Protein AF-A0AAD3CGF8-F1 (afdb_monomer_lite)

Foldseek 3Di:
DCAPLVVVQVVQLVLQVLLVVDLVVLQVLQVPDPLVLQPDPPRPQDDPCLVVDDFQRSSQLSLLSVLLVQAAEPPDAAFPVPRHPQKDFDDKAQDDDPVLVVQVFRIWTFIAHPVVRGRGDIHGRGSNLVVLVVNRYYHQNSQQSVSQSSCLSLQWDKKKKDFPLPHIHMWTQDLQVLDTWTGRSNQSDIRCLQCQCQAQVHLTAWMWIDHLQAIDGLSLVNDLCLVPPSNLVSNCVSVVVDPVVSVVVRVVVNVVSNVVVPDDPVRVVVVVLSVVVSVVVSVVSNNHNDDPDPRQHFDPGDDPVVSVVNSRRGDPVVVPDDDDDDDDDDDPPPPPPPDPDQDLVNLLPLVQKDKDKDAQKFFFFFDFFDAVVLPNLVCQQQDDPVRLVVSVSVVSVVCSVPPLCSQFFWWKAFHRGGTTTHGPNRDDIDGHHRMMTIGIDGNVPPPPPDDDDDDDDDDDDDDDDDDDDDDQQDQDDPVRLVVQLVVQLVVVVVVVDDNVVSSVVSNVVSVVVRVVSVVSNVVVVVVVVVVLPPACVVQVFDLVLLVLVLVLLVVCVVVVSHNVSFKAFCSPPSCVCLRNTRCSVVLLVSLPWDWGQGSDGIITGQGSSRPSVSSNVVSVVNSVSVD

Secondary structure (DSSP, 8-state):
---HHHHHHHHHHHHHHHHHS-HHHHHHHHHTS-HHHHHSTT-TT--GGGGG--HHHHHHHHHHHHHHHHSEE-SSPPPTTT--S-EEEEEEE---SHHHHHTT-S-EEEEEETTTTEEEEEEE----HHHHHHH-EESHHHHHHHHHHHHHHHT--EEEEEETTTEEEEEEEETTTTEEEEEETTTTEES-THIIIIIS------EEEE-SS-EEE-GGGG-S-TTSHHHHHHHHHHSTTHHHHHHHHHHHHHHHHHHHS---HHHHHHHHHHHHHHHHHHHHHHT--S-SS-------SS-HHHHHHTTTT--GGGGG--S--------------------HHHHH-GGGEEEEEEEEEEES---EEPPTTTS-HHHHHH--HHHHHHHHHHHHHHTTT-HHHHT--EEEE-TTS-PEEE-GGGPSEEEEEEEEEEEEEETTT---S--------------------PPPPPPPPHHHHHHHHHHHHHHHHHTT--HHHHHHHHHHHHHHHHHHHHHHHHHHHHHHHHT----HHHHT--HHHHHHHHHHHHHHHHSTT-GGGGEEETT-HHHHHHHHSTTHHHHHHHHT-EEEEETTEEEEE--TT--HHHHHHHHHHHHHHH-

Organism: NCBI:txid426638

Sequence (627 aa):
MNDQLTTKIRSGLSTVRKWEENPSLLLQCRQQIPIDELTAPNSSYAKPSDKNYQGDELLLKRLTVYFQSTMTWVNNPPCELCSSENTTCRNVRPALLKEEHEGEASRVEIYYCKNCNAETTNFPRYNSPKTLMKTKKGRCGEYANLFGFTCRALGFQVRYILDFTDHVWTEVYSPRLGRWIMCDSCEGVIDAESMYEKGWGKKLNCVLAFTTTYIADVTRRYTRQFTSPEFQQRRREVCPSGEVHSAMLIAQFNYELRLSSGLNEKQLEELDLRIANETEFLDATENMMEWNDDYNLGRQSGNMEWKLARGEAGDLNAMGSRSSATDGKDVVSVVTTSTIALTKQEMANRSTLTLRKEVDTVPTNVYTRLPENNMSFVDQMNASPSTKKEIFMKFIQETSDDERWSQVIGYCTKPNKPIYLLTKDSYPFQKKMDWDTYHLVPSSLSVEDEKISADGEAMDVDNENEETKSEPPKMLTKEEQANRVKELFATFVKDGMAPNEAGRQAILALSKELALLKAKIANAQKRLEEKAVFDPKHIGLEKATIELVLKYIQNVEENPCTPKFRFLKFANIMFDDVVTAKGGLEFCKYLGFDIYFADVDYVATIPVAANIALMKTTALEVLEKLN

Structure (mmCIF, N/CA/C/O backbone):
data_AF-A0AAD3CGF8-F1
#
_entry.id   AF-A0AAD3CGF8-F1
#
loop_
_atom_site.group_PDB
_atom_site.id
_atom_site.type_symbol
_atom_site.label_atom_id
_atom_site.label_alt_id
_atom_site.label_comp_id
_atom_site.label_asym_id
_atom_site.label_entity_id
_atom_site.label_seq_id
_atom_site.pdbx_PDB_ins_code
_atom_site.Cartn_x
_atom_site.Cartn_y
_atom_site.Cartn_z
_atom_site.occupancy
_atom_site.B_iso_or_equiv
_atom_site.auth_seq_id
_atom_site.auth_comp_id
_atom_site.auth_asym_id
_atom_site.auth_atom_id
_atom_site.pdbx_PDB_model_num
ATOM 1 N N . MET A 1 1 ? 29.662 17.330 -10.254 1.00 37.22 1 MET A N 1
ATOM 2 C CA . MET A 1 1 ? 29.743 15.876 -10.509 1.00 37.22 1 MET A CA 1
ATOM 3 C C . MET A 1 1 ? 28.339 15.323 -10.400 1.00 37.22 1 MET A C 1
ATOM 5 O O . MET A 1 1 ? 27.717 15.517 -9.366 1.00 37.22 1 MET A O 1
ATOM 9 N N . ASN A 1 2 ? 27.797 14.774 -11.486 1.00 50.41 2 ASN A N 1
ATOM 10 C CA . ASN A 1 2 ? 26.450 14.209 -11.494 1.00 50.41 2 ASN A CA 1
ATOM 11 C C . ASN A 1 2 ? 26.556 12.790 -10.928 1.00 50.41 2 ASN A C 1
ATOM 13 O O . ASN A 1 2 ? 26.931 11.861 -11.637 1.00 50.41 2 ASN A O 1
ATOM 17 N N . ASP A 1 3 ? 26.360 12.673 -9.623 1.00 76.12 3 ASP A N 1
ATOM 18 C CA . ASP A 1 3 ? 26.437 11.413 -8.901 1.00 76.12 3 ASP A CA 1
ATOM 19 C C . ASP A 1 3 ? 25.332 10.442 -9.388 1.00 76.12 3 ASP A C 1
ATOM 21 O O . ASP A 1 3 ? 24.176 10.828 -9.619 1.00 76.12 3 ASP A O 1
ATOM 25 N N . GLN A 1 4 ? 25.704 9.180 -9.629 1.00 81.88 4 GLN A N 1
ATOM 26 C CA . GLN A 1 4 ? 24.818 8.140 -10.169 1.00 81.88 4 GLN A CA 1
ATOM 27 C C . GLN A 1 4 ? 23.620 7.908 -9.241 1.00 81.88 4 GLN A C 1
ATOM 29 O O . GLN A 1 4 ? 22.490 7.760 -9.716 1.00 81.88 4 GLN A O 1
ATOM 34 N N . LEU A 1 5 ? 23.857 7.948 -7.928 1.00 86.81 5 LEU A N 1
ATOM 35 C CA . LEU A 1 5 ? 22.829 7.832 -6.901 1.00 86.81 5 LEU A CA 1
ATOM 36 C C . LEU A 1 5 ? 21.838 9.005 -6.977 1.00 86.81 5 LEU A C 1
ATOM 38 O O . LEU A 1 5 ? 20.630 8.779 -7.046 1.00 86.81 5 LEU A O 1
ATOM 42 N N . THR A 1 6 ? 22.321 10.243 -7.094 1.00 90.25 6 THR A N 1
ATOM 43 C CA . THR A 1 6 ? 21.467 11.430 -7.289 1.00 90.25 6 THR A CA 1
ATOM 44 C C . THR A 1 6 ? 20.537 11.284 -8.505 1.00 90.25 6 THR A C 1
ATOM 46 O O . THR A 1 6 ? 19.352 11.621 -8.441 1.00 90.25 6 THR A O 1
ATOM 49 N N . THR A 1 7 ? 21.043 10.755 -9.624 1.00 91.56 7 THR A N 1
ATOM 50 C CA . THR A 1 7 ? 20.231 10.531 -10.836 1.00 91.56 7 THR A CA 1
ATOM 51 C C . THR A 1 7 ? 19.148 9.476 -10.601 1.00 91.56 7 THR A C 1
ATOM 53 O O . THR A 1 7 ? 17.994 9.672 -10.990 1.00 91.56 7 THR A O 1
ATOM 56 N N . LYS A 1 8 ? 19.494 8.376 -9.921 1.00 93.12 8 LYS A N 1
ATOM 57 C CA . LYS A 1 8 ? 18.554 7.308 -9.552 1.00 93.12 8 LYS A CA 1
ATOM 58 C C . LYS A 1 8 ? 17.461 7.825 -8.612 1.00 93.12 8 LYS A C 1
ATOM 60 O O . LYS A 1 8 ? 16.288 7.552 -8.862 1.00 93.12 8 LYS A O 1
ATOM 65 N N . ILE A 1 9 ? 17.821 8.645 -7.620 1.00 94.94 9 ILE A N 1
ATOM 66 C CA . ILE A 1 9 ? 16.867 9.269 -6.694 1.00 94.94 9 ILE A CA 1
ATOM 67 C C . ILE A 1 9 ? 15.863 10.148 -7.445 1.00 94.94 9 ILE A C 1
ATOM 69 O O . ILE A 1 9 ? 14.653 9.982 -7.291 1.00 94.94 9 ILE A O 1
ATOM 73 N N . ARG A 1 10 ? 16.343 11.045 -8.315 1.00 95.62 10 ARG A N 1
ATOM 74 C CA . ARG A 1 10 ? 15.460 11.920 -9.105 1.00 95.62 10 ARG A CA 1
ATOM 75 C C . ARG A 1 10 ? 14.518 11.128 -10.014 1.00 95.62 10 ARG A C 1
ATOM 77 O O . ARG A 1 10 ? 13.357 11.502 -10.153 1.00 95.62 10 ARG A O 1
ATOM 84 N N . SER A 1 11 ? 14.995 10.026 -10.594 1.00 94.75 11 SER A N 1
ATOM 85 C CA . SER A 1 11 ? 14.184 9.125 -11.422 1.00 94.75 11 SER A CA 1
ATOM 86 C C . SER A 1 11 ? 13.066 8.447 -10.616 1.00 94.75 11 SER A C 1
ATOM 88 O O . SER A 1 11 ? 11.915 8.425 -11.057 1.00 94.75 11 SER A O 1
ATOM 90 N N . GLY A 1 12 ? 13.381 7.932 -9.422 1.00 97.12 12 GLY A N 1
ATOM 91 C CA . GLY A 1 12 ? 12.393 7.338 -8.515 1.00 97.12 12 GLY A CA 1
ATOM 92 C C . GLY A 1 12 ? 11.329 8.348 -8.079 1.00 97.12 12 GLY A C 1
ATOM 93 O O . GLY A 1 12 ? 10.135 8.093 -8.233 1.00 97.12 12 GLY A O 1
ATOM 94 N N . LEU A 1 13 ? 11.751 9.544 -7.649 1.00 97.38 13 LEU A N 1
ATOM 95 C CA . LEU A 1 13 ? 10.839 10.632 -7.277 1.00 97.38 13 LEU A CA 1
ATOM 96 C C . LEU A 1 13 ? 9.954 11.094 -8.440 1.00 97.38 13 LEU A C 1
ATOM 98 O O . LEU A 1 13 ? 8.769 11.356 -8.245 1.00 97.38 13 LEU A O 1
ATOM 102 N N . SER A 1 14 ? 10.503 11.187 -9.655 1.00 96.25 14 SER A N 1
ATOM 103 C CA . SER A 1 14 ? 9.713 11.536 -10.839 1.00 96.25 14 SER A CA 1
ATOM 104 C C . SER A 1 14 ? 8.620 10.504 -11.116 1.00 96.25 14 SER A C 1
ATOM 106 O O . SER A 1 14 ? 7.522 10.893 -11.502 1.00 96.25 14 SER A O 1
ATOM 108 N N . THR A 1 15 ? 8.898 9.218 -10.896 1.00 97.25 15 THR A N 1
ATOM 109 C CA . THR A 1 15 ? 7.927 8.136 -11.114 1.00 97.25 15 THR A CA 1
ATOM 110 C C . THR A 1 15 ? 6.734 8.269 -10.168 1.00 97.25 15 THR A C 1
ATOM 112 O O . THR A 1 15 ? 5.594 8.288 -10.620 1.00 97.25 15 THR A O 1
ATOM 115 N N . VAL A 1 16 ? 6.978 8.442 -8.866 1.00 97.06 16 VAL A N 1
ATOM 116 C CA . VAL A 1 16 ? 5.889 8.512 -7.875 1.00 97.06 16 VAL A CA 1
ATOM 117 C C . VAL A 1 16 ? 5.100 9.816 -7.915 1.00 97.06 16 VAL A C 1
ATOM 119 O O . VAL A 1 16 ? 3.901 9.797 -7.659 1.00 97.06 16 VAL A O 1
ATOM 122 N N . ARG A 1 17 ? 5.721 10.938 -8.306 1.00 95.50 17 ARG A N 1
ATOM 123 C CA . ARG A 1 17 ? 5.000 12.204 -8.534 1.00 95.50 17 ARG A CA 1
ATOM 124 C C . ARG A 1 17 ? 3.969 12.064 -9.652 1.00 95.50 17 ARG A C 1
ATOM 126 O O . ARG A 1 17 ? 2.810 12.422 -9.457 1.00 95.50 17 ARG A O 1
ATOM 133 N N . LYS A 1 18 ? 4.344 11.419 -10.761 1.00 95.19 18 LYS A N 1
ATOM 134 C CA . LYS A 1 18 ? 3.438 11.146 -11.890 1.00 95.19 18 LYS A CA 1
ATOM 135 C C . LYS A 1 18 ? 2.227 10.305 -11.515 1.00 95.19 18 LYS A C 1
ATOM 137 O O . LYS A 1 18 ? 1.198 10.395 -12.182 1.00 95.19 18 LYS A O 1
ATOM 142 N N . TRP A 1 19 ? 2.314 9.502 -10.454 1.00 96.50 19 TRP A N 1
ATOM 143 C CA . TRP A 1 19 ? 1.156 8.750 -9.986 1.00 96.50 19 TRP A CA 1
ATOM 144 C C . TRP A 1 19 ? 0.078 9.636 -9.356 1.00 96.50 19 TRP A C 1
ATOM 146 O O . TRP A 1 19 ? -1.083 9.242 -9.344 1.00 96.50 19 TRP A O 1
ATOM 156 N N . GLU A 1 20 ? 0.428 10.825 -8.861 1.00 91.50 20 GLU A N 1
ATOM 157 C CA . GLU A 1 20 ? -0.496 11.729 -8.161 1.00 91.50 20 GLU A CA 1
ATOM 158 C C . GLU A 1 20 ? -0.895 12.962 -8.990 1.00 91.50 20 GLU A C 1
ATOM 160 O O . GLU A 1 20 ? -1.867 13.636 -8.657 1.00 91.50 20 GLU A O 1
ATOM 165 N N . GLU A 1 21 ? -0.194 13.238 -10.093 1.00 92.25 21 GLU A N 1
ATOM 166 C CA . GLU A 1 21 ? -0.355 14.453 -10.910 1.00 92.25 21 GLU A CA 1
ATOM 167 C C . GLU A 1 21 ? -1.748 14.630 -11.540 1.00 92.25 21 GLU A C 1
ATOM 169 O O . GLU A 1 21 ? -2.182 15.761 -11.756 1.00 92.25 21 GLU A O 1
ATOM 174 N N . ASN A 1 22 ? -2.463 13.542 -11.858 1.00 94.56 22 ASN A N 1
ATOM 175 C CA . ASN A 1 22 ? -3.740 13.613 -12.575 1.00 94.56 22 ASN A CA 1
ATOM 176 C C . ASN A 1 22 ? -4.868 12.830 -11.870 1.00 94.56 22 ASN A C 1
ATOM 178 O O . ASN A 1 22 ? -5.062 11.640 -12.145 1.00 94.56 22 ASN A O 1
ATOM 182 N N . PRO A 1 23 ? -5.682 13.502 -11.030 1.00 94.25 23 PRO A N 1
ATOM 183 C CA . PRO A 1 23 ? -6.818 12.882 -10.345 1.00 94.25 23 PRO A CA 1
ATOM 184 C C . PRO A 1 23 ? -7.852 12.250 -11.286 1.00 94.25 23 PRO A C 1
ATOM 186 O O . PRO A 1 23 ? -8.390 11.186 -10.989 1.00 94.25 23 PRO A O 1
ATOM 189 N N . SER A 1 24 ? -8.103 12.856 -12.453 1.00 95.88 24 SER A N 1
ATOM 190 C CA . SER A 1 24 ? -9.052 12.304 -13.433 1.00 95.88 24 SER A CA 1
ATOM 191 C C . SER A 1 24 ? -8.553 10.986 -14.027 1.00 95.88 24 SER A C 1
ATOM 193 O O . SER A 1 24 ? -9.341 10.068 -14.241 1.00 95.88 24 SER A O 1
ATOM 195 N N . LEU A 1 25 ? -7.243 10.861 -14.260 1.00 97.00 25 LEU A N 1
ATOM 196 C CA . LEU A 1 25 ? -6.645 9.618 -14.744 1.00 97.00 25 LEU A CA 1
ATOM 197 C C . LEU A 1 25 ? -6.683 8.517 -13.674 1.00 97.00 25 LEU A C 1
ATOM 199 O O . LEU A 1 25 ? -6.941 7.363 -14.007 1.00 97.00 25 LEU A O 1
ATOM 203 N N . LEU A 1 26 ? -6.484 8.865 -12.396 1.00 96.88 26 LEU A N 1
ATOM 204 C CA . LEU A 1 26 ? -6.644 7.918 -11.285 1.00 96.88 26 LEU A CA 1
ATOM 205 C C . LEU A 1 26 ? -8.075 7.364 -11.235 1.00 96.88 26 LEU A C 1
ATOM 207 O O . LEU A 1 26 ? -8.257 6.154 -11.129 1.00 96.88 26 LEU A O 1
ATOM 211 N N . LEU A 1 27 ? -9.091 8.219 -11.386 1.00 95.88 27 LEU A N 1
ATOM 212 C CA . LEU A 1 27 ? -10.491 7.780 -11.442 1.00 95.88 27 LEU A CA 1
ATOM 213 C C . LEU A 1 27 ? -10.763 6.861 -12.641 1.00 95.88 27 LEU A C 1
ATOM 215 O O . LEU A 1 27 ? -11.388 5.814 -12.478 1.00 95.88 27 LEU A O 1
ATOM 219 N N . GLN A 1 28 ? -10.247 7.207 -13.825 1.00 97.12 28 GLN A N 1
ATOM 220 C CA . GLN A 1 28 ? -10.357 6.357 -15.017 1.00 97.12 28 GLN A CA 1
ATOM 221 C C . GLN A 1 28 ? -9.698 4.990 -14.813 1.00 97.12 28 GLN A C 1
ATOM 223 O O . GLN A 1 28 ? -10.231 3.980 -15.264 1.00 97.12 28 GLN A O 1
ATOM 228 N N . CYS A 1 29 ? -8.547 4.944 -14.138 1.00 97.62 29 CYS A N 1
ATOM 229 C CA . CYS A 1 29 ? -7.879 3.693 -13.797 1.00 97.62 29 CYS A CA 1
ATOM 230 C C . CYS A 1 29 ? -8.713 2.868 -12.819 1.00 97.62 29 CYS A C 1
ATOM 232 O O . CYS A 1 29 ? -8.987 1.705 -13.103 1.00 97.62 29 CYS A O 1
ATOM 234 N N . ARG A 1 30 ? -9.203 3.483 -11.734 1.00 95.75 30 ARG A N 1
ATOM 235 C CA . ARG A 1 30 ? -10.058 2.826 -10.735 1.00 95.75 30 ARG A CA 1
ATOM 236 C C . ARG A 1 30 ? -11.284 2.161 -11.371 1.00 95.75 30 ARG A C 1
ATOM 238 O O . ARG A 1 30 ? -11.594 1.028 -11.028 1.00 95.75 30 ARG A O 1
ATOM 245 N N . GLN A 1 31 ? -11.944 2.835 -12.314 1.00 94.44 31 GLN A N 1
ATOM 246 C CA . GLN A 1 31 ? -13.132 2.322 -13.015 1.00 94.44 31 GLN A CA 1
ATOM 247 C C . GLN A 1 31 ? -12.861 1.094 -13.900 1.00 94.44 31 GLN A C 1
ATOM 249 O O . GLN A 1 31 ? -13.792 0.364 -14.222 1.00 94.44 31 GLN A O 1
ATOM 254 N N . GLN A 1 32 ? -11.610 0.860 -14.310 1.00 95.31 32 GLN A N 1
ATOM 255 C CA . GLN A 1 32 ? -11.231 -0.298 -15.130 1.00 95.31 32 GLN A CA 1
ATOM 256 C C . GLN A 1 32 ? -10.896 -1.543 -14.301 1.00 95.31 32 GLN A C 1
ATOM 258 O O . GLN A 1 32 ? -10.681 -2.610 -14.877 1.00 95.31 32 GLN A O 1
ATOM 263 N N . ILE A 1 33 ? -10.795 -1.421 -12.974 1.00 96.31 33 ILE A N 1
ATOM 264 C CA . ILE A 1 33 ? -10.445 -2.542 -12.100 1.00 96.31 33 ILE A CA 1
ATOM 265 C C . ILE A 1 33 ? -11.723 -3.283 -11.685 1.00 96.31 33 ILE A C 1
ATOM 267 O O . ILE A 1 33 ? -12.614 -2.659 -11.106 1.00 96.31 33 ILE A O 1
ATOM 271 N N . PRO A 1 34 ? -11.826 -4.604 -11.924 1.00 95.44 34 PRO A N 1
ATOM 272 C CA . PRO A 1 34 ? -13.009 -5.385 -11.581 1.00 95.44 34 PRO A CA 1
ATOM 273 C C . PRO A 1 34 ? -13.017 -5.735 -10.083 1.00 95.44 34 PRO A C 1
ATOM 275 O O . PRO A 1 34 ? -12.821 -6.884 -9.698 1.00 95.44 34 PRO A O 1
ATOM 278 N N . ILE A 1 35 ? -13.223 -4.737 -9.216 1.00 92.25 35 ILE A N 1
ATOM 279 C CA . ILE A 1 35 ? -13.177 -4.898 -7.749 1.00 92.25 35 ILE A CA 1
ATOM 280 C C . ILE A 1 35 ? -14.131 -6.006 -7.269 1.00 92.25 35 ILE A C 1
ATOM 282 O O . ILE A 1 35 ? -13.747 -6.815 -6.422 1.00 92.25 35 ILE A O 1
ATOM 286 N N . ASP A 1 36 ? -15.328 -6.101 -7.847 1.00 90.75 36 ASP A N 1
ATOM 287 C CA . ASP A 1 36 ? -16.308 -7.132 -7.485 1.00 90.75 36 ASP A CA 1
ATOM 288 C C . ASP A 1 36 ? -15.791 -8.549 -7.800 1.00 90.75 36 ASP A C 1
ATOM 290 O O . ASP A 1 36 ? -15.936 -9.461 -6.990 1.00 90.75 36 ASP A O 1
ATOM 294 N N . GLU A 1 37 ? -15.105 -8.742 -8.935 1.00 94.31 37 GLU A N 1
ATOM 295 C CA . GLU A 1 37 ? -14.482 -10.031 -9.277 1.00 94.31 37 GLU A CA 1
ATOM 296 C C . GLU A 1 37 ? -13.302 -10.348 -8.350 1.00 94.31 37 GLU A C 1
ATOM 298 O O . GLU A 1 37 ? -13.116 -11.496 -7.940 1.00 94.31 37 GLU A O 1
ATOM 303 N N . LEU A 1 38 ? -12.492 -9.343 -8.005 1.00 95.31 38 LEU A N 1
ATOM 304 C CA . LEU A 1 38 ? -11.329 -9.526 -7.135 1.00 95.31 38 LEU A CA 1
ATOM 305 C C . LEU A 1 38 ? -11.735 -9.862 -5.698 1.00 95.31 38 LEU A C 1
ATOM 307 O O . LEU A 1 38 ? -11.054 -10.638 -5.033 1.00 95.31 38 LEU A O 1
ATOM 311 N N . THR A 1 39 ? -12.847 -9.324 -5.209 1.00 91.50 39 THR A N 1
ATOM 312 C CA . THR A 1 39 ? -13.322 -9.559 -3.836 1.00 91.50 39 THR A CA 1
ATOM 313 C C . THR A 1 39 ? -14.207 -10.795 -3.700 1.00 91.50 39 THR A C 1
ATOM 315 O O . THR A 1 39 ? -14.325 -11.340 -2.602 1.00 91.50 39 THR A O 1
ATOM 318 N N . ALA A 1 40 ? -14.773 -11.301 -4.799 1.00 89.94 40 ALA A N 1
ATOM 319 C CA . ALA A 1 40 ? -15.632 -12.477 -4.783 1.00 89.94 40 ALA A CA 1
ATOM 320 C C . ALA A 1 40 ? -14.930 -13.714 -4.173 1.00 89.94 40 ALA A C 1
ATOM 322 O O . ALA A 1 40 ? -13.771 -13.997 -4.497 1.00 89.94 40 ALA A O 1
ATOM 323 N N . PRO A 1 41 ? -15.609 -14.525 -3.338 1.00 89.25 41 PRO A N 1
ATOM 324 C CA . PRO A 1 41 ? -15.023 -15.747 -2.778 1.00 89.25 41 PRO A CA 1
ATOM 325 C C . PRO A 1 41 ? -14.525 -16.739 -3.840 1.00 89.25 41 PRO A C 1
ATOM 327 O O . PRO A 1 41 ? -13.537 -17.433 -3.627 1.00 89.25 41 PRO A O 1
ATOM 330 N N . ASN A 1 42 ? -15.187 -16.776 -4.998 1.00 89.81 42 ASN A N 1
ATOM 331 C CA . ASN A 1 42 ? -14.874 -17.622 -6.150 1.00 89.81 42 ASN A CA 1
ATOM 332 C C . ASN A 1 42 ? -14.117 -16.873 -7.264 1.00 89.81 42 ASN A C 1
ATOM 334 O O . ASN A 1 42 ? -14.255 -17.234 -8.434 1.00 89.81 42 ASN A O 1
ATOM 338 N N . SER A 1 43 ? -13.361 -15.827 -6.913 1.00 93.56 43 SER A N 1
ATOM 339 C CA . SER A 1 43 ? -12.547 -15.057 -7.858 1.00 93.56 43 SER A CA 1
ATOM 340 C C . SER A 1 43 ? -11.681 -15.966 -8.736 1.00 93.56 43 SER A C 1
ATOM 342 O O . SER A 1 43 ? -11.041 -16.896 -8.239 1.00 93.56 43 SER A O 1
ATOM 344 N N . SER A 1 44 ? -11.599 -15.661 -10.034 1.00 93.75 44 SER A N 1
ATOM 345 C CA . SER A 1 44 ? -10.709 -16.353 -10.979 1.00 93.75 44 SER A CA 1
ATOM 346 C C . SER A 1 44 ? -9.221 -16.192 -10.613 1.00 93.75 44 SER A C 1
ATOM 348 O O . SER A 1 44 ? -8.379 -17.000 -11.012 1.00 93.75 44 SER A O 1
ATOM 350 N N . TYR A 1 45 ? -8.915 -15.184 -9.790 1.00 95.81 45 TYR A N 1
ATOM 351 C CA . TYR A 1 45 ? -7.581 -14.836 -9.311 1.00 95.81 45 TYR A CA 1
ATOM 352 C C . TYR A 1 45 ? -7.264 -15.385 -7.914 1.00 95.81 45 TYR A C 1
ATOM 354 O O . TYR A 1 45 ? -6.161 -15.161 -7.415 1.00 95.81 45 TYR A O 1
ATOM 362 N N . ALA A 1 46 ? -8.193 -16.116 -7.286 1.00 92.88 46 ALA A N 1
ATOM 363 C CA . ALA A 1 46 ? -7.977 -16.713 -5.974 1.00 92.88 46 ALA A CA 1
ATOM 364 C C . ALA A 1 46 ? -6.862 -17.772 -6.010 1.00 92.88 46 ALA A C 1
ATOM 366 O O . ALA A 1 46 ? -6.766 -18.583 -6.939 1.00 92.88 46 ALA A O 1
ATOM 367 N N . LYS A 1 47 ? -6.018 -17.793 -4.975 1.00 91.19 47 LYS A N 1
ATOM 368 C CA . LYS A 1 47 ? -4.953 -18.791 -4.795 1.00 91.19 47 LYS A CA 1
ATOM 369 C C . LYS A 1 47 ? -5.107 -19.501 -3.446 1.00 91.19 47 LYS A C 1
ATOM 371 O O . LYS A 1 47 ? -5.664 -18.927 -2.517 1.00 91.19 47 LYS A O 1
ATOM 376 N N . PRO A 1 48 ? -4.560 -20.721 -3.265 1.00 89.94 48 PRO A N 1
ATOM 377 C CA . PRO A 1 48 ? -4.606 -21.409 -1.968 1.00 89.94 48 PRO A CA 1
ATOM 378 C C . PRO A 1 48 ? -4.006 -20.600 -0.809 1.00 89.94 48 PRO A C 1
ATOM 380 O O . PRO A 1 48 ? -4.420 -20.745 0.337 1.00 89.94 48 PRO A O 1
ATOM 383 N N . SER A 1 49 ? -3.038 -19.731 -1.105 1.00 89.12 49 SER A N 1
ATOM 384 C CA . SER A 1 49 ? -2.407 -18.843 -0.131 1.00 89.12 49 SER A CA 1
ATOM 385 C C . SER A 1 49 ? -3.243 -17.599 0.200 1.00 89.12 49 SER A C 1
ATOM 387 O O . SER A 1 49 ? -2.776 -16.764 0.968 1.00 89.12 49 SER A O 1
ATOM 389 N N . ASP A 1 50 ? -4.451 -17.439 -0.353 1.00 92.62 50 ASP A N 1
ATOM 390 C CA . ASP A 1 50 ? -5.403 -16.385 0.037 1.00 92.62 50 ASP A CA 1
ATOM 391 C C . ASP A 1 50 ? -5.775 -16.484 1.518 1.00 92.62 50 ASP A C 1
ATOM 393 O O . ASP A 1 50 ? -5.964 -15.460 2.159 1.00 92.62 50 ASP A O 1
ATOM 397 N N . LYS A 1 51 ? -5.796 -17.699 2.084 1.00 90.62 51 LYS A N 1
ATOM 398 C CA . LYS A 1 51 ? -6.116 -17.960 3.499 1.00 90.62 51 LYS A CA 1
ATOM 399 C C . LYS A 1 51 ? -5.219 -17.221 4.506 1.00 90.62 51 LYS A C 1
ATOM 401 O O . LYS A 1 51 ? -5.580 -17.129 5.672 1.00 90.62 51 LYS A O 1
ATOM 406 N N . ASN A 1 52 ? -4.060 -16.729 4.064 1.00 90.31 52 ASN A N 1
ATOM 407 C CA . ASN A 1 52 ? -3.106 -15.990 4.894 1.00 90.31 52 ASN A CA 1
ATOM 408 C C . ASN A 1 52 ? -3.383 -14.474 4.909 1.00 90.31 52 ASN A C 1
ATOM 410 O O . ASN A 1 52 ? -2.697 -13.741 5.614 1.00 90.31 52 ASN A O 1
ATOM 414 N N . TYR A 1 53 ? -4.343 -13.995 4.114 1.00 92.94 53 TYR A N 1
ATOM 415 C CA . TYR A 1 53 ? -4.631 -12.575 3.930 1.00 92.94 53 TYR A CA 1
ATOM 416 C C . TYR A 1 53 ? -6.124 -12.304 4.126 1.00 92.94 53 TYR A C 1
ATOM 418 O O . TYR A 1 53 ? -6.971 -13.168 3.911 1.00 92.94 53 TYR A O 1
ATOM 426 N N . GLN A 1 54 ? -6.454 -11.074 4.506 1.00 90.50 54 GLN A N 1
ATOM 427 C CA . GLN A 1 54 ? -7.828 -10.608 4.684 1.00 90.50 54 GLN A CA 1
ATOM 428 C C . GLN A 1 54 ? -7.956 -9.157 4.217 1.00 90.50 54 GLN A C 1
ATOM 430 O O . GLN A 1 54 ? -6.947 -8.530 3.909 1.00 90.50 54 GLN A O 1
ATOM 435 N N . GLY A 1 55 ? -9.185 -8.644 4.126 1.00 91.12 55 GLY A N 1
ATOM 436 C CA . GLY A 1 55 ? -9.462 -7.244 3.790 1.00 91.12 55 GLY A CA 1
ATOM 437 C C . GLY A 1 55 ? -8.673 -6.723 2.581 1.00 91.12 55 GLY A C 1
ATOM 438 O O . GLY A 1 55 ? -8.598 -7.367 1.529 1.00 91.12 55 GLY A O 1
ATOM 439 N N . ASP A 1 56 ? -8.058 -5.556 2.758 1.00 94.88 56 ASP A N 1
ATOM 440 C CA . ASP A 1 56 ? -7.265 -4.878 1.733 1.00 94.88 56 ASP A CA 1
ATOM 441 C C . ASP A 1 56 ? -5.996 -5.661 1.332 1.00 94.88 56 ASP A C 1
ATOM 443 O O . ASP A 1 56 ? -5.573 -5.576 0.177 1.00 94.88 56 ASP A O 1
ATOM 447 N N . GLU A 1 57 ? -5.414 -6.478 2.220 1.00 95.94 57 GLU A N 1
ATOM 448 C CA . GLU A 1 57 ? -4.261 -7.325 1.882 1.00 95.94 57 GLU A CA 1
ATOM 449 C C . GLU A 1 57 ? -4.642 -8.458 0.914 1.00 95.94 57 GLU A C 1
ATOM 451 O O . GLU A 1 57 ? -3.904 -8.764 -0.027 1.00 95.94 57 GLU A O 1
ATOM 456 N N . LEU A 1 58 ? -5.820 -9.063 1.103 1.00 96.25 58 LEU A N 1
ATOM 457 C CA . LEU A 1 58 ? -6.341 -10.081 0.187 1.00 96.25 58 LEU A CA 1
ATOM 458 C C . LEU A 1 58 ? -6.682 -9.475 -1.180 1.00 96.25 58 LEU A C 1
ATOM 460 O O . LEU A 1 58 ? -6.379 -10.070 -2.219 1.00 96.25 58 LEU A O 1
ATOM 464 N N . LEU A 1 59 ? -7.273 -8.276 -1.188 1.00 97.19 59 LEU A N 1
ATOM 465 C CA . LEU A 1 59 ? -7.516 -7.531 -2.421 1.00 97.19 59 LEU A CA 1
ATOM 466 C C . LEU A 1 59 ? -6.204 -7.260 -3.162 1.00 97.19 59 LEU A C 1
ATOM 468 O O . LEU A 1 59 ? -6.125 -7.526 -4.359 1.00 97.19 59 LEU A O 1
ATOM 472 N N . LEU A 1 60 ? -5.180 -6.765 -2.461 1.00 98.25 60 LEU A N 1
ATOM 473 C CA . LEU A 1 60 ? -3.864 -6.481 -3.030 1.00 98.25 60 LEU A CA 1
ATOM 474 C C . LEU A 1 60 ? -3.250 -7.730 -3.670 1.00 98.25 60 LEU A C 1
ATOM 476 O O . LEU A 1 60 ? -2.789 -7.675 -4.807 1.00 98.25 60 LEU A O 1
ATOM 480 N N . LYS A 1 61 ? -3.309 -8.874 -2.985 1.00 97.38 61 LYS A N 1
ATOM 481 C CA . LYS A 1 61 ? -2.825 -10.153 -3.515 1.00 97.38 61 LYS A CA 1
ATOM 482 C C . LYS A 1 61 ? -3.473 -10.507 -4.851 1.00 97.38 61 LYS A C 1
ATOM 484 O O . LYS A 1 61 ? -2.782 -10.785 -5.832 1.00 97.38 61 LYS A O 1
ATOM 489 N N . ARG A 1 62 ? -4.806 -10.504 -4.890 1.00 97.88 62 ARG A N 1
ATOM 490 C CA . ARG A 1 62 ? -5.568 -10.859 -6.094 1.00 97.88 62 ARG A CA 1
ATOM 491 C C . ARG A 1 62 ? -5.382 -9.828 -7.196 1.00 97.88 62 ARG A C 1
ATOM 493 O O . ARG A 1 62 ? -5.274 -10.207 -8.358 1.00 97.88 62 ARG A O 1
ATOM 500 N N . LEU A 1 63 ? -5.269 -8.549 -6.836 1.00 98.50 63 LEU A N 1
ATOM 501 C CA . LEU A 1 63 ? -4.939 -7.466 -7.755 1.00 98.50 63 LEU A CA 1
ATOM 502 C C . LEU A 1 63 ? -3.593 -7.708 -8.444 1.00 98.50 63 LEU A C 1
ATOM 504 O O . LEU A 1 63 ? -3.513 -7.507 -9.650 1.00 98.50 63 LEU A O 1
ATOM 508 N N . THR A 1 64 ? -2.558 -8.160 -7.731 1.00 98.12 64 THR A N 1
ATOM 509 C CA . THR A 1 64 ? -1.242 -8.451 -8.326 1.00 98.12 64 THR A CA 1
ATOM 510 C C . THR A 1 64 ? -1.329 -9.571 -9.368 1.00 98.12 64 THR A C 1
ATOM 512 O O . THR A 1 64 ? -0.767 -9.443 -10.456 1.00 98.12 64 THR A O 1
ATOM 515 N N . VAL A 1 65 ? -2.094 -10.635 -9.090 1.00 97.44 65 VAL A N 1
ATOM 516 C CA . VAL A 1 65 ? -2.324 -11.745 -10.037 1.00 97.44 65 VAL A CA 1
ATOM 517 C C . VAL A 1 65 ? -3.169 -11.294 -11.236 1.00 97.44 65 VAL A C 1
ATOM 519 O O . VAL A 1 65 ? -2.829 -11.588 -12.384 1.00 97.44 65 VAL A O 1
ATOM 522 N N . TYR A 1 66 ? -4.248 -10.545 -10.993 1.00 97.94 66 TYR A N 1
ATOM 523 C CA . TYR A 1 66 ? -5.061 -9.934 -12.047 1.00 97.94 66 TYR A CA 1
ATOM 524 C C . TYR A 1 66 ? -4.207 -9.057 -12.950 1.00 97.94 66 TYR A C 1
ATOM 526 O O . TYR A 1 66 ? -4.198 -9.239 -14.166 1.00 97.94 66 TYR A O 1
ATOM 534 N N . PHE A 1 67 ? -3.436 -8.150 -12.358 1.00 98.12 67 PHE A N 1
ATOM 535 C CA . PHE A 1 67 ? -2.608 -7.210 -13.089 1.00 98.12 67 PHE A CA 1
ATOM 536 C C . PHE A 1 67 ? -1.615 -7.929 -14.000 1.00 98.12 67 PHE A C 1
ATOM 538 O O . PHE A 1 67 ? -1.544 -7.596 -15.185 1.00 98.12 67 PHE A O 1
ATOM 545 N N . GLN A 1 68 ? -0.924 -8.949 -13.477 1.00 96.75 68 GLN A N 1
ATOM 546 C CA . GLN A 1 68 ? -0.022 -9.793 -14.257 1.00 96.75 68 GLN A CA 1
ATOM 547 C C . GLN A 1 68 ? -0.733 -10.379 -15.486 1.00 96.75 68 GLN A C 1
ATOM 549 O O . GLN A 1 68 ? -0.189 -10.325 -16.584 1.00 96.75 68 GLN A O 1
ATOM 554 N N . SER A 1 69 ? -1.970 -10.868 -15.331 1.00 96.00 69 SER A N 1
ATOM 555 C CA . SER A 1 69 ? -2.759 -11.418 -16.445 1.00 96.00 69 SER A CA 1
ATOM 556 C C . SER A 1 69 ? -3.195 -10.372 -17.479 1.00 96.00 69 SER A C 1
ATOM 558 O O . SER A 1 69 ? -3.455 -10.714 -18.631 1.00 96.00 69 SER A O 1
ATOM 560 N N . THR A 1 70 ? -3.272 -9.093 -17.091 1.00 96.38 70 THR A N 1
ATOM 561 C CA . THR A 1 70 ? -3.669 -8.005 -17.999 1.00 96.38 70 THR A CA 1
ATOM 562 C C . THR A 1 70 ? -2.516 -7.425 -18.809 1.00 96.38 70 THR A C 1
ATOM 564 O O . THR A 1 70 ? -2.760 -6.702 -19.776 1.00 96.38 70 THR A O 1
ATOM 567 N N . MET A 1 71 ? -1.276 -7.710 -18.413 1.00 96.81 71 MET A N 1
ATOM 568 C CA . MET A 1 71 ? -0.072 -7.187 -19.044 1.00 96.81 71 MET A CA 1
ATOM 569 C C . MET A 1 71 ? 0.580 -8.237 -19.945 1.00 96.81 71 MET A C 1
ATOM 571 O O . MET A 1 71 ? 0.575 -9.430 -19.667 1.00 96.81 71 MET A O 1
ATOM 575 N N . THR A 1 72 ? 1.199 -7.786 -21.033 1.00 96.56 72 THR A N 1
ATOM 576 C CA . THR A 1 72 ? 1.998 -8.634 -21.925 1.00 96.56 72 THR A CA 1
ATOM 577 C C . THR A 1 72 ? 3.481 -8.391 -21.681 1.00 96.56 72 THR A C 1
ATOM 579 O O . THR A 1 72 ? 3.988 -7.281 -21.867 1.00 96.56 72 THR A O 1
ATOM 582 N N . TRP A 1 73 ? 4.207 -9.424 -21.255 1.00 95.50 73 TRP A N 1
ATOM 583 C CA . TRP A 1 73 ? 5.662 -9.346 -21.135 1.00 95.50 73 TRP A CA 1
ATOM 584 C C . TRP A 1 73 ? 6.318 -9.324 -22.520 1.00 95.50 73 TRP A C 1
ATOM 586 O O . TRP A 1 73 ? 6.019 -10.166 -23.364 1.00 95.50 73 TRP A O 1
ATOM 596 N N . VAL A 1 74 ? 7.240 -8.387 -22.753 1.00 94.69 74 VAL A N 1
ATOM 597 C CA . VAL A 1 74 ? 7.949 -8.246 -24.034 1.00 94.69 74 VAL A CA 1
ATOM 598 C C . VAL A 1 74 ? 9.453 -8.392 -23.815 1.00 94.69 74 VAL A C 1
ATOM 600 O O . VAL A 1 74 ? 10.116 -7.461 -23.362 1.00 94.69 74 VAL A O 1
ATOM 603 N N . ASN A 1 75 ? 10.008 -9.556 -24.171 1.00 90.25 75 ASN A N 1
ATOM 604 C CA . ASN A 1 75 ? 11.463 -9.732 -24.255 1.00 90.25 75 ASN A CA 1
ATOM 605 C C . ASN A 1 75 ? 11.993 -8.976 -25.470 1.00 90.25 75 ASN A C 1
ATOM 607 O O . ASN A 1 75 ? 12.602 -7.926 -25.313 1.00 90.25 75 ASN A O 1
ATOM 611 N N . ASN A 1 76 ? 11.648 -9.461 -26.661 1.00 93.50 76 ASN A N 1
ATOM 612 C CA . ASN A 1 76 ? 11.832 -8.776 -27.930 1.00 93.50 76 ASN A CA 1
ATOM 613 C C . ASN A 1 76 ? 10.443 -8.667 -28.580 1.00 93.50 76 ASN A C 1
ATOM 615 O O . ASN A 1 76 ? 9.695 -9.647 -28.556 1.00 93.50 76 ASN A O 1
ATOM 619 N N . PRO A 1 77 ? 10.043 -7.504 -29.113 1.00 94.44 77 PRO A N 1
ATOM 620 C CA . PRO A 1 77 ? 8.774 -7.368 -29.803 1.00 94.44 77 PRO A CA 1
ATOM 621 C C . PRO A 1 77 ? 8.800 -8.160 -31.123 1.00 94.44 77 PRO A C 1
ATOM 623 O O . PRO A 1 77 ? 9.837 -8.195 -31.796 1.00 94.44 77 PRO A O 1
ATOM 626 N N . PRO A 1 78 ? 7.675 -8.765 -31.533 1.00 95.00 78 PRO A N 1
ATOM 627 C CA . PRO A 1 78 ? 7.590 -9.436 -32.823 1.00 95.00 78 PRO A CA 1
ATOM 628 C C . PRO A 1 78 ? 7.768 -8.441 -33.979 1.00 95.00 78 PRO A C 1
ATOM 630 O O . PRO A 1 78 ? 7.557 -7.232 -33.847 1.00 95.00 78 PRO A O 1
ATOM 633 N N . CYS A 1 79 ? 8.167 -8.962 -35.136 1.00 96.12 79 CYS A N 1
ATOM 634 C CA . CYS A 1 79 ? 8.282 -8.187 -36.367 1.00 96.12 79 CYS A CA 1
ATOM 635 C C . CYS A 1 79 ? 6.918 -7.606 -36.781 1.00 96.12 79 CYS A C 1
ATOM 637 O O . CYS A 1 79 ? 5.965 -8.362 -36.949 1.00 96.12 79 CYS A O 1
ATOM 639 N N . GLU A 1 80 ? 6.818 -6.295 -37.018 1.00 95.38 80 GLU A N 1
ATOM 640 C CA . GLU A 1 80 ? 5.558 -5.671 -37.468 1.00 95.38 80 GLU A CA 1
ATOM 641 C C . GLU A 1 80 ? 5.165 -6.073 -38.900 1.00 95.38 80 GLU A C 1
ATOM 643 O O . GLU A 1 80 ? 3.995 -5.988 -39.260 1.00 95.38 80 GLU A O 1
ATOM 648 N N . LEU A 1 81 ? 6.119 -6.551 -39.709 1.00 95.69 81 LEU A N 1
ATOM 649 C CA . LEU A 1 81 ? 5.871 -6.941 -41.102 1.00 95.69 81 LEU A CA 1
ATOM 650 C C . LEU A 1 81 ? 5.480 -8.415 -41.267 1.00 95.69 81 LEU A C 1
ATOM 652 O O . LEU A 1 81 ? 4.667 -8.736 -42.127 1.00 95.69 81 LEU A O 1
ATOM 656 N N . CYS A 1 82 ? 6.082 -9.323 -40.489 1.00 95.38 82 CYS A N 1
ATOM 657 C CA . CYS A 1 82 ? 5.896 -10.773 -40.658 1.00 95.38 82 CYS A CA 1
ATOM 658 C C . CYS A 1 82 ? 5.535 -11.525 -39.371 1.00 95.38 82 CYS A C 1
ATOM 660 O O . CYS A 1 82 ? 5.463 -12.751 -39.386 1.00 95.38 82 CYS A O 1
ATOM 662 N N . SER A 1 83 ? 5.371 -10.817 -38.250 1.00 95.50 83 SER A N 1
ATOM 663 C CA . SER A 1 83 ? 5.029 -11.369 -36.930 1.00 95.50 83 SER A CA 1
ATOM 664 C C . SER A 1 83 ? 6.028 -12.377 -36.343 1.00 95.50 83 SER A C 1
ATOM 666 O O . SER A 1 83 ? 5.771 -12.934 -35.282 1.00 95.50 83 SER A O 1
ATOM 668 N N . SER A 1 84 ? 7.188 -12.585 -36.978 1.00 93.00 84 SER A N 1
ATOM 669 C CA . SER A 1 84 ? 8.262 -13.430 -36.443 1.00 93.00 84 SER A CA 1
ATOM 670 C C . SER A 1 84 ? 8.759 -12.905 -35.094 1.00 93.00 84 SER A C 1
ATOM 672 O O . SER A 1 84 ? 9.061 -11.718 -34.960 1.00 93.00 84 SER A O 1
ATOM 674 N N . GLU A 1 85 ? 8.912 -13.804 -34.123 1.00 92.06 85 GLU A N 1
ATOM 675 C CA . GLU A 1 85 ? 9.517 -13.526 -32.813 1.00 92.06 85 GLU A CA 1
ATOM 676 C C . GLU A 1 85 ? 11.055 -13.504 -32.862 1.00 92.06 85 GLU A C 1
ATOM 678 O O . GLU A 1 85 ? 11.710 -13.122 -31.895 1.00 92.06 85 GLU A O 1
ATOM 683 N N . ASN A 1 86 ? 11.657 -13.876 -34.000 1.00 91.81 86 ASN A N 1
ATOM 684 C CA . ASN A 1 86 ? 13.107 -13.868 -34.201 1.00 91.81 86 ASN A CA 1
ATOM 685 C C . ASN A 1 86 ? 13.610 -12.457 -34.544 1.00 91.81 86 ASN A C 1
ATOM 687 O O . ASN A 1 86 ? 14.140 -12.191 -35.632 1.00 91.81 86 ASN A O 1
ATOM 691 N N . THR A 1 87 ? 13.391 -11.536 -33.611 1.00 94.62 87 THR A N 1
ATOM 692 C CA . THR A 1 87 ? 13.880 -10.163 -33.668 1.00 94.62 87 THR A CA 1
ATOM 693 C C . THR A 1 87 ? 15.000 -9.956 -32.657 1.00 94.62 87 THR A C 1
ATOM 695 O O . THR A 1 87 ? 15.063 -10.598 -31.607 1.00 94.62 87 THR A O 1
ATOM 698 N N . THR A 1 88 ? 15.912 -9.045 -32.979 1.00 95.31 88 THR A N 1
ATOM 699 C CA . THR A 1 88 ? 17.019 -8.655 -32.100 1.00 95.31 88 THR A CA 1
ATOM 700 C C . THR A 1 88 ? 17.112 -7.142 -32.041 1.00 95.31 88 THR A C 1
ATOM 702 O O . THR A 1 88 ? 17.071 -6.485 -33.086 1.00 95.31 88 THR A O 1
ATOM 705 N N . CYS A 1 89 ? 17.254 -6.590 -30.836 1.00 95.12 89 CYS A N 1
ATOM 706 C CA . CYS A 1 89 ? 17.503 -5.163 -30.661 1.00 95.12 89 CYS A CA 1
ATOM 707 C C . CYS A 1 89 ? 18.842 -4.819 -31.323 1.00 95.12 89 CYS A C 1
ATOM 709 O O . CYS A 1 89 ? 19.869 -5.403 -30.977 1.00 95.12 89 CYS A O 1
ATOM 711 N N . ARG A 1 90 ? 18.823 -3.913 -32.302 1.00 94.25 90 ARG A N 1
ATOM 712 C CA . ARG A 1 90 ? 20.013 -3.520 -33.068 1.00 94.25 90 ARG A CA 1
ATOM 713 C C . ARG A 1 90 ? 20.496 -2.126 -32.698 1.00 94.25 90 ARG A C 1
ATOM 715 O O . ARG A 1 90 ? 21.695 -1.869 -32.745 1.00 94.25 90 ARG A O 1
ATOM 722 N N . ASN A 1 91 ? 19.573 -1.234 -32.352 1.00 92.88 91 ASN A N 1
ATOM 723 C CA . ASN A 1 91 ? 19.879 0.157 -32.056 1.00 92.88 91 ASN A CA 1
ATOM 724 C C . ASN A 1 91 ? 18.914 0.721 -31.003 1.00 92.88 91 ASN A C 1
ATOM 726 O O . ASN A 1 91 ? 17.845 0.163 -30.756 1.00 92.88 91 ASN A O 1
ATOM 730 N N . VAL A 1 92 ? 19.285 1.838 -30.387 1.00 96.38 92 VAL A N 1
ATOM 731 C CA . VAL A 1 92 ? 18.460 2.582 -29.435 1.00 96.38 92 VAL A CA 1
ATOM 732 C C . VAL A 1 92 ? 18.543 4.063 -29.779 1.00 96.38 92 VAL A C 1
ATOM 734 O O . VAL A 1 92 ? 19.630 4.597 -29.984 1.00 96.38 92 VAL A O 1
ATOM 737 N N . ARG A 1 93 ? 17.398 4.744 -29.805 1.00 96.81 93 ARG A N 1
ATOM 738 C CA . ARG A 1 93 ? 17.308 6.187 -30.072 1.00 96.81 93 ARG A CA 1
ATOM 739 C C . ARG A 1 93 ? 16.455 6.912 -29.024 1.00 96.81 93 ARG A C 1
ATOM 741 O O . ARG A 1 93 ? 15.677 6.258 -28.325 1.00 96.81 93 ARG A O 1
ATOM 748 N N . PRO A 1 94 ? 16.560 8.247 -28.898 1.00 96.62 94 PRO A N 1
ATOM 749 C CA . PRO A 1 94 ? 15.585 9.023 -28.134 1.00 96.62 94 PRO A CA 1
ATOM 750 C C . PRO A 1 94 ? 14.181 8.968 -28.767 1.00 96.62 94 PRO A C 1
ATOM 752 O O . PRO A 1 94 ? 14.008 8.535 -29.913 1.00 96.62 94 PRO A O 1
ATOM 755 N N . ALA A 1 95 ? 13.179 9.420 -28.009 1.00 95.50 95 ALA A N 1
ATOM 756 C CA . ALA A 1 95 ? 11.845 9.703 -28.532 1.00 95.50 95 ALA A CA 1
ATOM 757 C C . ALA A 1 95 ? 11.927 10.797 -29.607 1.00 95.50 95 ALA A C 1
ATOM 759 O O . ALA A 1 95 ? 12.573 11.821 -29.387 1.00 95.50 95 ALA A O 1
ATOM 760 N N . LEU A 1 96 ? 11.306 10.552 -30.760 1.00 95.19 96 LEU A N 1
ATOM 761 C CA . LEU A 1 96 ? 11.259 11.470 -31.903 1.00 95.19 96 LEU A CA 1
ATOM 762 C C . LEU A 1 96 ? 9.829 11.668 -32.417 1.00 95.19 96 LEU A C 1
ATOM 764 O O . LEU A 1 96 ? 9.508 12.722 -32.960 1.00 95.19 96 LEU A O 1
ATOM 768 N N . LEU A 1 97 ? 8.976 10.649 -32.281 1.00 96.00 97 LEU A N 1
ATOM 769 C CA . LEU A 1 97 ? 7.582 10.713 -32.710 1.00 96.00 97 LEU A CA 1
ATOM 770 C C . LEU A 1 97 ? 6.714 11.379 -31.642 1.00 96.00 97 LEU A C 1
ATOM 772 O O . LEU A 1 97 ? 7.006 11.320 -30.444 1.00 96.00 97 LEU A O 1
ATOM 776 N N . LYS A 1 98 ? 5.601 11.977 -32.071 1.00 96.31 98 LYS A N 1
ATOM 777 C CA . LYS A 1 98 ? 4.660 12.646 -31.168 1.00 96.31 98 LYS A CA 1
ATOM 778 C C . LYS A 1 98 ? 4.142 11.686 -30.094 1.00 96.31 98 LYS A C 1
ATOM 780 O O . LYS A 1 98 ? 4.142 12.033 -28.919 1.00 96.31 98 LYS A O 1
ATOM 785 N N . GLU A 1 99 ? 3.790 10.463 -30.475 1.00 95.88 99 GLU A N 1
ATOM 786 C CA . GLU A 1 99 ? 3.284 9.424 -29.573 1.00 95.88 99 GLU A CA 1
ATOM 787 C C . GLU A 1 99 ? 4.358 8.968 -28.572 1.00 95.88 99 GLU A C 1
ATOM 789 O O . GLU A 1 99 ? 4.053 8.602 -27.437 1.00 95.88 99 GLU A O 1
ATOM 794 N N . GLU A 1 100 ? 5.631 9.000 -28.975 1.00 97.31 100 GLU A N 1
ATOM 795 C CA . GLU A 1 100 ? 6.774 8.680 -28.114 1.00 97.31 100 GLU A CA 1
ATOM 796 C C . GLU A 1 100 ? 6.988 9.758 -27.052 1.00 97.31 100 GLU A C 1
ATOM 798 O O . GLU A 1 100 ? 7.201 9.430 -25.885 1.00 97.31 100 GLU A O 1
ATOM 803 N N . HIS A 1 101 ? 6.869 11.031 -27.435 1.00 97.00 101 HIS A N 1
ATOM 804 C CA . HIS A 1 101 ? 6.919 12.153 -26.502 1.00 97.00 101 HIS A CA 1
ATOM 805 C C . HIS A 1 101 ? 5.709 12.174 -25.561 1.00 97.00 101 HIS A C 1
ATOM 807 O O . HIS A 1 101 ? 5.890 12.290 -24.352 1.00 97.00 101 HIS A O 1
ATOM 813 N N . GLU A 1 102 ? 4.490 11.997 -26.081 1.00 95.50 102 GLU A N 1
ATOM 814 C CA . GLU A 1 102 ? 3.259 11.949 -25.277 1.00 95.50 102 GLU A CA 1
ATOM 815 C C . GLU A 1 102 ? 3.243 10.773 -24.291 1.00 95.50 102 GLU A C 1
ATOM 817 O O . GLU A 1 102 ? 2.707 10.884 -23.188 1.00 95.50 102 GLU A O 1
ATOM 822 N N . GLY A 1 103 ? 3.837 9.638 -24.669 1.00 96.12 103 GLY A N 1
ATOM 823 C CA . GLY A 1 103 ? 4.024 8.496 -23.778 1.00 96.12 103 GLY A CA 1
ATOM 824 C C . GLY A 1 103 ? 5.231 8.605 -22.846 1.00 96.12 103 GLY A C 1
ATOM 825 O O . GLY A 1 103 ? 5.478 7.675 -22.070 1.00 96.12 103 GLY A O 1
ATOM 826 N N . GLU A 1 104 ? 5.976 9.709 -22.916 1.00 96.38 104 GLU A N 1
ATOM 827 C CA . GLU A 1 104 ? 7.193 9.955 -22.143 1.00 96.38 104 GLU A CA 1
ATOM 828 C C . GLU A 1 104 ? 8.200 8.803 -22.275 1.00 96.38 104 GLU A C 1
ATOM 830 O O . GLU A 1 104 ? 8.735 8.277 -21.290 1.00 96.38 104 GLU A O 1
ATOM 835 N N . ALA A 1 105 ? 8.413 8.347 -23.510 1.00 97.19 105 ALA A N 1
ATOM 836 C CA . ALA A 1 105 ? 9.355 7.281 -23.792 1.00 97.19 105 ALA A CA 1
ATOM 837 C C . ALA A 1 105 ? 10.774 7.720 -23.411 1.00 97.19 105 ALA A C 1
ATOM 839 O O . ALA A 1 105 ? 11.325 8.665 -23.971 1.00 97.19 105 ALA A O 1
ATOM 840 N N . SER A 1 106 ? 11.382 7.002 -22.465 1.00 94.25 106 SER A N 1
ATOM 841 C CA . SER A 1 106 ? 12.766 7.263 -22.034 1.00 94.25 106 SER A CA 1
ATOM 842 C C . SER A 1 106 ? 13.777 6.996 -23.150 1.00 94.25 106 SER A C 1
ATOM 844 O O . SER A 1 106 ? 14.810 7.653 -23.245 1.00 94.25 106 SER A O 1
ATOM 846 N N . ARG A 1 107 ? 13.475 6.000 -23.983 1.00 96.56 107 ARG A N 1
ATOM 847 C CA . ARG A 1 107 ? 14.231 5.567 -25.157 1.00 96.56 107 ARG A CA 1
ATOM 848 C C . ARG A 1 107 ? 13.329 4.737 -26.062 1.00 96.56 107 ARG A C 1
ATOM 850 O O . ARG A 1 107 ? 12.293 4.243 -25.615 1.00 96.56 107 ARG A O 1
ATOM 857 N N . VAL A 1 108 ? 13.759 4.522 -27.295 1.00 97.94 108 VAL A N 1
ATOM 858 C CA . VAL A 1 108 ? 13.101 3.649 -28.266 1.00 97.94 108 VAL A CA 1
ATOM 859 C C . VAL A 1 108 ? 14.108 2.626 -28.760 1.00 97.94 108 VAL A C 1
ATOM 861 O O . VAL A 1 108 ? 15.136 2.981 -29.333 1.00 97.94 108 VAL A O 1
ATOM 864 N N . GLU A 1 109 ? 13.824 1.357 -28.493 1.00 97.88 109 GLU A N 1
ATOM 865 C CA . GLU A 1 109 ? 14.616 0.220 -28.960 1.00 97.88 109 GLU A CA 1
ATOM 866 C C . GLU A 1 109 ? 14.185 -0.128 -30.396 1.00 97.88 109 GLU A C 1
ATOM 868 O O . GLU A 1 109 ? 12.992 -0.259 -30.666 1.00 97.88 109 GLU A O 1
ATOM 873 N N . ILE A 1 110 ? 15.136 -0.260 -31.320 1.00 97.38 110 ILE A N 1
ATOM 874 C CA . ILE A 1 110 ? 14.889 -0.574 -32.733 1.00 97.38 110 ILE A CA 1
ATOM 875 C C . ILE A 1 110 ? 15.253 -2.036 -32.976 1.00 97.38 110 ILE A C 1
ATOM 877 O O . ILE A 1 110 ? 16.399 -2.452 -32.773 1.00 97.38 110 ILE A O 1
ATOM 881 N N . TYR A 1 111 ? 14.272 -2.816 -33.420 1.00 97.50 111 TYR A N 1
ATOM 882 C CA . TYR A 1 111 ? 14.398 -4.253 -33.618 1.00 97.50 111 TYR A CA 1
ATOM 883 C C . TYR A 1 111 ? 14.539 -4.611 -35.088 1.00 97.50 111 TYR A C 1
ATOM 885 O O . TYR A 1 111 ? 13.747 -4.216 -35.947 1.00 97.50 111 TYR A O 1
ATOM 893 N N . TYR A 1 112 ? 15.557 -5.423 -35.347 1.00 97.50 112 TYR A N 1
ATOM 894 C CA . TYR A 1 112 ? 15.837 -6.005 -36.643 1.00 97.50 112 TYR A CA 1
ATOM 895 C C . TYR A 1 112 ? 15.256 -7.418 -36.714 1.00 97.50 112 TYR A C 1
ATOM 897 O O . TYR A 1 112 ? 15.498 -8.244 -35.830 1.00 97.50 112 TYR A O 1
ATOM 905 N N . CYS A 1 113 ? 14.493 -7.697 -37.768 1.00 97.31 113 CYS A N 1
ATOM 906 C CA . CYS A 1 113 ? 13.937 -9.014 -38.042 1.00 97.31 113 CYS A CA 1
ATOM 907 C C . CYS A 1 113 ? 14.850 -9.778 -39.001 1.00 97.31 113 CYS A C 1
ATOM 909 O O . CYS A 1 113 ? 15.068 -9.349 -40.136 1.00 97.31 113 CYS A O 1
ATOM 911 N N . LYS A 1 114 ? 15.324 -10.956 -38.580 1.00 94.00 114 LYS A N 1
ATOM 912 C CA . LYS A 1 114 ? 16.191 -11.800 -39.417 1.00 94.00 114 LYS A CA 1
ATOM 913 C C . LYS A 1 114 ? 15.473 -12.341 -40.655 1.00 94.00 114 LYS A C 1
ATOM 915 O O . LYS A 1 114 ? 16.092 -12.470 -41.702 1.00 94.00 114 LYS A O 1
ATOM 920 N N . ASN A 1 115 ? 14.170 -12.607 -40.556 1.00 95.38 115 ASN A N 1
ATOM 921 C CA . ASN A 1 115 ? 13.372 -13.114 -41.676 1.00 95.38 115 ASN A CA 1
ATOM 922 C C . ASN A 1 115 ? 13.129 -12.037 -42.746 1.00 95.38 115 ASN A C 1
ATOM 924 O O . ASN A 1 115 ? 13.144 -12.348 -43.931 1.00 95.38 115 ASN A O 1
ATOM 928 N N . CYS A 1 116 ? 12.916 -10.782 -42.337 1.00 95.62 116 CYS A N 1
ATOM 929 C CA . CYS A 1 116 ? 12.710 -9.661 -43.263 1.00 95.62 116 CYS A CA 1
ATOM 930 C C . CYS A 1 116 ? 14.019 -8.990 -43.698 1.00 95.62 116 CYS A C 1
ATOM 932 O O . CYS A 1 116 ? 13.997 -8.150 -44.592 1.00 95.62 116 CYS A O 1
ATOM 934 N N . ASN A 1 117 ? 15.141 -9.323 -43.049 1.00 95.19 117 ASN A N 1
ATOM 935 C CA . ASN A 1 117 ? 16.440 -8.684 -43.242 1.00 95.19 117 ASN A CA 1
ATOM 936 C C . ASN A 1 117 ? 16.379 -7.142 -43.118 1.00 95.19 117 ASN A C 1
ATOM 938 O O . ASN A 1 117 ? 17.052 -6.420 -43.852 1.00 95.19 117 ASN A O 1
ATOM 942 N N . ALA A 1 118 ? 15.559 -6.625 -42.197 1.00 95.06 118 ALA A N 1
ATOM 943 C CA . ALA A 1 118 ? 15.302 -5.192 -42.047 1.00 95.06 118 ALA A CA 1
ATOM 944 C C . ALA A 1 118 ? 15.030 -4.796 -40.589 1.00 95.06 118 ALA A C 1
ATOM 946 O O . ALA A 1 118 ? 14.673 -5.634 -39.760 1.00 95.06 118 ALA A O 1
ATOM 947 N N . GLU A 1 119 ? 15.191 -3.509 -40.280 1.00 95.38 119 GLU A N 1
ATOM 948 C CA . GLU A 1 119 ? 14.663 -2.900 -39.055 1.00 95.38 119 GLU A CA 1
ATOM 949 C C . GLU A 1 119 ? 13.159 -2.707 -39.230 1.00 95.38 119 GLU A C 1
ATOM 951 O O . GLU A 1 119 ? 12.723 -1.965 -40.107 1.00 95.38 119 GLU A O 1
ATOM 956 N N . THR A 1 120 ? 12.369 -3.441 -38.453 1.00 94.75 120 THR A N 1
ATOM 957 C CA . THR A 1 120 ? 10.925 -3.568 -38.700 1.00 94.75 120 THR A CA 1
ATOM 958 C C . THR A 1 120 ? 10.065 -3.065 -37.564 1.00 94.75 120 THR A C 1
ATOM 960 O O . THR A 1 120 ? 8.883 -2.857 -37.783 1.00 94.75 120 THR A O 1
ATOM 963 N N . THR A 1 121 ? 10.612 -2.936 -36.355 1.00 95.81 121 THR A N 1
ATOM 964 C CA . THR A 1 121 ? 9.794 -2.715 -35.160 1.00 95.81 121 THR A CA 1
ATOM 965 C C . THR A 1 121 ? 10.466 -1.714 -34.231 1.00 95.81 121 THR A C 1
ATOM 967 O O . THR A 1 121 ? 11.619 -1.902 -33.838 1.00 95.81 121 THR A O 1
ATOM 970 N N . ASN A 1 122 ? 9.726 -0.680 -33.832 1.00 96.38 122 ASN A N 1
ATOM 971 C CA . ASN A 1 122 ? 10.143 0.267 -32.801 1.00 96.38 122 ASN A CA 1
ATOM 972 C C . ASN A 1 122 ? 9.466 -0.088 -31.476 1.00 96.38 122 ASN A C 1
ATOM 974 O O . ASN A 1 122 ? 8.256 -0.297 -31.417 1.00 96.38 122 ASN A O 1
ATOM 978 N N . PHE A 1 123 ? 10.231 -0.107 -30.390 1.00 97.44 123 PHE A N 1
ATOM 979 C CA . PHE A 1 123 ? 9.723 -0.391 -29.053 1.00 97.44 123 PHE A CA 1
ATOM 980 C C . PHE A 1 123 ? 10.051 0.748 -28.085 1.00 97.44 123 PHE A C 1
ATOM 982 O O . PHE A 1 123 ? 11.112 0.755 -27.448 1.00 97.44 123 PHE A O 1
ATOM 989 N N . PRO A 1 124 ? 9.155 1.747 -27.985 1.00 97.81 124 PRO A N 1
ATOM 990 C CA . PRO A 1 124 ? 9.291 2.833 -27.027 1.00 97.81 124 PRO A CA 1
ATOM 991 C C . PRO A 1 124 ? 9.135 2.339 -25.584 1.00 97.81 124 PRO A C 1
ATOM 993 O O . PRO A 1 124 ? 8.180 1.642 -25.244 1.00 97.81 124 PRO A O 1
ATOM 996 N N . ARG A 1 125 ? 10.066 2.739 -24.716 1.00 97.62 125 ARG A N 1
ATOM 997 C CA . ARG A 1 125 ? 10.067 2.452 -23.273 1.00 97.62 125 ARG A CA 1
ATOM 998 C C . ARG A 1 125 ? 9.327 3.561 -22.526 1.00 97.62 125 ARG A C 1
ATOM 1000 O O . ARG A 1 125 ? 9.955 4.504 -22.029 1.00 97.62 125 ARG A O 1
ATOM 1007 N N . TYR A 1 126 ? 7.997 3.483 -22.567 1.00 98.06 126 TYR A N 1
ATOM 1008 C CA . TYR A 1 126 ? 7.063 4.487 -22.049 1.00 98.06 126 TYR A CA 1
ATOM 1009 C C . TYR A 1 126 ? 7.082 4.611 -20.522 1.00 98.06 126 TYR A C 1
ATOM 1011 O O . TYR A 1 126 ? 7.168 3.612 -19.815 1.00 98.06 126 TYR A O 1
ATOM 1019 N N . ASN A 1 127 ? 6.926 5.841 -20.022 1.00 97.25 127 ASN A N 1
ATOM 1020 C CA . ASN A 1 127 ? 6.812 6.128 -18.585 1.00 97.25 127 ASN A CA 1
ATOM 1021 C C . ASN A 1 127 ? 5.484 6.786 -18.192 1.00 97.25 127 ASN A C 1
ATOM 1023 O O . ASN A 1 127 ? 5.193 6.873 -17.002 1.00 97.25 127 ASN A O 1
ATOM 1027 N N . SER A 1 128 ? 4.669 7.217 -19.159 1.00 97.31 128 SER A N 1
ATOM 1028 C CA . SER A 1 128 ? 3.354 7.799 -18.889 1.00 97.31 128 SER A CA 1
ATOM 1029 C C . SER A 1 128 ? 2.345 6.714 -18.486 1.00 97.31 128 SER A C 1
ATOM 1031 O O . SER A 1 128 ? 2.037 5.852 -19.322 1.00 97.31 128 SER A O 1
ATOM 1033 N N . PRO A 1 129 ? 1.745 6.762 -17.277 1.00 97.19 129 PRO A N 1
ATOM 1034 C CA . PRO A 1 129 ? 0.711 5.804 -16.878 1.00 97.19 129 PRO A CA 1
ATOM 1035 C C . PRO A 1 129 ? -0.468 5.770 -17.858 1.00 97.19 129 PRO A C 1
ATOM 1037 O O . PRO A 1 129 ? -0.980 4.701 -18.177 1.00 97.19 129 PRO A O 1
ATOM 1040 N N . LYS A 1 130 ? -0.836 6.924 -18.434 1.00 97.31 130 LYS A N 1
ATOM 1041 C CA . LYS A 1 130 ? -1.900 7.038 -19.446 1.00 97.31 130 LYS A CA 1
ATOM 1042 C C . LYS A 1 130 ? -1.618 6.185 -20.683 1.00 97.31 130 LYS A C 1
ATOM 1044 O O . LYS A 1 130 ? -2.535 5.571 -21.228 1.00 97.31 130 LYS A O 1
ATOM 1049 N N . THR A 1 131 ? -0.370 6.163 -21.146 1.00 97.94 131 THR A N 1
ATOM 1050 C CA . THR A 1 131 ? 0.033 5.348 -22.299 1.00 97.94 131 THR A CA 1
ATOM 1051 C C . THR A 1 131 ? 0.158 3.883 -21.906 1.00 97.94 131 THR A C 1
ATOM 1053 O O . THR A 1 131 ? -0.344 3.027 -22.630 1.00 97.94 131 THR A O 1
ATOM 1056 N N . LEU A 1 132 ? 0.722 3.585 -20.734 1.00 98.00 132 LEU A N 1
ATOM 1057 C CA . LEU A 1 132 ? 0.854 2.214 -20.235 1.00 98.00 132 LEU A CA 1
ATOM 1058 C C . LEU A 1 132 ? -0.503 1.524 -20.027 1.00 98.00 132 LEU A C 1
ATOM 1060 O O . LEU A 1 132 ? -0.649 0.358 -20.386 1.00 98.00 132 LEU A O 1
ATOM 1064 N N . MET A 1 133 ? -1.526 2.249 -19.559 1.00 97.25 133 MET A N 1
ATOM 1065 C CA . MET A 1 133 ? -2.904 1.742 -19.467 1.00 97.25 133 MET A CA 1
ATOM 1066 C C . MET A 1 133 ? -3.466 1.277 -20.817 1.00 97.25 133 MET A C 1
ATOM 1068 O O . MET A 1 133 ? -4.307 0.380 -20.852 1.00 97.25 133 MET A O 1
ATOM 1072 N N . LYS A 1 134 ? -3.023 1.890 -21.924 1.00 96.75 134 LYS A N 1
ATOM 1073 C CA . LYS A 1 134 ? -3.446 1.528 -23.283 1.00 96.75 134 LYS A CA 1
ATOM 1074 C C . LYS A 1 134 ? -2.602 0.402 -23.862 1.00 96.75 134 LYS A C 1
ATOM 1076 O O . LYS A 1 134 ? -3.144 -0.504 -24.482 1.00 96.75 134 LYS A O 1
ATOM 1081 N N . THR A 1 135 ? -1.280 0.482 -23.713 1.00 96.69 135 THR A N 1
ATOM 1082 C CA . THR A 1 135 ? -0.362 -0.470 -24.349 1.00 96.69 135 THR A CA 1
ATOM 1083 C C . THR A 1 135 ? -0.330 -1.810 -23.630 1.00 96.69 135 THR A C 1
ATOM 1085 O O . THR A 1 135 ? -0.114 -2.821 -24.295 1.00 96.69 135 THR A O 1
ATOM 1088 N N . LYS A 1 136 ? -0.509 -1.808 -22.299 1.00 96.81 136 LYS A N 1
ATOM 1089 C CA . LYS A 1 136 ? -0.480 -2.974 -21.403 1.00 96.81 136 LYS A CA 1
ATOM 1090 C C . LYS A 1 136 ? 0.623 -3.981 -21.738 1.00 96.81 136 LYS A C 1
ATOM 1092 O O . LYS A 1 136 ? 0.419 -5.192 -21.713 1.00 96.81 136 LYS A O 1
ATOM 1097 N N . LYS A 1 137 ? 1.807 -3.490 -22.103 1.00 96.56 137 LYS A N 1
ATOM 1098 C CA . LYS A 1 137 ? 2.944 -4.331 -22.483 1.00 96.56 137 LYS A CA 1
ATOM 1099 C C . LYS A 1 137 ? 4.260 -3.681 -22.102 1.00 96.56 137 LYS A C 1
ATOM 1101 O O . LYS A 1 137 ? 4.373 -2.457 -22.129 1.00 96.56 137 LYS A O 1
ATOM 1106 N N . GLY A 1 138 ? 5.257 -4.497 -21.782 1.00 96.69 138 GLY A N 1
ATOM 1107 C CA . GLY A 1 138 ? 6.559 -3.999 -21.356 1.00 96.69 138 GLY A CA 1
ATOM 1108 C C . GLY A 1 138 ? 7.393 -5.028 -20.609 1.00 96.69 138 GLY A C 1
ATOM 1109 O O . GLY A 1 138 ? 7.201 -6.234 -20.767 1.00 96.69 138 GLY A O 1
ATOM 1110 N N . ARG A 1 139 ? 8.323 -4.522 -19.800 1.00 96.25 139 ARG A N 1
ATOM 1111 C CA . ARG A 1 139 ? 9.162 -5.286 -18.867 1.00 96.25 139 ARG A CA 1
ATOM 1112 C C . ARG A 1 139 ? 8.933 -4.758 -17.447 1.00 96.25 139 ARG A C 1
ATOM 1114 O O . ARG A 1 139 ? 8.008 -3.981 -17.222 1.00 96.25 139 ARG A O 1
ATOM 1121 N N . CYS A 1 140 ? 9.786 -5.136 -16.495 1.00 96.06 140 CYS A N 1
ATOM 1122 C CA . CYS A 1 140 ? 9.626 -4.766 -15.084 1.00 96.06 140 CYS A CA 1
ATOM 1123 C C . CYS A 1 140 ? 9.390 -3.266 -14.840 1.00 96.06 140 CYS A C 1
ATOM 1125 O O . CYS A 1 140 ? 8.530 -2.920 -14.040 1.00 96.06 140 CYS A O 1
ATOM 1127 N N . GLY A 1 141 ? 10.054 -2.382 -15.595 1.00 97.25 141 GLY A N 1
ATOM 1128 C CA . GLY A 1 141 ? 9.820 -0.932 -15.546 1.00 97.25 141 GLY A CA 1
ATOM 1129 C C . GLY A 1 141 ? 8.367 -0.528 -15.803 1.00 97.25 141 GLY A C 1
ATOM 1130 O O . GLY A 1 141 ? 7.752 0.148 -14.982 1.00 97.25 141 GLY A O 1
ATOM 1131 N N . GLU A 1 142 ? 7.804 -0.960 -16.931 1.00 98.50 142 GLU A N 1
ATOM 1132 C CA . GLU A 1 142 ? 6.421 -0.656 -17.309 1.00 98.50 142 GLU A CA 1
ATOM 1133 C C . GLU A 1 142 ? 5.406 -1.315 -16.364 1.00 98.50 142 GLU A C 1
ATOM 1135 O O . GLU A 1 142 ? 4.394 -0.700 -16.025 1.00 98.50 142 GLU A O 1
ATOM 1140 N N . TYR A 1 143 ? 5.692 -2.542 -15.916 1.00 98.50 143 TYR A N 1
ATOM 1141 C CA . TYR A 1 143 ? 4.863 -3.279 -14.961 1.00 98.50 143 TYR A CA 1
ATOM 1142 C C . TYR A 1 143 ? 4.807 -2.590 -13.597 1.00 98.50 143 TYR A C 1
ATOM 1144 O O . TYR A 1 143 ? 3.713 -2.312 -13.110 1.00 98.50 143 TYR A O 1
ATOM 1152 N N . ALA A 1 144 ? 5.955 -2.275 -12.992 1.00 98.44 144 ALA A N 1
ATOM 1153 C CA . ALA A 1 144 ? 6.015 -1.628 -11.684 1.00 98.44 144 ALA A CA 1
ATOM 1154 C C . ALA A 1 144 ? 5.416 -0.215 -11.721 1.00 98.44 144 ALA A C 1
ATOM 1156 O O . ALA A 1 144 ? 4.693 0.172 -10.806 1.00 98.44 144 ALA A O 1
ATOM 1157 N N . ASN A 1 145 ? 5.661 0.539 -12.799 1.00 98.44 145 ASN A N 1
ATOM 1158 C CA . ASN A 1 145 ? 5.108 1.881 -12.960 1.00 98.44 145 ASN A CA 1
ATOM 1159 C C . ASN A 1 145 ? 3.573 1.855 -13.043 1.00 98.44 145 ASN A C 1
ATOM 1161 O O . ASN A 1 145 ? 2.893 2.518 -12.260 1.00 98.44 145 ASN A O 1
ATOM 1165 N N . LEU A 1 146 ? 3.008 1.048 -13.949 1.00 98.62 146 LEU A N 1
ATOM 1166 C CA . LEU A 1 146 ? 1.557 0.985 -14.106 1.00 98.62 146 LEU A CA 1
ATOM 1167 C C . LEU A 1 146 ? 0.867 0.307 -12.909 1.00 98.62 146 LEU A C 1
ATOM 1169 O O . LEU A 1 146 ? -0.228 0.722 -12.528 1.00 98.62 146 LEU A O 1
ATOM 1173 N N . PHE A 1 147 ? 1.491 -0.695 -12.287 1.00 98.75 147 PHE A N 1
ATOM 1174 C CA . PHE A 1 147 ? 0.942 -1.325 -11.087 1.00 98.75 147 PHE A CA 1
ATOM 1175 C C . PHE A 1 147 ? 0.940 -0.366 -9.898 1.00 98.75 147 PHE A C 1
ATOM 1177 O O . PHE A 1 147 ? -0.085 -0.225 -9.239 1.00 98.75 147 PHE A O 1
ATOM 1184 N N . GLY A 1 148 ? 2.032 0.372 -9.675 1.00 98.50 148 GLY A N 1
ATOM 1185 C CA . GLY A 1 148 ? 2.085 1.402 -8.640 1.00 98.50 148 GLY A CA 1
ATOM 1186 C C . GLY A 1 148 ? 1.018 2.478 -8.840 1.00 98.50 148 GLY A C 1
ATOM 1187 O O . GLY A 1 148 ? 0.285 2.804 -7.906 1.00 98.50 148 GLY A O 1
ATOM 1188 N N . PHE A 1 149 ? 0.826 2.934 -10.082 1.00 98.56 149 PHE A N 1
ATOM 1189 C CA . PHE A 1 149 ? -0.284 3.820 -10.438 1.00 98.56 149 PHE A CA 1
ATOM 1190 C C . PHE A 1 149 ? -1.662 3.202 -10.141 1.00 98.56 149 PHE A C 1
ATOM 1192 O O . PHE A 1 149 ? -2.541 3.872 -9.602 1.00 98.56 149 PHE A O 1
ATOM 1199 N N . THR A 1 150 ? -1.844 1.913 -10.439 1.00 98.56 150 THR A N 1
ATOM 1200 C CA . THR A 1 150 ? -3.093 1.178 -10.182 1.00 98.56 150 THR A CA 1
ATOM 1201 C C . THR A 1 150 ? -3.386 1.071 -8.683 1.00 98.56 150 THR A C 1
ATOM 1203 O O . THR A 1 150 ? -4.497 1.373 -8.247 1.00 98.56 150 THR A O 1
ATOM 1206 N N . CYS A 1 151 ? -2.386 0.730 -7.865 1.00 98.31 151 CYS A N 1
ATOM 1207 C CA . CYS A 1 151 ? -2.501 0.736 -6.407 1.00 98.31 151 CYS A CA 1
ATOM 1208 C C . CYS A 1 151 ? -2.882 2.132 -5.893 1.00 98.31 151 CYS A C 1
ATOM 1210 O O . CYS A 1 151 ? -3.801 2.276 -5.081 1.00 98.31 151 CYS A O 1
ATOM 1212 N N . ARG A 1 152 ? -2.241 3.179 -6.428 1.00 97.31 152 ARG A N 1
ATOM 1213 C CA . ARG A 1 152 ? -2.538 4.569 -6.069 1.00 97.31 152 ARG A CA 1
ATOM 1214 C C . ARG A 1 152 ? -3.961 4.993 -6.451 1.00 97.31 152 ARG A C 1
ATOM 1216 O O . ARG A 1 152 ? -4.591 5.716 -5.678 1.00 97.31 152 ARG A O 1
ATOM 1223 N N . ALA A 1 153 ? -4.473 4.534 -7.595 1.00 97.25 153 ALA A N 1
ATOM 1224 C CA . ALA A 1 153 ? -5.845 4.764 -8.066 1.00 97.25 153 ALA A CA 1
ATOM 1225 C C . ALA A 1 153 ? -6.895 4.066 -7.194 1.00 97.25 153 ALA A C 1
ATOM 1227 O O . ALA A 1 153 ? -7.994 4.579 -6.974 1.00 97.25 153 ALA A O 1
ATOM 1228 N N . LEU A 1 154 ? -6.555 2.900 -6.651 1.00 96.19 154 LEU A N 1
ATOM 1229 C CA . LEU A 1 154 ? -7.415 2.204 -5.704 1.00 96.19 154 LEU A CA 1
ATOM 1230 C C . LEU A 1 154 ? -7.415 2.867 -4.314 1.00 96.19 154 LEU A C 1
ATOM 1232 O O . LEU A 1 154 ? -8.381 2.729 -3.568 1.00 96.19 154 LEU A O 1
ATOM 1236 N N . GLY A 1 155 ? -6.405 3.675 -3.996 1.00 94.75 155 GLY A N 1
ATOM 1237 C CA . GLY A 1 155 ? -6.286 4.350 -2.703 1.00 94.75 155 GLY A CA 1
ATOM 1238 C C . GLY A 1 155 ? -5.381 3.620 -1.716 1.00 94.75 155 GLY A C 1
ATOM 1239 O O . GLY A 1 155 ? -5.430 3.911 -0.522 1.00 94.75 155 GLY A O 1
ATOM 1240 N N . PHE A 1 156 ? -4.534 2.711 -2.205 1.00 96.12 156 PHE A N 1
ATOM 1241 C CA . PHE A 1 156 ? -3.424 2.180 -1.425 1.00 96.12 156 PHE A CA 1
ATOM 1242 C C . PHE A 1 156 ? -2.336 3.239 -1.233 1.00 96.12 156 PHE A C 1
ATOM 1244 O O . PHE A 1 156 ? -2.065 4.063 -2.113 1.00 96.12 156 PHE A O 1
ATOM 1251 N N . GLN A 1 157 ? -1.663 3.171 -0.087 1.00 94.69 157 GLN A N 1
ATOM 1252 C CA . GLN A 1 157 ? -0.382 3.841 0.110 1.00 94.69 157 GLN A CA 1
ATOM 1253 C C . GLN A 1 157 ? 0.699 2.978 -0.531 1.00 94.69 157 GLN A C 1
ATOM 1255 O O . GLN A 1 157 ? 0.922 1.851 -0.098 1.00 94.69 157 GLN A O 1
ATOM 1260 N N . VAL A 1 158 ? 1.337 3.492 -1.576 1.00 97.44 158 VAL A N 1
ATOM 1261 C CA . VAL A 1 158 ? 2.257 2.732 -2.424 1.00 97.44 158 VAL A CA 1
ATOM 1262 C C . VAL A 1 158 ? 3.567 3.484 -2.593 1.00 97.44 158 VAL A C 1
ATOM 1264 O O . VAL A 1 158 ? 3.582 4.715 -2.660 1.00 97.44 158 VAL A O 1
ATOM 1267 N N . ARG A 1 159 ? 4.667 2.741 -2.681 1.00 98.06 159 ARG A N 1
ATOM 1268 C CA . ARG A 1 159 ? 5.993 3.278 -2.973 1.00 98.06 159 ARG A CA 1
ATOM 1269 C C . ARG A 1 159 ? 6.670 2.501 -4.095 1.00 98.06 159 ARG A C 1
ATOM 1271 O O . ARG A 1 159 ? 6.450 1.301 -4.258 1.00 98.06 159 ARG A O 1
ATOM 1278 N N . TYR A 1 160 ? 7.462 3.209 -4.889 1.00 98.75 160 TYR A N 1
ATOM 1279 C CA . TYR A 1 160 ? 8.245 2.633 -5.979 1.00 98.75 160 TYR A CA 1
ATOM 1280 C C . TYR A 1 160 ? 9.570 2.107 -5.440 1.00 98.75 160 TYR A C 1
ATOM 1282 O O . TYR A 1 160 ? 10.237 2.826 -4.698 1.00 98.75 160 TYR A O 1
ATOM 1290 N N . ILE A 1 161 ? 9.961 0.894 -5.828 1.00 98.75 161 ILE A N 1
ATOM 1291 C CA . ILE A 1 161 ? 11.209 0.268 -5.393 1.00 98.75 161 ILE A CA 1
ATOM 1292 C C . ILE A 1 161 ? 12.173 0.161 -6.562 1.00 98.75 161 ILE A C 1
ATOM 1294 O O . ILE A 1 161 ? 11.828 -0.351 -7.628 1.00 98.75 161 ILE A O 1
ATOM 1298 N N . LEU A 1 162 ? 13.390 0.647 -6.345 1.00 98.19 162 LEU A N 1
ATOM 1299 C CA . LEU A 1 162 ? 14.475 0.634 -7.310 1.00 98.19 162 LEU A CA 1
ATOM 1300 C C . LEU A 1 162 ? 15.645 -0.170 -6.763 1.00 98.19 162 LEU A C 1
ATOM 1302 O O . LEU A 1 162 ? 16.382 0.304 -5.900 1.00 98.19 162 LEU A O 1
ATOM 1306 N N . ASP A 1 163 ? 15.846 -1.348 -7.333 1.00 97.19 163 ASP A N 1
ATOM 1307 C CA . ASP A 1 163 ? 17.047 -2.147 -7.151 1.00 97.19 163 ASP A CA 1
ATOM 1308 C C . ASP A 1 163 ? 18.071 -1.774 -8.225 1.00 97.19 163 ASP A C 1
ATOM 1310 O O . ASP A 1 163 ? 17.802 -1.755 -9.433 1.00 97.19 163 ASP A O 1
ATOM 1314 N N . PHE A 1 164 ? 19.276 -1.439 -7.775 1.00 95.19 164 PHE A N 1
ATOM 1315 C CA . PHE A 1 164 ? 20.338 -0.945 -8.643 1.00 95.19 164 PHE A CA 1
ATOM 1316 C C . PHE A 1 164 ? 20.891 -2.045 -9.561 1.00 95.19 164 PHE A C 1
ATOM 1318 O O . PHE A 1 164 ? 21.539 -1.727 -10.558 1.00 95.19 164 PHE A O 1
ATOM 1325 N N . THR A 1 165 ? 20.549 -3.312 -9.309 1.00 94.19 165 THR A N 1
ATOM 1326 C CA . THR A 1 165 ? 20.825 -4.472 -10.171 1.00 94.19 165 THR A CA 1
ATOM 1327 C C . THR A 1 165 ? 19.746 -4.700 -11.248 1.00 94.19 165 THR A C 1
ATOM 1329 O O . THR A 1 165 ? 19.395 -5.833 -11.594 1.00 94.19 165 THR A O 1
ATOM 1332 N N . ASP A 1 166 ? 19.231 -3.599 -11.808 1.00 93.06 166 ASP A N 1
ATOM 1333 C CA . ASP A 1 166 ? 18.329 -3.570 -12.971 1.00 93.06 166 ASP A CA 1
ATOM 1334 C C . ASP A 1 166 ? 16.994 -4.304 -12.741 1.00 93.06 166 ASP A C 1
ATOM 1336 O O . ASP A 1 166 ? 16.539 -5.097 -13.564 1.00 93.06 166 ASP A O 1
ATOM 1340 N N . HIS A 1 167 ? 16.360 -4.059 -11.590 1.00 96.69 167 HIS A N 1
ATOM 1341 C CA . HIS A 1 167 ? 14.985 -4.497 -11.335 1.00 96.69 167 HIS A CA 1
ATOM 1342 C C . HIS A 1 167 ? 14.221 -3.464 -10.516 1.00 96.69 167 HIS A C 1
ATOM 1344 O O . HIS A 1 167 ? 14.807 -2.632 -9.825 1.00 96.69 167 HIS A O 1
ATOM 1350 N N . VAL A 1 168 ? 12.902 -3.474 -10.656 1.00 98.38 168 VAL A N 1
ATOM 1351 C CA . VAL A 1 168 ? 12.012 -2.511 -10.009 1.00 98.38 168 VAL A CA 1
ATOM 1352 C C . VAL A 1 168 ? 10.696 -3.192 -9.678 1.00 98.38 168 VAL A C 1
ATOM 1354 O O . VAL A 1 168 ? 10.248 -4.069 -10.417 1.00 98.38 168 VAL A O 1
ATOM 1357 N N . TRP A 1 169 ? 10.088 -2.789 -8.570 1.00 98.69 169 TRP A N 1
ATOM 1358 C CA . TRP A 1 169 ? 8.801 -3.302 -8.103 1.00 98.69 169 TRP A CA 1
ATOM 1359 C C . TRP A 1 169 ? 8.112 -2.246 -7.233 1.00 98.69 169 TRP A C 1
ATOM 1361 O O . TRP A 1 169 ? 8.462 -1.064 -7.277 1.00 98.69 169 TRP A O 1
ATOM 1371 N N . THR A 1 170 ? 7.104 -2.649 -6.466 1.00 98.81 170 THR A N 1
ATOM 1372 C CA . THR A 1 170 ? 6.357 -1.749 -5.584 1.00 98.81 170 THR A CA 1
ATOM 1373 C C . THR A 1 170 ? 6.229 -2.325 -4.186 1.00 98.81 170 THR A C 1
ATOM 1375 O O . THR A 1 170 ? 6.272 -3.536 -3.998 1.00 98.81 170 THR A O 1
ATOM 1378 N N . GLU A 1 171 ? 6.020 -1.463 -3.205 1.00 98.75 171 GLU A N 1
ATOM 1379 C CA . GLU A 1 171 ? 5.562 -1.869 -1.879 1.00 98.75 171 GLU A CA 1
ATOM 1380 C C . GLU A 1 171 ? 4.283 -1.119 -1.531 1.00 98.75 171 GLU A C 1
ATOM 1382 O O . GLU A 1 171 ? 4.137 0.059 -1.866 1.00 98.75 171 GLU A O 1
ATOM 1387 N N . VAL A 1 172 ? 3.369 -1.795 -0.842 1.00 98.19 172 VAL A N 1
ATOM 1388 C CA . VAL A 1 172 ? 2.115 -1.218 -0.355 1.00 98.19 172 VAL A CA 1
ATOM 1389 C C . VAL A 1 172 ? 2.092 -1.283 1.164 1.00 98.19 172 VAL A C 1
ATOM 1391 O O . VAL A 1 172 ? 2.378 -2.324 1.747 1.00 98.19 172 VAL A O 1
ATOM 1394 N N . TYR A 1 173 ? 1.782 -0.167 1.818 1.00 95.38 173 TYR A N 1
ATOM 1395 C CA . TYR A 1 173 ? 1.681 -0.133 3.273 1.00 95.38 173 TYR A CA 1
ATOM 1396 C C . TYR A 1 173 ? 0.374 -0.792 3.708 1.00 95.38 173 TYR A C 1
ATOM 1398 O O . TYR A 1 173 ? -0.695 -0.370 3.264 1.00 95.38 173 TYR A O 1
ATOM 1406 N N . SER A 1 174 ? 0.460 -1.789 4.589 1.00 93.12 174 SER A N 1
ATOM 1407 C CA . SER A 1 174 ? -0.689 -2.358 5.290 1.00 93.12 174 SER A CA 1
ATOM 1408 C C . SER A 1 174 ? -0.777 -1.736 6.680 1.00 93.12 174 SER A C 1
ATOM 1410 O O . SER A 1 174 ? 0.066 -2.018 7.534 1.00 93.12 174 SER A O 1
ATOM 1412 N N . PRO A 1 175 ? -1.807 -0.922 6.958 1.00 88.56 175 PRO A N 1
ATOM 1413 C CA . PRO A 1 175 ? -2.013 -0.385 8.299 1.00 88.56 175 PRO A CA 1
ATOM 1414 C C . PRO A 1 175 ? -2.375 -1.472 9.307 1.00 88.56 175 PRO A C 1
ATOM 1416 O O . PRO A 1 175 ? -2.098 -1.319 10.488 1.00 88.56 175 PRO A O 1
ATOM 1419 N N . ARG A 1 176 ? -2.973 -2.580 8.850 1.00 87.19 176 ARG A N 1
ATOM 1420 C CA . ARG A 1 176 ? -3.308 -3.727 9.701 1.00 87.19 176 ARG A CA 1
ATOM 1421 C C . ARG A 1 176 ? -2.065 -4.449 10.199 1.00 87.19 176 ARG A C 1
ATOM 1423 O O . ARG A 1 176 ? -1.991 -4.781 11.374 1.00 87.19 176 ARG A O 1
ATOM 1430 N N . LEU A 1 177 ? -1.096 -4.680 9.316 1.00 87.75 177 LEU A N 1
ATOM 1431 C CA . LEU A 1 177 ? 0.168 -5.327 9.673 1.00 87.75 177 LEU A CA 1
ATOM 1432 C C . LEU A 1 177 ? 1.209 -4.341 10.216 1.00 87.75 177 LEU A C 1
ATOM 1434 O O . LEU A 1 177 ? 2.225 -4.773 10.753 1.00 87.75 177 LEU A O 1
ATOM 1438 N N . GLY A 1 178 ? 0.982 -3.037 10.050 1.00 88.62 178 GLY A N 1
ATOM 1439 C CA . GLY A 1 178 ? 1.909 -1.990 10.471 1.00 88.62 178 GLY A CA 1
ATOM 1440 C C . GLY A 1 178 ? 3.237 -1.995 9.716 1.00 88.62 178 GLY A C 1
ATOM 1441 O O . GLY A 1 178 ? 4.283 -1.653 10.265 1.00 88.62 178 GLY A O 1
ATOM 1442 N N . ARG A 1 179 ? 3.231 -2.459 8.459 1.00 92.69 179 ARG A N 1
ATOM 1443 C CA . ARG A 1 179 ? 4.443 -2.587 7.641 1.00 92.69 179 ARG A CA 1
ATOM 1444 C C . ARG A 1 179 ? 4.165 -2.466 6.149 1.00 92.69 179 ARG A C 1
ATOM 1446 O O . ARG A 1 179 ? 3.038 -2.625 5.678 1.00 92.69 179 ARG A O 1
ATOM 1453 N N . TRP A 1 180 ? 5.235 -2.230 5.399 1.00 96.81 180 TRP A N 1
ATOM 1454 C CA . TRP A 1 180 ? 5.242 -2.348 3.946 1.00 96.81 180 TRP A CA 1
ATOM 1455 C C . TRP A 1 180 ? 5.208 -3.820 3.519 1.00 96.81 180 TRP A C 1
ATOM 1457 O O . TRP A 1 180 ? 5.916 -4.654 4.086 1.00 96.81 180 TRP A O 1
ATOM 1467 N N . ILE A 1 181 ? 4.379 -4.119 2.521 1.00 97.56 181 ILE A N 1
ATOM 1468 C CA . ILE A 1 181 ? 4.259 -5.420 1.864 1.00 97.56 181 ILE A CA 1
ATOM 1469 C C . ILE A 1 181 ? 4.868 -5.299 0.468 1.00 97.56 181 ILE A C 1
ATOM 1471 O O . ILE A 1 181 ? 4.408 -4.497 -0.352 1.00 97.56 181 ILE A O 1
ATOM 1475 N N . MET A 1 182 ? 5.891 -6.105 0.189 1.00 97.88 182 MET A N 1
ATOM 1476 C CA . MET A 1 182 ? 6.479 -6.241 -1.144 1.00 97.88 182 MET A CA 1
ATOM 1477 C C . MET A 1 182 ? 5.432 -6.709 -2.159 1.00 97.88 182 MET A C 1
ATOM 1479 O O . MET A 1 182 ? 4.633 -7.590 -1.861 1.00 97.88 182 MET A O 1
ATOM 1483 N N . CYS A 1 183 ? 5.430 -6.117 -3.354 1.00 98.25 183 CYS A N 1
ATOM 1484 C CA . CYS A 1 183 ? 4.559 -6.482 -4.468 1.00 98.25 183 CYS A CA 1
ATOM 1485 C C . CYS A 1 183 ? 5.339 -6.441 -5.794 1.00 98.25 183 CYS A C 1
ATOM 1487 O O . CYS A 1 183 ? 5.678 -5.354 -6.281 1.00 98.25 183 CYS A O 1
ATOM 1489 N N . ASP A 1 184 ? 5.570 -7.603 -6.413 1.00 98.12 184 ASP A N 1
ATOM 1490 C CA . ASP A 1 184 ? 6.087 -7.702 -7.785 1.00 98.12 184 ASP A CA 1
ATOM 1491 C C . ASP A 1 184 ? 4.971 -8.132 -8.741 1.00 98.12 184 ASP A C 1
ATOM 1493 O O . ASP A 1 184 ? 4.552 -9.292 -8.811 1.00 98.12 184 ASP A O 1
ATOM 1497 N N . SER A 1 185 ? 4.494 -7.155 -9.509 1.00 97.06 185 SER A N 1
ATOM 1498 C CA . SER A 1 185 ? 3.415 -7.326 -10.474 1.00 97.06 185 SER A CA 1
ATOM 1499 C C . SER A 1 185 ? 3.822 -8.091 -11.733 1.00 97.06 185 SER A C 1
ATOM 1501 O O . SER A 1 185 ? 2.949 -8.573 -12.453 1.00 97.06 185 SER A O 1
ATOM 1503 N N . CYS A 1 186 ? 5.123 -8.246 -12.003 1.00 95.00 186 CYS A N 1
ATOM 1504 C CA . CYS A 1 186 ? 5.616 -9.088 -13.097 1.00 95.00 186 CYS A CA 1
ATOM 1505 C C . CYS A 1 186 ? 5.475 -10.569 -12.752 1.00 95.00 186 CYS A C 1
ATOM 1507 O O . CYS A 1 186 ? 5.268 -11.401 -13.635 1.00 95.00 186 CYS A O 1
ATOM 1509 N N . GLU A 1 187 ? 5.601 -10.888 -11.467 1.00 94.69 187 GLU A N 1
ATOM 1510 C CA . GLU A 1 187 ? 5.598 -12.252 -10.947 1.00 94.69 187 GLU A CA 1
ATOM 1511 C C . GLU A 1 187 ? 4.234 -12.664 -10.384 1.00 94.69 187 GLU A C 1
ATOM 1513 O O . GLU A 1 187 ? 3.977 -13.858 -10.240 1.00 94.69 187 GLU A O 1
ATOM 1518 N N . GLY A 1 188 ? 3.335 -11.708 -10.116 1.00 95.25 188 GLY A N 1
ATOM 1519 C CA . GLY A 1 188 ? 2.037 -12.008 -9.508 1.00 95.25 188 GLY A CA 1
ATOM 1520 C C . GLY A 1 188 ? 2.157 -12.309 -8.010 1.00 95.25 188 GLY A C 1
ATOM 1521 O O . GLY A 1 188 ? 1.342 -13.056 -7.470 1.00 95.25 188 GLY A O 1
ATOM 1522 N N . VAL A 1 189 ? 3.196 -11.782 -7.352 1.00 94.75 189 VAL A N 1
ATOM 1523 C CA . VAL A 1 189 ? 3.609 -12.164 -5.994 1.00 94.75 189 VAL A CA 1
ATOM 1524 C C . VAL A 1 189 ? 3.579 -10.957 -5.064 1.00 94.75 189 VAL A C 1
ATOM 1526 O O . VAL A 1 189 ? 3.965 -9.850 -5.445 1.00 94.75 189 VAL A O 1
ATOM 1529 N N . ILE A 1 190 ? 3.132 -11.194 -3.831 1.00 96.88 190 ILE A N 1
ATOM 1530 C CA . ILE A 1 190 ? 3.262 -10.251 -2.722 1.00 96.88 190 ILE A CA 1
ATOM 1531 C C . ILE A 1 190 ? 3.924 -10.942 -1.528 1.00 96.88 190 ILE A C 1
ATOM 1533 O O . ILE A 1 190 ? 3.831 -12.164 -1.416 1.00 96.88 190 ILE A O 1
ATOM 1537 N N . ASP A 1 191 ? 4.512 -10.151 -0.631 1.00 94.88 191 ASP A N 1
ATOM 1538 C CA . ASP A 1 191 ? 5.014 -10.587 0.681 1.00 94.88 191 ASP A CA 1
ATOM 1539 C C . ASP A 1 191 ? 6.035 -11.740 0.612 1.00 94.88 191 ASP A C 1
ATOM 1541 O O . ASP A 1 191 ? 5.937 -12.721 1.345 1.00 94.88 191 ASP A O 1
ATOM 1545 N N . ALA A 1 192 ? 6.969 -11.649 -0.340 1.00 94.38 192 ALA A N 1
ATOM 1546 C CA . ALA A 1 192 ? 8.010 -12.651 -0.573 1.00 94.38 192 ALA A CA 1
ATOM 1547 C C . ALA A 1 192 ? 9.353 -11.971 -0.887 1.00 94.38 192 ALA A C 1
ATOM 1549 O O . ALA A 1 192 ? 9.864 -12.042 -2.007 1.00 94.38 192 ALA A O 1
ATOM 1550 N N . GLU A 1 193 ? 9.920 -11.244 0.079 1.00 94.44 193 GLU A N 1
ATOM 1551 C CA . GLU A 1 193 ? 11.146 -10.463 -0.132 1.00 94.44 193 GLU A CA 1
ATOM 1552 C C . GLU A 1 193 ? 12.374 -11.326 -0.456 1.00 94.44 193 GLU A C 1
ATOM 1554 O O . GLU A 1 193 ? 13.263 -10.877 -1.188 1.00 94.44 193 GLU A O 1
ATOM 1559 N N . SER A 1 194 ? 12.397 -12.579 0.011 1.00 94.00 194 SER A N 1
ATOM 1560 C CA . SER A 1 194 ? 13.459 -13.553 -0.278 1.00 94.00 194 SER A CA 1
ATOM 1561 C C . SER A 1 194 ? 13.535 -13.956 -1.752 1.00 94.00 194 SER A C 1
ATOM 1563 O O . SER A 1 194 ? 14.568 -14.463 -2.199 1.00 94.00 194 SER A O 1
ATOM 1565 N N . MET A 1 195 ? 12.476 -13.703 -2.532 1.00 94.94 195 MET A N 1
ATOM 1566 C CA . MET A 1 195 ? 12.377 -14.085 -3.941 1.00 94.94 195 MET A CA 1
ATOM 1567 C C . MET A 1 195 ? 13.598 -13.644 -4.749 1.00 94.94 195 MET A C 1
ATOM 1569 O O . MET A 1 195 ? 14.073 -14.397 -5.595 1.00 94.94 195 MET A O 1
ATOM 1573 N N . TYR A 1 196 ? 14.128 -12.449 -4.490 1.00 95.50 196 TYR A N 1
ATOM 1574 C CA . TYR A 1 196 ? 15.232 -11.903 -5.274 1.00 95.50 196 TYR A CA 1
ATOM 1575 C C . TYR A 1 196 ? 16.585 -12.520 -4.905 1.00 95.50 196 TYR A C 1
ATOM 1577 O O . TYR A 1 196 ? 17.308 -12.981 -5.786 1.00 95.50 196 TYR A O 1
ATOM 1585 N N . GLU A 1 197 ? 16.952 -12.528 -3.623 1.00 94.56 197 GLU A N 1
ATOM 1586 C CA . GLU A 1 197 ? 18.257 -13.039 -3.188 1.00 94.56 197 GLU A CA 1
ATOM 1587 C C . GLU A 1 197 ? 18.291 -14.570 -3.151 1.00 94.56 197 GLU A C 1
ATOM 1589 O O . GLU A 1 197 ? 19.196 -15.168 -3.730 1.00 94.56 197 GLU A O 1
ATOM 1594 N N . LYS A 1 198 ? 17.313 -15.203 -2.489 1.00 92.00 198 LYS A N 1
ATOM 1595 C CA . LYS A 1 198 ? 17.246 -16.660 -2.307 1.00 92.00 198 LYS A CA 1
ATOM 1596 C C . LYS A 1 198 ? 16.686 -17.344 -3.552 1.00 92.00 198 LYS A C 1
ATOM 1598 O O . LYS A 1 198 ? 17.316 -18.254 -4.077 1.00 92.00 198 LYS A O 1
ATOM 1603 N N . GLY A 1 199 ? 15.543 -16.875 -4.058 1.00 92.62 199 GLY A N 1
ATOM 1604 C CA . GLY A 1 199 ? 14.875 -17.492 -5.209 1.00 92.62 199 GLY A CA 1
ATOM 1605 C C . GLY A 1 199 ? 15.651 -17.319 -6.518 1.00 92.62 199 GLY A C 1
ATOM 1606 O O . GLY A 1 199 ? 16.015 -18.289 -7.179 1.00 92.62 199 GLY A O 1
ATOM 1607 N N . TRP A 1 200 ? 15.924 -16.072 -6.903 1.00 93.06 200 TRP A N 1
ATOM 1608 C CA . TRP A 1 200 ? 16.598 -15.758 -8.166 1.00 93.06 200 TRP A CA 1
ATOM 1609 C C . TRP A 1 200 ? 18.122 -15.761 -8.044 1.00 93.06 200 TRP A C 1
ATOM 1611 O O . TRP A 1 200 ? 18.802 -15.661 -9.057 1.00 93.06 200 TRP A O 1
ATOM 1621 N N . GLY A 1 201 ? 18.694 -15.816 -6.840 1.00 91.88 201 GLY A N 1
ATOM 1622 C CA . GLY A 1 201 ? 20.146 -15.735 -6.674 1.00 91.88 201 GLY A CA 1
ATOM 1623 C C . GLY A 1 201 ? 20.732 -14.354 -6.996 1.00 91.88 201 GLY A C 1
ATOM 1624 O O . GLY A 1 201 ? 21.943 -14.252 -7.234 1.00 91.88 201 GLY A O 1
ATOM 1625 N N . LYS A 1 202 ? 19.911 -13.286 -7.027 1.00 94.00 202 LYS A N 1
ATOM 1626 C CA . LYS A 1 202 ? 20.377 -11.936 -7.374 1.00 94.00 202 LYS A CA 1
ATOM 1627 C C . LYS A 1 202 ? 21.470 -11.487 -6.412 1.00 94.00 202 LYS A C 1
ATOM 1629 O O . LYS A 1 202 ? 21.325 -11.5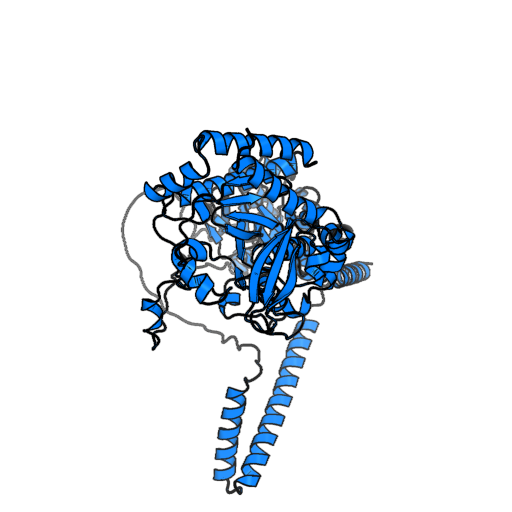35 -5.193 1.00 94.00 202 LYS A O 1
ATOM 1634 N N . LYS A 1 203 ? 22.554 -10.946 -6.968 1.00 95.00 203 LYS A N 1
ATOM 1635 C CA . LYS A 1 203 ? 23.638 -10.319 -6.202 1.00 95.00 203 LYS A CA 1
ATOM 1636 C C . LYS A 1 203 ? 23.323 -8.847 -5.953 1.00 95.00 203 LYS A C 1
ATOM 1638 O O . LYS A 1 203 ? 23.948 -7.970 -6.542 1.00 95.00 203 LYS A O 1
ATOM 1643 N N . LEU A 1 204 ? 22.337 -8.601 -5.090 1.00 95.62 204 LEU A N 1
ATOM 1644 C CA . LEU A 1 204 ? 21.871 -7.261 -4.716 1.00 95.62 204 LEU A CA 1
ATOM 1645 C C . LEU A 1 204 ? 23.015 -6.379 -4.174 1.00 95.62 204 LEU A C 1
ATOM 1647 O O . LEU A 1 204 ? 24.049 -6.890 -3.721 1.00 95.62 204 LEU A O 1
ATOM 1651 N N . ASN A 1 205 ? 22.825 -5.056 -4.243 1.00 94.12 205 ASN A N 1
ATOM 1652 C CA . ASN A 1 205 ? 23.789 -4.049 -3.774 1.00 94.12 205 ASN A CA 1
ATOM 1653 C C . ASN A 1 205 ? 23.137 -2.834 -3.079 1.00 94.12 205 ASN A C 1
ATOM 1655 O O . ASN A 1 205 ? 23.587 -2.417 -2.013 1.00 94.12 205 ASN A O 1
ATOM 1659 N N . CYS A 1 206 ? 22.083 -2.259 -3.658 1.00 93.81 206 CYS A N 1
ATOM 1660 C CA . CYS A 1 206 ? 21.357 -1.116 -3.120 1.00 93.81 206 CYS A CA 1
ATOM 1661 C C . CYS A 1 206 ? 19.911 -1.136 -3.624 1.00 93.81 206 CYS A C 1
ATOM 1663 O O . CYS A 1 206 ? 19.670 -1.251 -4.830 1.00 93.81 206 CYS A O 1
ATOM 1665 N N . VAL A 1 207 ? 18.963 -1.024 -2.694 1.00 97.06 207 VAL A N 1
ATOM 1666 C CA . VAL A 1 207 ? 17.528 -0.986 -2.973 1.00 97.06 207 VAL A CA 1
ATOM 1667 C C . VAL A 1 207 ? 16.926 0.232 -2.283 1.00 97.06 207 VAL A C 1
ATOM 1669 O O . VAL A 1 207 ? 16.927 0.329 -1.057 1.00 97.06 207 VAL A O 1
ATOM 1672 N N . LEU A 1 208 ? 16.404 1.165 -3.077 1.00 97.62 208 LEU A N 1
ATOM 1673 C CA . LEU A 1 208 ? 15.793 2.397 -2.581 1.00 97.62 208 LEU A CA 1
ATOM 1674 C C . LEU A 1 208 ? 14.287 2.394 -2.816 1.00 97.62 208 LEU A C 1
ATOM 1676 O O . LEU A 1 208 ? 13.820 1.996 -3.884 1.00 97.62 208 LEU A O 1
ATOM 1680 N N . ALA A 1 209 ? 13.545 2.900 -1.839 1.00 98.44 209 ALA A N 1
ATOM 1681 C CA . ALA A 1 209 ? 12.104 3.058 -1.902 1.00 98.44 209 ALA A CA 1
ATOM 1682 C C . ALA A 1 209 ? 11.710 4.537 -1.957 1.00 98.44 209 ALA A C 1
ATOM 1684 O O . ALA A 1 209 ? 12.275 5.361 -1.241 1.00 98.44 209 ALA A O 1
ATOM 1685 N N . PHE A 1 210 ? 10.719 4.868 -2.784 1.00 98.50 210 PHE A N 1
ATOM 1686 C CA . PHE A 1 210 ? 10.309 6.244 -3.063 1.00 98.50 210 PHE A CA 1
ATOM 1687 C C . PHE A 1 210 ? 8.817 6.433 -2.828 1.00 98.50 210 PHE A C 1
ATOM 1689 O O . PHE A 1 210 ? 8.002 5.728 -3.416 1.00 98.50 210 PHE A O 1
ATOM 1696 N N . THR A 1 211 ? 8.462 7.437 -2.035 1.00 96.12 211 THR A N 1
ATOM 1697 C CA . THR A 1 211 ? 7.118 8.032 -1.974 1.00 96.12 211 THR A CA 1
ATOM 1698 C C . THR A 1 211 ? 7.205 9.502 -2.383 1.00 96.12 211 THR A C 1
ATOM 1700 O O . THR A 1 211 ? 8.297 10.026 -2.616 1.00 96.12 211 THR A O 1
ATOM 1703 N N . THR A 1 212 ? 6.073 10.203 -2.457 1.00 92.81 212 THR A N 1
ATOM 1704 C CA . THR A 1 212 ? 6.074 11.656 -2.687 1.00 92.81 212 THR A CA 1
ATOM 1705 C C . THR A 1 212 ? 6.567 12.461 -1.480 1.00 92.81 212 THR A C 1
ATOM 1707 O O . THR A 1 212 ? 6.864 13.643 -1.636 1.00 92.81 212 THR A O 1
ATOM 1710 N N . THR A 1 213 ? 6.727 11.835 -0.307 1.00 93.44 213 THR A N 1
ATOM 1711 C CA . THR A 1 213 ? 7.072 12.514 0.956 1.00 93.44 213 THR A CA 1
ATOM 1712 C C . THR A 1 213 ? 8.354 12.006 1.621 1.00 93.44 213 THR A C 1
ATOM 1714 O O . THR A 1 213 ? 8.881 12.678 2.503 1.00 93.44 213 THR A O 1
ATOM 1717 N N . TYR A 1 214 ? 8.856 10.831 1.234 1.00 95.88 214 TYR A N 1
ATOM 1718 C CA . TYR A 1 214 ? 9.993 10.170 1.878 1.00 95.88 214 TYR A CA 1
ATOM 1719 C C . TYR A 1 214 ? 10.703 9.165 0.955 1.00 95.88 214 TYR A C 1
ATOM 1721 O O . TYR A 1 214 ? 10.065 8.479 0.148 1.00 95.88 214 TYR A O 1
ATOM 1729 N N . ILE A 1 215 ? 12.019 9.055 1.123 1.00 97.56 215 ILE A N 1
ATOM 1730 C CA . ILE A 1 215 ? 12.918 8.081 0.505 1.00 97.56 215 ILE A CA 1
ATOM 1731 C C . ILE A 1 215 ? 13.540 7.233 1.612 1.00 97.56 215 ILE A C 1
ATOM 1733 O O . ILE A 1 215 ? 14.095 7.780 2.568 1.00 97.56 215 ILE A O 1
ATOM 1737 N N . ALA A 1 216 ? 13.506 5.915 1.438 1.00 96.50 216 ALA A N 1
ATOM 1738 C CA . ALA A 1 216 ? 14.098 4.955 2.363 1.00 96.50 216 ALA A CA 1
ATOM 1739 C C . ALA A 1 216 ? 15.153 4.096 1.657 1.00 96.50 216 ALA A C 1
ATOM 1741 O O . ALA A 1 216 ? 14.936 3.655 0.526 1.00 96.50 216 ALA A O 1
ATOM 1742 N N . ASP A 1 217 ? 16.265 3.812 2.335 1.00 95.62 217 ASP A N 1
ATOM 1743 C CA . ASP A 1 217 ? 17.122 2.686 1.963 1.00 95.62 217 ASP A CA 1
ATOM 1744 C C . ASP A 1 217 ? 16.545 1.413 2.585 1.00 95.62 217 ASP A C 1
ATOM 1746 O O . ASP A 1 217 ? 16.602 1.209 3.796 1.00 95.62 217 ASP A O 1
ATOM 1750 N N . VAL A 1 218 ? 15.961 0.566 1.741 1.00 97.19 218 VAL A N 1
ATOM 1751 C CA . VAL A 1 218 ? 15.279 -0.667 2.155 1.00 97.19 218 VAL A CA 1
ATOM 1752 C C . VAL A 1 218 ? 16.122 -1.900 1.858 1.00 97.19 218 VAL A C 1
ATOM 1754 O O . VAL A 1 218 ? 15.616 -3.016 1.901 1.00 97.19 218 VAL A O 1
ATOM 1757 N N . THR A 1 219 ? 17.414 -1.725 1.571 1.00 95.75 219 THR A N 1
ATOM 1758 C CA . THR A 1 219 ? 18.322 -2.808 1.175 1.00 95.75 219 THR A CA 1
ATOM 1759 C C . THR A 1 219 ? 18.278 -3.978 2.159 1.00 95.75 219 THR A C 1
ATOM 1761 O O . THR A 1 219 ? 18.120 -5.119 1.732 1.00 95.75 219 THR A O 1
ATOM 1764 N N . ARG A 1 220 ? 18.321 -3.696 3.469 1.00 95.25 220 ARG A N 1
ATOM 1765 C CA . ARG A 1 220 ? 18.313 -4.698 4.556 1.00 95.25 220 ARG A CA 1
ATOM 1766 C C . ARG A 1 220 ? 17.071 -5.598 4.559 1.00 95.25 220 ARG A C 1
ATOM 1768 O O . ARG A 1 220 ? 17.151 -6.754 4.953 1.00 95.25 220 ARG A O 1
ATOM 1775 N N . ARG A 1 221 ? 15.946 -5.124 4.013 1.00 95.88 221 ARG A N 1
ATOM 1776 C CA . ARG A 1 221 ? 14.733 -5.936 3.845 1.00 95.88 221 ARG A CA 1
ATOM 1777 C C . ARG A 1 221 ? 14.952 -7.101 2.873 1.00 95.88 221 ARG A C 1
ATOM 1779 O O . ARG A 1 221 ? 14.396 -8.174 3.082 1.00 95.88 221 ARG A O 1
ATOM 1786 N N . TYR A 1 222 ? 15.769 -6.889 1.840 1.00 96.56 222 TYR A N 1
ATOM 1787 C CA . TYR A 1 222 ? 15.893 -7.761 0.668 1.00 96.56 222 TYR A CA 1
ATOM 1788 C C . TYR A 1 222 ? 17.158 -8.630 0.646 1.00 96.56 222 TYR A C 1
ATOM 1790 O O . TYR A 1 222 ? 17.362 -9.373 -0.310 1.00 96.56 222 TYR A O 1
ATOM 1798 N N . THR A 1 223 ? 18.008 -8.560 1.674 1.00 95.19 223 THR A N 1
ATOM 1799 C CA . THR A 1 223 ? 19.220 -9.385 1.779 1.00 95.19 223 THR A CA 1
ATOM 1800 C C . THR A 1 223 ? 19.407 -9.922 3.196 1.00 95.19 223 THR A C 1
ATOM 1802 O O . THR A 1 223 ? 19.055 -9.262 4.172 1.00 95.19 223 THR A O 1
ATOM 1805 N N . ARG A 1 224 ? 19.977 -11.122 3.314 1.00 94.62 224 ARG A N 1
ATOM 1806 C CA . ARG A 1 224 ? 20.523 -11.691 4.562 1.00 94.62 224 ARG A CA 1
ATOM 1807 C C . ARG A 1 224 ? 22.052 -11.728 4.560 1.00 94.62 224 ARG A C 1
ATOM 1809 O O . ARG A 1 224 ? 22.682 -12.308 5.434 1.00 94.62 224 ARG A O 1
ATOM 1816 N N . GLN A 1 225 ? 22.663 -11.090 3.563 1.00 93.44 225 GLN A N 1
ATOM 1817 C CA . GLN A 1 225 ? 24.109 -10.961 3.394 1.00 93.44 225 GLN A CA 1
ATOM 1818 C C . GLN A 1 225 ? 24.570 -9.517 3.603 1.00 93.44 225 GLN A C 1
ATOM 1820 O O . GLN A 1 225 ? 25.688 -9.186 3.224 1.00 93.44 225 GLN A O 1
ATOM 1825 N N . PHE A 1 226 ? 23.739 -8.646 4.189 1.00 93.06 226 PHE A N 1
ATOM 1826 C CA . PHE A 1 226 ? 24.025 -7.212 4.284 1.00 93.06 226 PHE A CA 1
ATOM 1827 C C . PHE A 1 226 ? 25.394 -6.918 4.910 1.00 93.06 226 PHE A C 1
ATOM 1829 O O . PHE A 1 226 ? 26.136 -6.083 4.399 1.00 93.06 226 PHE A O 1
ATOM 1836 N N . THR A 1 227 ? 25.755 -7.633 5.977 1.00 92.25 227 THR A N 1
ATOM 1837 C CA . THR A 1 227 ? 27.027 -7.471 6.696 1.00 92.25 227 THR A CA 1
ATOM 1838 C C . THR A 1 227 ? 28.197 -8.232 6.058 1.00 92.25 227 THR A C 1
ATOM 1840 O O . THR A 1 227 ? 29.335 -8.094 6.510 1.00 92.25 227 THR A O 1
ATOM 1843 N N . SER A 1 228 ? 27.966 -9.015 4.994 1.00 93.38 228 SER A N 1
ATOM 1844 C CA . SER A 1 228 ? 29.026 -9.796 4.350 1.00 93.38 228 SER A CA 1
ATOM 1845 C C . SER A 1 228 ? 30.020 -8.887 3.609 1.00 93.38 228 SER A C 1
ATOM 1847 O O . SER A 1 228 ? 29.617 -7.894 2.985 1.00 93.38 228 SER A O 1
ATOM 1849 N N . PRO A 1 229 ? 31.325 -9.223 3.606 1.00 94.00 229 PRO A N 1
ATOM 1850 C CA . PRO A 1 229 ? 32.329 -8.460 2.868 1.00 94.00 229 PRO A CA 1
ATOM 1851 C C . PRO A 1 229 ? 32.003 -8.311 1.376 1.00 94.00 229 PRO A C 1
ATOM 1853 O O . PRO A 1 229 ? 32.191 -7.232 0.808 1.00 94.00 229 PRO A O 1
ATOM 1856 N N . GLU A 1 230 ? 31.477 -9.365 0.747 1.00 94.38 230 GLU A N 1
ATOM 1857 C CA . GLU A 1 230 ? 31.130 -9.391 -0.676 1.00 94.38 230 GLU A CA 1
ATOM 1858 C C . GLU A 1 230 ? 29.952 -8.467 -0.992 1.00 94.38 230 GLU A C 1
ATOM 1860 O O . GLU A 1 230 ? 29.963 -7.780 -2.015 1.00 94.38 230 GLU A O 1
ATOM 1865 N N . PHE A 1 231 ? 28.922 -8.443 -0.140 1.00 93.94 231 PHE A N 1
ATOM 1866 C CA . PHE A 1 231 ? 27.791 -7.532 -0.303 1.00 93.94 231 PHE A CA 1
ATOM 1867 C C . PHE A 1 231 ? 28.239 -6.078 -0.154 1.00 93.94 231 PHE A C 1
ATOM 1869 O O . PHE A 1 231 ? 27.987 -5.241 -1.025 1.00 93.94 231 PHE A O 1
ATOM 1876 N N . GLN A 1 232 ? 28.980 -5.803 0.917 1.00 92.12 232 GLN A N 1
ATOM 1877 C CA . GLN A 1 232 ? 29.505 -4.481 1.230 1.00 92.12 232 GLN A CA 1
ATOM 1878 C C . GLN A 1 232 ? 30.444 -3.953 0.137 1.00 92.12 232 GLN A C 1
ATOM 1880 O O . GLN A 1 232 ? 30.448 -2.758 -0.162 1.00 92.12 232 GLN A O 1
ATOM 1885 N N . GLN A 1 233 ? 31.200 -4.832 -0.529 1.00 92.06 233 GLN A N 1
ATOM 1886 C CA . GLN A 1 233 ? 31.984 -4.467 -1.709 1.00 92.06 233 GLN A CA 1
ATOM 1887 C C . GLN A 1 233 ? 31.096 -3.980 -2.862 1.00 92.06 233 GLN A C 1
ATOM 1889 O O . GLN A 1 233 ? 31.296 -2.860 -3.333 1.00 92.06 233 GLN A O 1
ATOM 1894 N N . ARG A 1 234 ? 30.085 -4.760 -3.272 1.00 92.50 234 ARG A N 1
ATOM 1895 C CA . ARG A 1 234 ? 29.170 -4.371 -4.366 1.00 92.50 234 ARG A CA 1
ATOM 1896 C C . ARG A 1 234 ? 28.414 -3.079 -4.063 1.00 92.50 234 ARG A C 1
ATOM 1898 O O . ARG A 1 234 ? 28.146 -2.283 -4.961 1.00 92.50 234 ARG A O 1
ATOM 1905 N N . ARG A 1 235 ? 28.057 -2.856 -2.798 1.00 90.50 235 ARG A N 1
ATOM 1906 C CA . ARG A 1 235 ? 27.392 -1.629 -2.348 1.00 90.50 235 ARG A CA 1
ATOM 1907 C C . ARG A 1 235 ? 28.305 -0.410 -2.482 1.00 90.50 235 ARG A C 1
ATOM 1909 O O . ARG A 1 235 ? 27.875 0.603 -3.027 1.00 90.50 235 ARG A O 1
ATOM 1916 N N . ARG A 1 236 ? 29.581 -0.513 -2.086 1.00 87.50 236 ARG A N 1
ATOM 1917 C CA . ARG A 1 236 ? 30.573 0.565 -2.277 1.00 87.50 236 ARG A CA 1
ATOM 1918 C C . ARG A 1 236 ? 30.813 0.906 -3.749 1.00 87.50 236 ARG A C 1
ATOM 1920 O O . ARG A 1 236 ? 31.088 2.059 -4.048 1.00 87.50 236 ARG A O 1
ATOM 1927 N N . GLU A 1 237 ? 30.675 -0.045 -4.669 1.00 87.00 237 GLU A N 1
ATOM 1928 C CA . GLU A 1 237 ? 30.839 0.214 -6.111 1.00 87.00 237 GLU A CA 1
ATOM 1929 C C . GLU A 1 237 ? 29.756 1.144 -6.679 1.00 87.00 237 GLU A C 1
ATOM 1931 O O . GLU A 1 237 ? 30.044 1.960 -7.553 1.00 87.00 237 GLU A O 1
ATOM 1936 N N . VAL A 1 238 ? 28.522 1.054 -6.171 1.00 85.56 238 VAL A N 1
ATOM 1937 C CA . VAL A 1 238 ? 27.399 1.913 -6.596 1.00 85.56 238 VAL A CA 1
ATOM 1938 C C . VAL A 1 238 ? 27.176 3.126 -5.689 1.00 85.56 238 VAL A C 1
ATOM 1940 O O . VAL A 1 238 ? 26.483 4.065 -6.080 1.00 85.56 238 VAL A O 1
ATOM 1943 N N . CYS A 1 239 ? 27.806 3.124 -4.513 1.00 77.38 239 CYS A N 1
ATOM 1944 C CA . CYS A 1 239 ? 27.833 4.206 -3.532 1.00 77.38 239 CYS A CA 1
ATOM 1945 C C . CYS A 1 239 ? 29.297 4.564 -3.164 1.00 77.38 239 CYS A C 1
ATOM 1947 O O . CYS A 1 239 ? 29.719 4.329 -2.026 1.00 77.38 239 CYS A O 1
ATOM 1949 N N . PRO A 1 240 ? 30.096 5.135 -4.095 1.00 61.59 240 PRO A N 1
ATOM 1950 C CA . PRO A 1 240 ? 31.562 5.227 -3.969 1.00 61.59 240 PRO A CA 1
ATOM 1951 C C . PRO A 1 240 ? 32.046 6.141 -2.844 1.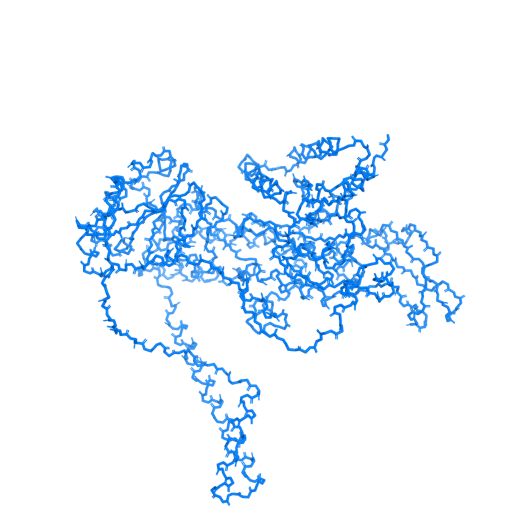00 61.59 240 PRO A C 1
ATOM 1953 O O . PRO A 1 240 ? 33.113 5.928 -2.276 1.00 61.59 240 PRO A O 1
ATOM 1956 N N . SER A 1 241 ? 31.242 7.143 -2.491 1.00 61.78 241 SER A N 1
ATOM 1957 C CA . SER A 1 241 ? 31.518 8.080 -1.397 1.00 61.78 241 SER A CA 1
ATOM 1958 C C . SER A 1 241 ? 31.267 7.478 -0.000 1.00 61.78 241 SER A C 1
ATOM 1960 O O . SER A 1 241 ? 31.355 8.187 1.001 1.00 61.78 241 SER A O 1
ATOM 1962 N N . GLY A 1 242 ? 30.935 6.183 0.075 1.00 65.25 242 GLY A N 1
ATOM 1963 C CA . GLY A 1 242 ? 30.630 5.459 1.306 1.00 65.25 242 GLY A CA 1
ATOM 1964 C C . GLY A 1 242 ? 29.160 5.551 1.731 1.00 65.25 242 GLY A C 1
ATOM 1965 O O . GLY A 1 242 ? 28.376 6.363 1.228 1.00 65.25 242 GLY A O 1
ATOM 1966 N N . GLU A 1 243 ? 28.782 4.702 2.689 1.00 70.75 243 GLU A N 1
ATOM 1967 C CA . GLU A 1 243 ? 27.410 4.620 3.214 1.00 70.75 243 GLU A CA 1
ATOM 1968 C C . GLU A 1 243 ? 26.960 5.932 3.866 1.00 70.75 243 GLU A C 1
ATOM 1970 O O . GLU A 1 243 ? 25.831 6.369 3.651 1.00 70.75 243 GLU A O 1
ATOM 1975 N N . VAL A 1 244 ? 27.874 6.620 4.560 1.00 77.69 244 VAL A N 1
ATOM 1976 C CA . VAL A 1 244 ? 27.617 7.923 5.195 1.00 77.69 244 VAL A CA 1
ATOM 1977 C C . VAL A 1 244 ? 27.174 8.964 4.168 1.00 77.69 244 VAL A C 1
ATOM 1979 O O . VAL A 1 244 ? 26.191 9.664 4.388 1.00 77.69 244 VAL A O 1
ATOM 1982 N N . HIS A 1 245 ? 27.845 9.049 3.016 1.00 80.75 245 HIS A N 1
ATOM 1983 C CA . HIS A 1 245 ? 27.466 10.009 1.980 1.00 80.75 245 HIS A CA 1
ATOM 1984 C C . HIS A 1 245 ? 26.096 9.693 1.373 1.00 80.75 245 HIS A C 1
ATOM 1986 O O . HIS A 1 245 ? 25.300 10.602 1.146 1.00 80.75 245 HIS A O 1
ATOM 1992 N N . SER A 1 246 ? 25.804 8.410 1.144 1.00 83.19 246 SER A N 1
ATOM 1993 C CA . SER A 1 246 ? 24.506 7.980 0.609 1.00 83.19 246 SER A CA 1
ATOM 1994 C C . SER A 1 246 ? 23.373 8.303 1.585 1.00 83.19 246 SER A C 1
ATOM 1996 O O . SER A 1 246 ? 22.357 8.867 1.181 1.00 83.19 246 SER A O 1
ATOM 1998 N N . ALA A 1 247 ? 23.580 8.037 2.879 1.00 86.75 247 ALA A N 1
ATOM 1999 C CA . ALA A 1 247 ? 22.642 8.392 3.940 1.00 86.75 247 ALA A CA 1
ATOM 2000 C C . ALA A 1 247 ? 22.444 9.913 4.051 1.00 86.75 247 ALA A C 1
ATOM 2002 O O . ALA A 1 247 ? 21.308 10.377 4.126 1.00 86.75 247 ALA A O 1
ATOM 2003 N N . MET A 1 248 ? 23.524 10.704 3.988 1.00 88.69 248 MET A N 1
ATOM 2004 C CA . MET A 1 248 ? 23.449 12.170 3.993 1.00 88.69 248 MET A CA 1
ATOM 2005 C C . MET A 1 248 ? 22.676 12.716 2.789 1.00 88.69 248 MET A C 1
ATOM 2007 O O . MET A 1 248 ? 21.861 13.623 2.945 1.00 88.69 248 MET A O 1
ATOM 2011 N N . LEU A 1 249 ? 22.897 12.162 1.595 1.00 90.56 249 LEU A N 1
ATOM 2012 C CA . LEU A 1 249 ? 22.188 12.583 0.390 1.00 90.56 249 LEU A CA 1
ATOM 2013 C C . LEU A 1 249 ? 20.693 12.255 0.482 1.00 90.56 249 LEU A C 1
ATOM 2015 O O . LEU A 1 249 ? 19.857 13.110 0.194 1.00 90.56 249 LEU A O 1
ATOM 2019 N N . ILE A 1 250 ? 20.345 11.044 0.929 1.00 93.31 250 ILE A N 1
ATOM 2020 C CA . ILE A 1 250 ? 18.951 10.652 1.181 1.00 93.31 250 ILE A CA 1
ATOM 2021 C C . ILE A 1 250 ? 18.315 11.583 2.222 1.00 93.31 250 ILE A C 1
ATOM 2023 O O . ILE A 1 250 ? 17.204 12.068 2.007 1.00 93.31 250 ILE A O 1
ATOM 2027 N N . ALA A 1 251 ? 19.021 11.897 3.312 1.00 93.69 251 ALA A N 1
ATOM 2028 C CA . ALA A 1 251 ? 18.550 12.824 4.339 1.00 93.69 251 ALA A CA 1
ATOM 2029 C C . ALA A 1 251 ? 18.301 14.236 3.781 1.00 93.69 251 ALA A C 1
ATOM 2031 O O . ALA A 1 251 ? 17.276 14.840 4.099 1.00 93.69 251 ALA A O 1
ATOM 2032 N N . GLN A 1 252 ? 19.175 14.738 2.902 1.00 94.31 252 GLN A N 1
ATOM 2033 C CA . GLN A 1 252 ? 18.983 16.026 2.232 1.00 94.31 252 GLN A CA 1
ATOM 2034 C C . GLN A 1 252 ? 17.717 16.031 1.364 1.00 94.31 252 GLN A C 1
ATOM 2036 O O . GLN A 1 252 ? 16.892 16.935 1.490 1.00 94.31 252 GLN A O 1
ATOM 2041 N N . PHE A 1 253 ? 17.517 15.010 0.526 1.00 96.06 253 PHE A N 1
ATOM 2042 C CA . PHE A 1 253 ? 16.289 14.903 -0.265 1.00 96.06 253 PHE A CA 1
ATOM 2043 C C . PHE A 1 253 ? 15.048 14.784 0.624 1.00 96.06 253 PHE A C 1
ATOM 2045 O O . PHE A 1 253 ? 14.038 15.423 0.351 1.00 96.06 253 PHE A O 1
ATOM 2052 N N . ASN A 1 254 ? 15.115 14.012 1.709 1.00 96.44 254 ASN A N 1
ATOM 2053 C CA . ASN A 1 254 ? 14.009 13.882 2.655 1.00 96.44 254 ASN A CA 1
ATOM 2054 C C . ASN A 1 254 ? 13.667 15.209 3.339 1.00 96.44 254 ASN A C 1
ATOM 2056 O O . ASN A 1 254 ? 12.489 15.498 3.541 1.00 96.44 254 ASN A O 1
ATOM 2060 N N . TYR A 1 255 ? 14.663 16.039 3.648 1.00 94.81 255 TYR A N 1
ATOM 2061 C CA . TYR A 1 255 ? 14.436 17.392 4.148 1.00 94.81 255 TYR A CA 1
ATOM 2062 C C . TYR A 1 255 ? 13.679 18.253 3.121 1.00 94.81 255 TYR A C 1
ATOM 2064 O O . TYR A 1 255 ? 12.662 18.861 3.452 1.00 94.81 255 TYR A O 1
ATOM 2072 N N . GLU A 1 256 ? 14.101 18.238 1.854 1.00 94.69 256 GLU A N 1
ATOM 2073 C CA . GLU A 1 256 ? 13.422 18.965 0.769 1.00 94.69 256 GLU A CA 1
ATOM 2074 C C . GLU A 1 256 ? 11.988 18.458 0.521 1.00 94.69 256 GLU A C 1
ATOM 2076 O O . GLU A 1 256 ? 11.062 19.250 0.309 1.00 94.69 256 GLU A O 1
ATOM 2081 N N . LEU A 1 257 ? 11.774 17.140 0.577 1.00 94.81 257 LEU A N 1
ATOM 2082 C CA . LEU A 1 257 ? 10.449 16.534 0.442 1.00 94.81 257 LEU A CA 1
ATOM 2083 C C . LEU A 1 257 ? 9.534 16.952 1.589 1.00 94.81 257 LEU A C 1
ATOM 2085 O O . LEU A 1 257 ? 8.400 17.341 1.332 1.00 94.81 257 LEU A O 1
ATOM 2089 N N . ARG A 1 258 ? 10.019 16.966 2.836 1.00 91.62 258 ARG A N 1
ATOM 2090 C CA . ARG A 1 258 ? 9.231 17.442 3.985 1.00 91.62 258 ARG A CA 1
ATOM 2091 C C . ARG A 1 258 ? 8.759 18.877 3.786 1.00 91.62 258 ARG A C 1
ATOM 2093 O O . ARG A 1 258 ? 7.565 19.130 3.926 1.00 91.62 258 ARG A O 1
ATOM 2100 N N . LEU A 1 259 ? 9.656 19.776 3.374 1.00 90.06 259 LEU A N 1
ATOM 2101 C CA . LEU A 1 259 ? 9.326 21.183 3.120 1.00 90.06 259 LEU A CA 1
ATOM 2102 C C . LEU A 1 259 ? 8.301 21.376 1.993 1.00 90.06 259 LEU A C 1
ATOM 2104 O O . LEU A 1 259 ? 7.501 22.306 2.043 1.00 90.06 259 LEU A O 1
ATOM 2108 N N . SER A 1 260 ? 8.316 20.508 0.980 1.00 89.94 260 SER A N 1
ATOM 2109 C CA . SER A 1 260 ? 7.434 20.607 -0.193 1.00 89.94 260 SER A CA 1
ATOM 2110 C C . SER A 1 260 ? 6.175 19.733 -0.121 1.00 89.94 260 SER A C 1
ATOM 2112 O O . SER A 1 260 ? 5.296 19.865 -0.968 1.00 89.94 260 SER A O 1
ATOM 2114 N N . SER A 1 261 ? 6.059 18.867 0.889 1.00 85.62 261 SER A N 1
ATOM 2115 C CA . SER A 1 261 ? 4.993 17.861 1.003 1.00 85.62 261 SER A CA 1
ATOM 2116 C C . SER A 1 261 ? 3.602 18.422 1.319 1.00 85.62 261 SER A C 1
ATOM 2118 O O . SER A 1 261 ? 2.602 17.750 1.071 1.00 85.62 261 SER A O 1
ATOM 2120 N N . GLY A 1 262 ? 3.522 19.622 1.905 1.00 86.31 262 GLY A N 1
ATOM 2121 C CA . GLY A 1 262 ? 2.262 20.196 2.391 1.00 86.31 262 GLY A CA 1
ATOM 2122 C C . GLY A 1 262 ? 1.616 19.418 3.548 1.00 86.31 262 GLY A C 1
ATOM 2123 O O . GLY A 1 262 ? 0.430 19.610 3.817 1.00 86.31 262 GLY A O 1
ATOM 2124 N N . LEU A 1 263 ? 2.362 18.526 4.214 1.00 88.38 263 LEU A N 1
ATOM 2125 C CA . LEU A 1 263 ? 1.888 17.783 5.382 1.00 88.38 263 LEU A CA 1
ATOM 2126 C C . LEU A 1 263 ? 1.768 18.702 6.603 1.00 88.38 263 LEU A C 1
ATOM 2128 O O . LEU A 1 263 ? 2.639 19.533 6.856 1.00 88.38 263 LEU A O 1
ATOM 2132 N N . ASN A 1 264 ? 0.698 18.530 7.379 1.00 89.50 264 ASN A N 1
ATOM 2133 C CA . ASN A 1 264 ? 0.560 19.183 8.680 1.00 89.50 264 ASN A CA 1
ATOM 2134 C C . ASN A 1 264 ? 1.363 18.453 9.774 1.00 89.50 264 ASN A C 1
ATOM 2136 O O . ASN A 1 264 ? 1.839 17.339 9.568 1.00 89.50 264 ASN A O 1
ATOM 2140 N N . GLU A 1 265 ? 1.471 19.070 10.952 1.00 87.81 265 GLU A N 1
ATOM 2141 C CA . GLU A 1 265 ? 2.232 18.551 12.099 1.00 87.81 265 GLU A CA 1
ATOM 2142 C C . GLU A 1 265 ? 1.859 17.104 12.462 1.00 87.81 265 GLU A C 1
ATOM 2144 O O . GLU A 1 265 ? 2.726 16.237 12.483 1.00 87.81 265 GLU A O 1
ATOM 2149 N N . LYS A 1 266 ? 0.564 16.796 12.598 1.00 83.00 266 LYS A N 1
ATOM 2150 C CA . LYS A 1 266 ? 0.094 15.434 12.917 1.00 83.00 266 LYS A CA 1
ATOM 2151 C C . LYS A 1 266 ? 0.448 14.411 11.836 1.00 83.00 266 LYS A C 1
ATOM 2153 O O . LYS A 1 266 ? 0.688 13.243 12.131 1.00 83.00 266 LYS A O 1
ATOM 2158 N N . GLN A 1 267 ? 0.445 14.823 10.570 1.00 86.38 267 GLN A N 1
ATOM 2159 C CA . GLN A 1 267 ? 0.842 13.953 9.463 1.00 86.38 267 GLN A CA 1
ATOM 2160 C C . GLN A 1 267 ? 2.355 13.713 9.441 1.00 86.38 267 GLN A C 1
ATOM 2162 O O . GLN A 1 267 ? 2.782 12.619 9.076 1.00 86.38 267 GLN A O 1
ATOM 2167 N N . LEU A 1 268 ? 3.153 14.713 9.825 1.00 89.69 268 LEU A N 1
ATOM 2168 C CA . LEU A 1 268 ? 4.601 14.571 9.971 1.00 89.69 268 LEU A CA 1
ATOM 2169 C C . LEU A 1 268 ? 4.949 13.647 11.141 1.00 89.69 268 LEU A C 1
ATOM 2171 O O . LEU A 1 268 ? 5.744 12.736 10.946 1.00 89.69 268 LEU A O 1
ATOM 2175 N N . GLU A 1 269 ? 4.291 13.796 12.293 1.00 87.31 269 GLU A N 1
ATOM 2176 C CA . GLU A 1 269 ? 4.449 12.891 13.443 1.00 87.31 269 GLU A CA 1
ATOM 2177 C C . GLU A 1 269 ? 4.123 11.436 13.077 1.00 87.31 269 GLU A C 1
ATOM 2179 O O . GLU A 1 269 ? 4.845 10.508 13.439 1.00 87.31 269 GLU A O 1
ATOM 2184 N N . GLU A 1 270 ? 3.044 11.216 12.322 1.00 84.00 270 GLU A N 1
ATOM 2185 C CA . GLU A 1 270 ? 2.687 9.883 11.838 1.00 84.00 270 GLU A CA 1
ATOM 2186 C C . GLU A 1 270 ? 3.723 9.322 10.858 1.00 84.00 270 GLU A C 1
ATOM 2188 O O . GLU A 1 270 ? 4.051 8.136 10.923 1.00 84.00 270 GLU A O 1
ATOM 2193 N N . LEU A 1 271 ? 4.235 10.155 9.951 1.00 89.81 271 LEU A N 1
ATOM 2194 C CA . LEU A 1 271 ? 5.300 9.757 9.039 1.00 89.81 271 LEU A CA 1
ATOM 2195 C C . LEU A 1 271 ? 6.570 9.382 9.817 1.00 89.81 271 LEU A C 1
ATOM 2197 O O . LEU A 1 271 ? 7.158 8.342 9.532 1.00 89.81 271 LEU A O 1
ATOM 2201 N N . ASP A 1 272 ? 6.952 10.174 10.820 1.00 91.44 272 ASP A N 1
ATOM 2202 C CA . ASP A 1 272 ? 8.119 9.934 11.677 1.00 91.44 272 ASP A CA 1
ATOM 2203 C C . ASP A 1 272 ? 7.998 8.635 12.464 1.00 91.44 272 ASP A C 1
ATOM 2205 O O . ASP A 1 272 ? 8.939 7.844 12.497 1.00 91.44 272 ASP A O 1
ATOM 2209 N N . LEU A 1 273 ? 6.820 8.362 13.022 1.00 86.94 273 LEU A N 1
ATOM 2210 C CA . LEU A 1 273 ? 6.554 7.115 13.726 1.00 86.94 273 LEU A CA 1
ATOM 2211 C C . LEU A 1 273 ? 6.687 5.896 12.802 1.00 86.94 273 LEU A C 1
ATOM 2213 O O . LEU A 1 273 ? 7.303 4.901 13.172 1.00 86.94 273 LEU A O 1
ATOM 2217 N N . ARG A 1 274 ? 6.147 5.967 11.579 1.00 89.25 274 ARG A N 1
ATOM 2218 C CA . ARG A 1 274 ? 6.289 4.873 10.604 1.00 89.25 274 ARG A CA 1
ATOM 2219 C C . ARG A 1 274 ? 7.738 4.677 10.172 1.00 89.25 274 ARG A C 1
ATOM 2221 O O . ARG A 1 274 ? 8.163 3.539 9.998 1.00 89.25 274 ARG A O 1
ATOM 2228 N N . ILE A 1 275 ? 8.492 5.767 10.011 1.00 92.50 275 ILE A N 1
ATOM 2229 C CA . ILE A 1 275 ? 9.927 5.716 9.709 1.00 92.50 275 ILE A CA 1
ATOM 2230 C C . ILE A 1 275 ? 10.692 5.061 10.862 1.00 92.50 275 ILE A C 1
ATOM 2232 O O . ILE A 1 275 ? 11.558 4.228 10.607 1.00 92.50 275 ILE A O 1
ATOM 2236 N N . ALA A 1 276 ? 10.368 5.395 12.113 1.00 90.38 276 ALA A N 1
ATOM 2237 C CA . ALA A 1 276 ? 10.983 4.785 13.288 1.00 90.38 276 ALA A CA 1
ATOM 2238 C C . ALA A 1 276 ? 10.699 3.275 13.350 1.00 90.38 276 ALA A C 1
ATOM 2240 O O . ALA A 1 276 ? 11.643 2.493 13.430 1.00 90.38 276 ALA A O 1
ATOM 2241 N N . ASN A 1 277 ? 9.435 2.864 13.189 1.00 88.06 277 ASN A N 1
ATOM 2242 C CA . ASN A 1 277 ? 9.045 1.449 13.159 1.00 88.06 277 ASN A CA 1
ATOM 2243 C C . ASN A 1 277 ? 9.742 0.679 12.024 1.00 88.06 277 ASN A C 1
ATOM 2245 O O . ASN A 1 277 ? 10.196 -0.449 12.206 1.00 88.06 277 ASN A O 1
ATOM 2249 N N . GLU A 1 278 ? 9.832 1.275 10.829 1.00 93.44 278 GLU A N 1
ATOM 2250 C CA . GLU A 1 278 ? 10.548 0.656 9.713 1.00 93.44 278 GLU A CA 1
ATOM 2251 C C . GLU A 1 278 ? 12.055 0.575 9.982 1.00 93.44 278 GLU A C 1
ATOM 2253 O O . GLU A 1 278 ? 12.665 -0.436 9.651 1.00 93.44 278 GLU A O 1
ATOM 2258 N N . THR A 1 279 ? 12.652 1.597 10.595 1.00 92.44 279 THR A N 1
ATOM 225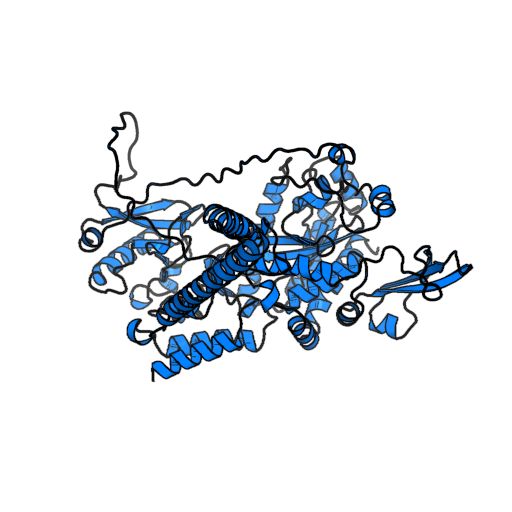9 C CA . THR A 1 279 ? 14.079 1.596 10.949 1.00 92.44 279 THR A CA 1
ATOM 2260 C C . THR A 1 279 ? 14.380 0.485 11.948 1.00 92.44 279 THR A C 1
ATOM 2262 O O . THR A 1 279 ? 15.276 -0.309 11.691 1.00 92.44 279 THR A O 1
ATOM 2265 N N . GLU A 1 280 ? 13.580 0.356 13.009 1.00 90.69 280 GLU A N 1
ATOM 2266 C CA . GLU A 1 280 ? 13.702 -0.725 13.992 1.00 90.69 280 GLU A CA 1
ATOM 2267 C C . GLU A 1 280 ? 13.595 -2.105 13.327 1.00 90.69 280 GLU A C 1
ATOM 2269 O O . GLU A 1 280 ? 14.431 -2.979 13.557 1.00 90.69 280 GLU A O 1
ATOM 2274 N N . PHE A 1 281 ? 12.619 -2.287 12.431 1.00 89.94 281 PHE A N 1
ATOM 2275 C CA . PHE A 1 281 ? 12.500 -3.516 11.649 1.00 89.94 281 PHE A CA 1
ATOM 2276 C C . PHE A 1 281 ? 13.755 -3.780 10.801 1.00 89.94 281 PHE A C 1
ATOM 2278 O O . PHE A 1 281 ? 14.273 -4.896 10.798 1.00 89.94 281 PHE A O 1
ATOM 2285 N N . LEU A 1 282 ? 14.254 -2.776 10.074 1.00 92.69 282 LEU A N 1
ATOM 2286 C CA . LEU A 1 282 ? 15.419 -2.931 9.199 1.00 92.69 282 LEU A CA 1
ATOM 2287 C C . LEU A 1 282 ? 16.701 -3.217 9.996 1.00 92.69 282 LEU A C 1
ATOM 2289 O O . LEU A 1 282 ? 17.498 -4.054 9.571 1.00 92.69 282 LEU A O 1
ATOM 2293 N N . ASP A 1 283 ? 16.875 -2.575 11.148 1.00 90.62 283 ASP A N 1
ATOM 2294 C CA . ASP A 1 283 ? 17.992 -2.808 12.065 1.00 90.62 283 ASP A CA 1
ATOM 2295 C C . ASP A 1 283 ? 17.935 -4.237 12.635 1.00 90.62 283 ASP A C 1
ATOM 2297 O O . ASP A 1 283 ? 18.945 -4.941 12.662 1.00 90.62 283 ASP A O 1
ATOM 2301 N N . ALA A 1 284 ? 16.742 -4.725 12.998 1.00 88.25 284 ALA A N 1
ATOM 2302 C CA . ALA A 1 284 ? 16.549 -6.110 13.426 1.00 88.25 284 ALA A CA 1
ATOM 2303 C C . ALA A 1 284 ? 16.867 -7.122 12.308 1.00 88.25 284 ALA A C 1
ATOM 2305 O O . ALA A 1 284 ? 17.412 -8.192 12.583 1.00 88.25 284 ALA A O 1
ATOM 2306 N N . THR A 1 285 ? 16.570 -6.792 11.043 1.00 87.50 285 THR A N 1
ATOM 2307 C CA . THR A 1 285 ? 16.898 -7.661 9.895 1.00 87.50 285 THR A CA 1
ATOM 2308 C C . THR A 1 285 ? 18.379 -7.678 9.525 1.00 87.50 285 THR A C 1
ATOM 2310 O O . THR A 1 285 ? 18.821 -8.630 8.889 1.00 87.50 285 THR A O 1
ATOM 2313 N N . GLU A 1 286 ? 19.160 -6.671 9.924 1.00 86.44 286 GLU A N 1
ATOM 2314 C CA . GLU A 1 286 ? 20.562 -6.516 9.512 1.00 86.44 286 GLU A CA 1
ATOM 2315 C C . GLU A 1 286 ? 21.439 -7.714 9.892 1.00 86.44 286 GLU A C 1
ATOM 2317 O O . GLU A 1 286 ? 22.308 -8.127 9.122 1.00 86.44 286 GLU A O 1
ATOM 2322 N N . ASN A 1 287 ? 21.176 -8.289 11.066 1.00 82.19 287 ASN A N 1
ATOM 2323 C CA . ASN A 1 287 ? 21.919 -9.425 11.606 1.00 82.19 287 ASN A CA 1
ATOM 2324 C C . ASN A 1 287 ? 21.229 -10.774 11.358 1.00 82.19 287 ASN A C 1
ATOM 2326 O O . ASN A 1 287 ? 21.729 -11.809 11.802 1.00 82.19 287 ASN A O 1
ATOM 2330 N N . MET A 1 288 ? 20.087 -10.795 10.664 1.00 86.62 288 MET A N 1
ATOM 2331 C CA . MET A 1 288 ? 19.441 -12.051 10.298 1.00 86.62 288 MET A CA 1
ATOM 2332 C C . MET A 1 288 ? 20.232 -12.729 9.180 1.00 86.62 288 MET A C 1
ATOM 2334 O O . MET A 1 288 ? 20.472 -12.137 8.130 1.00 86.62 288 MET A O 1
ATOM 2338 N N . MET A 1 289 ? 20.597 -13.994 9.392 1.00 80.81 289 MET A N 1
ATOM 2339 C CA . MET A 1 289 ? 21.306 -14.807 8.395 1.00 80.81 289 MET A CA 1
ATOM 2340 C C . MET A 1 289 ? 20.365 -15.690 7.572 1.00 80.81 289 MET A C 1
ATOM 2342 O O . MET A 1 289 ? 20.716 -16.106 6.469 1.00 80.81 289 MET A O 1
ATOM 2346 N N . GLU A 1 290 ? 19.166 -15.958 8.087 1.00 83.88 290 GLU A N 1
ATOM 2347 C CA . GLU A 1 290 ? 18.194 -16.847 7.460 1.00 83.88 290 GLU A CA 1
ATOM 2348 C C . GLU A 1 290 ? 16.926 -16.100 7.047 1.00 83.88 290 GLU A C 1
ATOM 2350 O O . GLU A 1 290 ? 16.533 -15.071 7.611 1.00 83.88 290 GLU A O 1
ATOM 2355 N N . TRP A 1 291 ? 16.306 -16.623 5.997 1.00 86.44 291 TRP A N 1
ATOM 2356 C CA . TRP A 1 291 ? 15.002 -16.189 5.530 1.00 86.44 291 TRP A CA 1
ATOM 2357 C C . TRP A 1 291 ? 13.924 -16.980 6.266 1.00 86.44 291 TRP A C 1
ATOM 2359 O O . TRP A 1 291 ? 14.021 -18.199 6.374 1.00 86.44 291 TRP A O 1
ATOM 2369 N N . ASN A 1 292 ? 12.892 -16.284 6.741 1.00 77.75 292 ASN A N 1
ATOM 2370 C CA . ASN A 1 292 ? 11.771 -16.913 7.445 1.00 77.75 292 ASN A CA 1
ATOM 2371 C C . ASN A 1 292 ? 10.809 -17.640 6.489 1.00 77.75 292 ASN A C 1
ATOM 2373 O O . ASN A 1 292 ? 9.922 -18.352 6.943 1.00 77.75 292 ASN A O 1
ATOM 2377 N N . ASP A 1 293 ? 10.951 -17.436 5.179 1.00 74.81 293 ASP A N 1
ATOM 2378 C CA . ASP A 1 293 ? 10.126 -18.030 4.137 1.00 74.81 293 ASP A CA 1
ATOM 2379 C C . ASP A 1 293 ? 10.911 -19.046 3.286 1.00 74.81 293 ASP A C 1
ATOM 2381 O O . ASP A 1 293 ? 12.117 -18.943 3.022 1.00 74.81 293 ASP A O 1
ATOM 2385 N N . ASP A 1 294 ? 10.199 -20.071 2.814 1.00 67.94 294 ASP A N 1
ATOM 2386 C CA . ASP A 1 294 ? 10.787 -21.139 2.005 1.00 67.94 294 ASP A CA 1
ATOM 2387 C C . ASP A 1 294 ? 10.664 -20.886 0.493 1.00 67.94 294 ASP A C 1
ATOM 2389 O O . ASP A 1 294 ? 10.316 -21.766 -0.299 1.00 67.94 294 ASP A O 1
ATOM 2393 N N . TYR A 1 295 ? 10.905 -19.643 0.063 1.00 79.75 295 TYR A N 1
ATOM 2394 C CA . TYR A 1 295 ? 10.814 -19.304 -1.354 1.00 79.75 295 TYR A CA 1
ATOM 2395 C C . TYR A 1 295 ? 12.017 -19.853 -2.130 1.00 79.75 295 TYR A C 1
ATOM 2397 O O . TYR A 1 295 ? 13.139 -19.367 -1.997 1.00 79.75 295 TYR A O 1
ATOM 2405 N N . ASN A 1 296 ? 11.761 -20.837 -2.994 1.00 79.19 296 ASN A N 1
ATOM 2406 C CA . ASN A 1 296 ? 12.795 -21.551 -3.757 1.00 79.19 296 ASN A CA 1
ATOM 2407 C C . ASN A 1 296 ? 12.576 -21.495 -5.281 1.00 79.19 296 ASN A C 1
ATOM 2409 O O . ASN A 1 296 ? 13.140 -22.292 -6.029 1.00 79.19 296 ASN A O 1
ATOM 2413 N N . LEU A 1 297 ? 11.719 -20.589 -5.765 1.00 77.81 297 LEU A N 1
ATOM 2414 C CA . LEU A 1 297 ? 11.423 -20.467 -7.195 1.00 77.81 297 LEU A CA 1
ATOM 2415 C C . LEU A 1 297 ? 12.360 -19.453 -7.870 1.00 77.81 297 LEU A C 1
ATOM 2417 O O . LEU A 1 297 ? 12.575 -18.352 -7.368 1.00 77.81 297 LEU A O 1
ATOM 2421 N N . GLY A 1 298 ? 12.868 -19.797 -9.053 1.00 76.50 298 GLY A N 1
ATOM 2422 C CA . GLY A 1 298 ? 13.527 -18.833 -9.935 1.00 76.50 298 GLY A CA 1
ATOM 2423 C C . GLY A 1 298 ? 12.545 -17.839 -10.566 1.00 76.50 298 GLY A C 1
ATOM 2424 O O . GLY A 1 298 ? 11.325 -17.962 -10.420 1.00 76.50 298 GLY A O 1
ATOM 2425 N N . ARG A 1 299 ? 13.068 -16.864 -11.318 1.00 85.50 299 ARG A N 1
ATOM 2426 C CA . ARG A 1 299 ? 12.261 -15.853 -12.016 1.00 85.50 299 ARG A CA 1
ATOM 2427 C C . ARG A 1 299 ? 11.263 -16.507 -12.968 1.00 85.50 299 ARG A C 1
ATOM 2429 O O . ARG A 1 299 ? 11.630 -17.334 -13.812 1.00 85.50 299 ARG A O 1
ATOM 2436 N N . GLN A 1 300 ? 10.000 -16.094 -12.903 1.00 80.50 300 GLN A N 1
ATOM 2437 C CA . GLN A 1 300 ? 8.959 -16.600 -13.793 1.00 80.50 300 GLN A CA 1
ATOM 2438 C C . GLN A 1 300 ? 8.838 -15.739 -15.055 1.00 80.50 300 GLN A C 1
ATOM 2440 O O . GLN A 1 300 ? 8.726 -16.306 -16.146 1.00 80.50 300 GLN A O 1
ATOM 2445 N N . SER A 1 301 ? 8.966 -14.411 -14.948 1.00 77.06 301 SER A N 1
ATOM 2446 C CA . SER A 1 301 ? 8.973 -13.493 -16.099 1.00 77.06 301 SER A CA 1
ATOM 2447 C C . SER A 1 301 ? 10.229 -13.615 -16.978 1.00 77.06 301 SER A C 1
ATOM 2449 O O . SER A 1 301 ? 11.301 -14.011 -16.525 1.00 77.06 301 SER A O 1
ATOM 2451 N N . GLY A 1 302 ? 10.125 -13.253 -18.259 1.00 75.31 302 GLY A N 1
ATOM 2452 C CA . GLY A 1 302 ? 11.236 -13.380 -19.211 1.00 75.31 302 GLY A CA 1
ATOM 2453 C C . GLY A 1 302 ? 11.343 -14.756 -19.871 1.00 75.31 302 GLY A C 1
ATOM 2454 O O . GLY A 1 302 ? 10.763 -15.737 -19.412 1.00 75.31 302 GLY A O 1
ATOM 2455 N N . ASN A 1 303 ? 12.060 -14.832 -20.996 1.00 74.75 303 ASN A N 1
ATOM 2456 C CA . ASN A 1 303 ? 12.353 -16.117 -21.642 1.00 74.75 303 ASN A CA 1
ATOM 2457 C C . ASN A 1 303 ? 13.521 -16.830 -20.929 1.00 74.75 303 ASN A C 1
ATOM 2459 O O . ASN A 1 303 ? 14.248 -16.229 -20.140 1.00 74.75 303 ASN A O 1
ATOM 2463 N N . MET A 1 304 ? 13.700 -18.128 -21.189 1.00 76.69 304 MET A N 1
ATOM 2464 C CA . MET A 1 304 ? 14.704 -18.937 -20.482 1.00 76.69 304 MET A CA 1
ATOM 2465 C C . MET A 1 304 ? 16.139 -18.445 -20.717 1.00 76.69 304 MET A C 1
ATOM 2467 O O . MET A 1 304 ? 16.928 -18.391 -19.780 1.00 76.69 304 MET A O 1
ATOM 2471 N N . GLU A 1 305 ? 16.459 -18.028 -21.943 1.00 75.69 305 GLU A N 1
ATOM 2472 C CA . GLU A 1 305 ? 17.770 -17.468 -22.292 1.00 75.69 305 GLU A CA 1
ATOM 2473 C C . GLU A 1 305 ? 18.096 -16.227 -21.448 1.00 75.69 305 GLU A C 1
ATOM 2475 O O . GLU A 1 305 ? 19.170 -16.151 -20.856 1.00 75.69 305 GLU A O 1
ATOM 2480 N N . TRP A 1 306 ? 17.141 -15.301 -21.309 1.00 77.00 306 TRP A N 1
ATOM 2481 C CA . TRP A 1 306 ? 17.284 -14.106 -20.476 1.00 77.00 306 TRP A CA 1
ATOM 2482 C C . TRP A 1 306 ? 17.502 -14.445 -19.000 1.00 77.00 306 TRP A C 1
ATOM 2484 O O . TRP A 1 306 ? 18.362 -13.852 -18.349 1.00 77.00 306 TRP A O 1
ATOM 2494 N N . LYS A 1 307 ? 16.748 -15.413 -18.462 1.00 82.94 307 LYS A N 1
ATOM 2495 C CA . LYS A 1 307 ? 16.890 -15.853 -17.064 1.00 82.94 307 LYS A CA 1
ATOM 2496 C C . LYS A 1 307 ? 18.263 -16.466 -16.809 1.00 82.94 307 LYS A C 1
ATOM 2498 O O . LYS A 1 307 ? 18.919 -16.092 -15.842 1.00 82.94 307 LYS A O 1
ATOM 2503 N N . LEU A 1 308 ? 18.708 -17.372 -17.682 1.00 76.12 308 LEU A N 1
ATOM 2504 C CA . LEU A 1 308 ? 20.004 -18.044 -17.565 1.00 76.12 308 LEU A CA 1
ATOM 2505 C C . LEU A 1 308 ? 21.166 -17.059 -17.706 1.00 76.12 308 LEU A C 1
ATOM 2507 O O . LEU A 1 308 ? 22.085 -17.094 -16.894 1.00 76.12 308 LEU A O 1
ATOM 2511 N N . ALA A 1 309 ? 21.094 -16.135 -18.670 1.00 71.88 309 ALA A N 1
ATOM 2512 C CA . ALA A 1 309 ? 22.115 -15.107 -18.870 1.00 71.88 309 ALA A CA 1
ATOM 2513 C C . ALA A 1 309 ? 22.307 -14.212 -17.635 1.00 71.88 309 ALA A C 1
ATOM 2515 O O . ALA A 1 309 ? 23.403 -13.712 -17.394 1.00 71.88 309 ALA A O 1
ATOM 2516 N N . ARG A 1 310 ? 21.246 -14.024 -16.843 1.00 81.50 310 ARG A N 1
ATOM 2517 C CA . ARG A 1 310 ? 21.269 -13.244 -15.600 1.00 81.50 310 ARG A CA 1
ATOM 2518 C C . ARG A 1 310 ? 21.496 -14.086 -14.342 1.00 81.50 310 ARG A C 1
ATOM 2520 O O . ARG A 1 310 ? 21.606 -13.517 -13.263 1.00 81.50 310 ARG A O 1
ATOM 2527 N N . GLY A 1 311 ? 21.549 -15.414 -14.462 1.00 78.56 311 GLY A N 1
ATOM 2528 C CA . GLY A 1 311 ? 21.603 -16.329 -13.319 1.00 78.56 311 GLY A CA 1
ATOM 2529 C C . GLY A 1 311 ? 20.318 -16.363 -12.483 1.00 78.56 311 GLY A C 1
ATOM 2530 O O . GLY A 1 311 ? 20.333 -16.897 -11.385 1.00 78.56 311 GLY A O 1
ATOM 2531 N N . GLU A 1 312 ? 19.207 -15.827 -12.999 1.00 86.88 312 GLU A N 1
ATOM 2532 C CA . GLU A 1 312 ? 17.939 -15.643 -12.274 1.00 86.88 312 GLU A CA 1
ATOM 2533 C C . GLU A 1 312 ? 16.971 -16.833 -12.437 1.00 86.88 312 GLU A C 1
ATOM 2535 O O . GLU A 1 312 ? 15.801 -16.753 -12.071 1.00 86.88 312 GLU A O 1
ATOM 2540 N N . ALA A 1 313 ? 17.432 -17.955 -13.002 1.00 73.94 313 ALA A N 1
ATOM 2541 C CA . ALA A 1 313 ? 16.614 -19.151 -13.234 1.00 73.94 313 ALA A CA 1
ATOM 2542 C C . ALA A 1 313 ? 16.329 -19.978 -11.961 1.00 73.94 313 ALA A C 1
ATOM 2544 O O . ALA A 1 313 ? 15.501 -20.888 -12.014 1.00 73.94 313 ALA A O 1
ATOM 2545 N N . GLY A 1 314 ? 16.970 -19.645 -10.834 1.00 79.19 314 GLY A N 1
ATOM 2546 C CA . GLY A 1 314 ? 16.956 -20.444 -9.604 1.00 79.19 314 GLY A CA 1
ATOM 2547 C C . GLY A 1 314 ? 17.884 -21.662 -9.683 1.00 79.19 314 GLY A C 1
ATOM 2548 O O . GLY A 1 314 ? 18.590 -21.856 -10.676 1.00 79.19 314 GLY A O 1
ATOM 2549 N N . ASP A 1 315 ? 17.901 -22.488 -8.634 1.00 71.50 315 ASP A N 1
ATOM 2550 C CA . ASP A 1 315 ? 18.706 -23.714 -8.616 1.00 71.50 315 ASP A CA 1
ATOM 2551 C C . ASP A 1 315 ? 18.104 -24.785 -9.546 1.00 71.50 315 ASP A C 1
ATOM 2553 O O . ASP A 1 315 ? 17.072 -25.398 -9.260 1.00 71.50 315 ASP A O 1
ATOM 2557 N N . LEU A 1 316 ? 18.767 -25.023 -10.681 1.00 53.91 316 LEU A N 1
ATOM 2558 C CA . LEU A 1 316 ? 18.347 -26.001 -11.687 1.00 53.91 316 LEU A CA 1
ATOM 2559 C C . LEU A 1 316 ? 18.407 -27.453 -11.173 1.00 53.91 316 LEU A C 1
ATOM 2561 O O . LEU A 1 316 ? 17.718 -28.309 -11.728 1.00 53.91 316 LEU A O 1
ATOM 2565 N N . ASN A 1 317 ? 19.168 -27.743 -10.109 1.00 44.72 317 ASN A N 1
ATOM 2566 C CA . ASN A 1 317 ? 19.239 -29.086 -9.521 1.00 44.72 317 ASN A CA 1
ATOM 2567 C C . ASN A 1 317 ? 18.003 -29.436 -8.674 1.00 44.72 317 ASN A C 1
ATOM 2569 O O . ASN A 1 317 ? 17.692 -30.616 -8.504 1.00 44.72 317 ASN A O 1
ATOM 2573 N N . ALA A 1 318 ? 17.244 -28.441 -8.203 1.00 44.12 318 ALA A N 1
ATOM 2574 C CA . ALA A 1 318 ? 16.012 -28.662 -7.443 1.00 44.12 318 ALA A CA 1
ATOM 2575 C C . ALA A 1 318 ? 14.810 -29.064 -8.329 1.00 44.12 318 ALA A C 1
ATOM 2577 O O . ALA A 1 318 ? 13.822 -29.604 -7.831 1.00 44.12 318 ALA A O 1
ATOM 2578 N N . MET A 1 319 ? 14.882 -28.865 -9.655 1.00 37.62 319 MET A N 1
ATOM 2579 C CA . MET A 1 319 ? 13.794 -29.207 -10.591 1.00 37.62 319 MET A CA 1
ATOM 2580 C C . MET A 1 319 ? 13.632 -30.719 -10.848 1.00 37.62 319 MET A C 1
ATOM 2582 O O . MET A 1 319 ? 12.602 -31.133 -11.382 1.00 37.62 319 MET A O 1
ATOM 2586 N N . GLY A 1 320 ? 14.613 -31.548 -10.466 1.00 30.66 320 GLY A N 1
ATOM 2587 C CA . GLY A 1 320 ? 14.628 -32.997 -10.717 1.00 30.66 320 GLY A CA 1
ATOM 2588 C C . GLY A 1 320 ? 13.915 -33.871 -9.677 1.00 30.66 320 GLY A C 1
ATOM 2589 O O . GLY A 1 320 ? 13.772 -35.069 -9.905 1.00 30.66 320 GLY A O 1
ATOM 2590 N N . SER A 1 321 ? 13.446 -33.309 -8.559 1.00 29.67 321 SER A N 1
ATOM 2591 C CA . SER A 1 321 ? 12.779 -34.070 -7.494 1.00 29.67 321 SER A CA 1
ATOM 2592 C C . SER A 1 321 ? 11.358 -33.557 -7.268 1.00 29.67 321 SER A C 1
ATOM 2594 O O . SER A 1 321 ? 11.085 -32.738 -6.395 1.00 29.67 321 SER A O 1
ATOM 2596 N N . ARG A 1 322 ? 10.421 -34.028 -8.096 1.00 31.17 322 ARG A N 1
ATOM 2597 C CA . ARG A 1 322 ? 8.982 -33.914 -7.826 1.00 31.17 322 ARG A CA 1
ATOM 2598 C C . ARG A 1 322 ? 8.356 -35.302 -7.777 1.00 31.17 322 ARG A C 1
ATOM 2600 O O . ARG A 1 322 ? 7.800 -35.785 -8.757 1.00 31.17 322 ARG A O 1
ATOM 2607 N N . SER A 1 323 ? 8.392 -35.892 -6.588 1.00 27.20 323 SER A N 1
ATOM 2608 C CA . SER A 1 323 ? 7.401 -36.862 -6.127 1.00 27.20 323 SER A CA 1
ATOM 2609 C C . SER A 1 323 ? 7.218 -36.711 -4.617 1.00 27.20 323 SER A C 1
ATOM 2611 O O . SER A 1 323 ? 8.171 -36.885 -3.869 1.00 27.20 323 SER A O 1
ATOM 2613 N N . SER A 1 324 ? 5.987 -36.363 -4.227 1.00 29.67 324 SER A N 1
ATOM 2614 C CA . SER A 1 324 ? 5.364 -36.504 -2.901 1.00 29.67 324 SER A CA 1
ATOM 2615 C C . SER A 1 324 ? 6.211 -36.226 -1.649 1.00 29.67 324 SER A C 1
ATOM 2617 O O . SER A 1 324 ? 6.963 -37.088 -1.207 1.00 29.67 324 SER A O 1
ATOM 2619 N N . ALA A 1 325 ? 5.920 -35.116 -0.974 1.00 24.97 325 ALA A N 1
ATOM 2620 C CA . ALA A 1 325 ? 5.709 -35.118 0.475 1.00 24.97 325 ALA A CA 1
ATOM 2621 C C . ALA A 1 325 ? 5.007 -33.817 0.880 1.00 24.97 325 ALA A C 1
ATOM 2623 O O . ALA A 1 325 ? 5.565 -32.726 0.804 1.00 24.97 325 ALA A O 1
ATOM 2624 N N . THR A 1 326 ? 3.743 -33.954 1.256 1.00 34.56 326 THR A N 1
ATOM 2625 C CA . THR A 1 326 ? 3.065 -33.063 2.193 1.00 34.56 326 THR A CA 1
ATOM 2626 C C . THR A 1 326 ? 3.633 -33.310 3.584 1.00 34.56 326 THR A C 1
ATOM 2628 O O . THR A 1 326 ? 3.658 -34.460 3.998 1.00 34.56 326 THR A O 1
ATOM 2631 N N . ASP A 1 327 ? 4.048 -32.250 4.267 1.00 26.70 327 ASP A N 1
ATOM 2632 C CA . ASP A 1 327 ? 3.983 -32.034 5.721 1.00 26.70 327 ASP A CA 1
ATOM 2633 C C . ASP A 1 327 ? 4.474 -30.585 5.917 1.00 26.70 327 ASP A C 1
ATOM 2635 O O . ASP A 1 327 ? 5.493 -30.197 5.363 1.00 26.70 327 ASP A O 1
A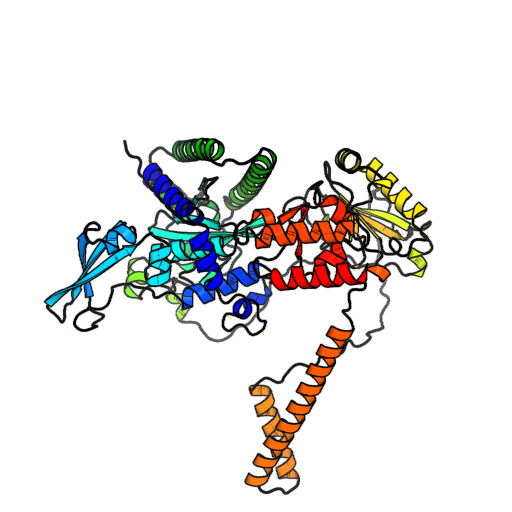TOM 2639 N N . GLY A 1 328 ? 3.759 -29.648 6.534 1.00 34.25 328 GLY A N 1
ATOM 2640 C CA . GLY A 1 328 ? 2.959 -29.799 7.736 1.00 34.25 328 GLY A CA 1
ATOM 2641 C C . GLY A 1 328 ? 3.823 -29.437 8.939 1.00 34.25 328 GLY A C 1
ATOM 2642 O O . GLY A 1 328 ? 4.209 -30.342 9.668 1.00 34.25 328 GLY A O 1
ATOM 2643 N N . LYS A 1 329 ? 4.154 -28.144 9.110 1.00 25.97 329 LYS A N 1
ATOM 2644 C CA . LYS A 1 329 ? 4.520 -27.492 10.385 1.00 25.97 329 LYS A CA 1
ATOM 2645 C C . LYS A 1 329 ? 4.854 -26.013 10.160 1.00 25.97 329 LYS A C 1
ATOM 2647 O O . LYS A 1 329 ? 5.958 -25.693 9.758 1.00 25.97 329 LYS A O 1
ATOM 2652 N N . ASP A 1 330 ? 3.906 -25.148 10.505 1.00 25.12 330 ASP A N 1
ATOM 2653 C CA . ASP A 1 330 ? 4.222 -23.871 11.141 1.00 25.12 330 ASP A CA 1
ATOM 2654 C C . ASP A 1 330 ? 3.431 -23.834 12.443 1.00 25.12 330 ASP A C 1
ATOM 2656 O O . ASP A 1 330 ? 2.198 -23.819 12.464 1.00 25.12 330 ASP A O 1
ATOM 2660 N N . VAL A 1 331 ? 4.173 -23.930 13.541 1.00 24.34 331 VAL A N 1
ATOM 2661 C CA . VAL A 1 331 ? 3.661 -23.827 14.900 1.00 24.34 331 VAL A CA 1
ATOM 2662 C C . VAL A 1 331 ? 3.570 -22.339 15.206 1.00 24.34 331 VAL A C 1
ATOM 2664 O O . VAL A 1 331 ? 4.540 -21.720 15.632 1.00 24.34 331 VAL A O 1
ATOM 2667 N N . VAL A 1 332 ? 2.392 -21.754 15.001 1.00 24.27 332 VAL A N 1
ATOM 2668 C CA . VAL A 1 332 ? 2.031 -20.548 15.746 1.00 24.27 332 VAL A CA 1
ATOM 2669 C C . VAL A 1 332 ? 1.831 -21.011 17.182 1.00 24.27 332 VAL A C 1
ATOM 2671 O O . VAL A 1 332 ? 0.872 -21.724 17.479 1.00 24.27 332 VAL A O 1
ATOM 2674 N N . SER A 1 333 ? 2.757 -20.657 18.071 1.00 22.83 333 SER A N 1
ATOM 2675 C CA . SER A 1 333 ? 2.591 -20.859 19.507 1.00 22.83 333 SER A CA 1
ATOM 2676 C C . SER A 1 333 ? 1.482 -19.931 20.004 1.00 22.83 333 SER A C 1
ATOM 2678 O O . SER A 1 333 ? 1.730 -18.833 20.503 1.00 22.83 333 SER A O 1
ATOM 2680 N N . VAL A 1 334 ? 0.236 -20.362 19.826 1.00 24.73 334 VAL A N 1
ATOM 2681 C CA . VAL A 1 334 ? -0.898 -19.826 20.567 1.00 24.73 334 VAL A CA 1
ATOM 2682 C C . VAL A 1 334 ? -0.696 -20.299 21.997 1.00 24.73 334 VAL A C 1
ATOM 2684 O O . VAL A 1 334 ? -0.901 -21.468 22.311 1.00 24.73 334 VAL A O 1
ATOM 2687 N N . VAL A 1 335 ? -0.237 -19.398 22.863 1.00 23.92 335 VAL A N 1
ATOM 2688 C CA . VAL A 1 335 ? -0.344 -19.609 24.304 1.00 23.92 335 VAL A CA 1
ATOM 2689 C C . VAL A 1 335 ? -1.839 -19.596 24.608 1.00 23.92 335 VAL A C 1
ATOM 2691 O O . VAL A 1 335 ? -2.456 -18.540 24.721 1.00 23.92 335 VAL A O 1
ATOM 2694 N N . THR A 1 336 ? -2.448 -20.778 24.656 1.00 24.06 336 THR A N 1
ATOM 2695 C CA . THR A 1 336 ? -3.815 -20.960 25.132 1.00 24.06 336 THR A CA 1
ATOM 2696 C C . THR A 1 336 ? -3.810 -20.755 26.639 1.00 24.06 336 THR A C 1
ATOM 2698 O O . THR A 1 336 ? -3.648 -21.700 27.407 1.00 24.06 336 THR A O 1
ATOM 2701 N N . THR A 1 337 ? -3.963 -19.509 27.079 1.00 30.44 337 THR A N 1
ATOM 2702 C CA . THR A 1 337 ? -4.494 -19.250 28.414 1.00 30.44 337 THR A CA 1
ATOM 2703 C C . THR A 1 337 ? -5.956 -19.676 28.404 1.00 30.44 337 THR A C 1
ATOM 2705 O O . THR A 1 337 ? -6.778 -19.111 27.679 1.00 30.44 337 THR A O 1
ATOM 2708 N N . SER A 1 338 ? -6.255 -20.729 29.165 1.00 29.98 338 SER A N 1
ATOM 2709 C CA . SER A 1 338 ? -7.593 -21.271 29.387 1.00 29.98 338 SER A CA 1
ATOM 2710 C C . SER A 1 338 ? -8.579 -20.131 29.639 1.00 29.98 338 SER A C 1
ATOM 2712 O O . SER A 1 338 ? -8.455 -19.385 30.610 1.00 29.98 338 SER A O 1
ATOM 2714 N N . THR A 1 339 ? -9.518 -19.941 28.715 1.00 38.03 339 THR A N 1
ATOM 2715 C CA . THR A 1 339 ? -10.476 -18.839 28.773 1.00 38.03 339 THR A CA 1
ATOM 2716 C C . THR A 1 339 ? -11.529 -19.156 29.825 1.00 38.03 339 THR A C 1
ATOM 2718 O O . THR A 1 339 ? -12.385 -20.013 29.621 1.00 38.03 339 THR A O 1
ATOM 2721 N N . ILE A 1 340 ? -11.478 -18.456 30.954 1.00 44.53 340 ILE A N 1
ATOM 2722 C CA . ILE A 1 340 ? -12.535 -18.492 31.963 1.00 44.53 340 ILE A CA 1
ATOM 2723 C C . ILE A 1 340 ? -13.583 -17.476 31.514 1.00 44.53 340 ILE A C 1
ATOM 2725 O O . ILE A 1 340 ? -13.440 -16.274 31.725 1.00 44.53 340 ILE A O 1
ATOM 2729 N N . ALA A 1 341 ? -14.594 -17.948 30.787 1.00 42.09 341 ALA A N 1
ATOM 2730 C CA . ALA A 1 341 ? -15.719 -17.114 30.392 1.00 42.09 341 ALA A CA 1
ATOM 2731 C C . ALA A 1 341 ? -16.625 -16.889 31.611 1.00 42.09 341 ALA A C 1
ATOM 2733 O O . ALA A 1 341 ? -17.221 -17.838 32.115 1.00 42.09 341 ALA A O 1
ATOM 2734 N N . LEU A 1 342 ? -16.735 -15.638 32.070 1.00 53.03 342 LEU A N 1
ATOM 2735 C CA . LEU A 1 342 ? -17.664 -15.258 33.136 1.00 53.03 342 LEU A CA 1
ATOM 2736 C C . LEU A 1 342 ? -19.106 -15.594 32.723 1.00 53.03 342 LEU A C 1
ATOM 2738 O O . LEU A 1 342 ? -19.583 -15.181 31.662 1.00 53.03 342 LEU A O 1
ATOM 2742 N N . THR A 1 343 ? -19.818 -16.331 33.567 1.00 51.97 343 THR A N 1
ATOM 2743 C CA . THR A 1 343 ? -21.243 -16.622 33.394 1.00 51.97 343 THR A CA 1
ATOM 2744 C C . THR A 1 343 ? -22.085 -15.361 33.620 1.00 51.97 343 THR A C 1
ATOM 2746 O O . THR A 1 343 ? -21.691 -14.447 34.345 1.00 51.97 343 THR A O 1
ATOM 2749 N N . LYS A 1 344 ? -23.307 -15.309 33.060 1.00 52.56 344 LYS A N 1
ATOM 2750 C CA . LYS A 1 344 ? -24.259 -14.203 33.317 1.00 52.56 344 LYS A CA 1
ATOM 2751 C C . LYS A 1 344 ? -24.510 -13.971 34.816 1.00 52.56 344 LYS A C 1
ATOM 2753 O O . LYS A 1 344 ? -24.788 -12.848 35.220 1.00 52.56 344 LYS A O 1
ATOM 2758 N N . GLN A 1 345 ? -24.411 -15.027 35.622 1.00 49.66 345 GLN A N 1
ATOM 2759 C CA . GLN A 1 345 ? -24.617 -14.991 37.067 1.00 49.66 345 GLN A CA 1
ATOM 2760 C C . GLN A 1 345 ? -23.404 -14.408 37.814 1.00 49.66 345 GLN A C 1
ATOM 2762 O O . GLN A 1 345 ? -23.586 -13.661 38.771 1.00 49.66 345 GLN A O 1
ATOM 2767 N N . GLU A 1 346 ? -22.179 -14.661 37.344 1.00 57.59 346 GLU A N 1
ATOM 2768 C CA . GLU A 1 346 ? -20.957 -14.028 37.869 1.00 57.59 346 GLU A CA 1
ATOM 2769 C C . GLU A 1 346 ? -20.851 -12.557 37.451 1.00 57.59 346 GLU A C 1
ATOM 2771 O O . GLU A 1 346 ? -20.476 -11.711 38.258 1.00 57.59 346 GLU A O 1
ATOM 2776 N N . MET A 1 347 ? -21.262 -12.222 36.222 1.00 56.59 347 MET A N 1
ATOM 2777 C CA . MET A 1 347 ? -21.343 -10.829 35.768 1.00 56.59 347 MET A CA 1
ATOM 2778 C C . MET A 1 347 ? -22.399 -10.009 36.525 1.00 56.59 347 MET A C 1
ATOM 2780 O O . MET A 1 347 ? -22.264 -8.788 36.599 1.00 56.59 347 MET A O 1
ATOM 2784 N N . ALA A 1 348 ? -23.422 -10.658 37.094 1.00 52.31 348 ALA A N 1
ATOM 2785 C CA . ALA A 1 348 ? -24.446 -10.016 37.920 1.00 52.31 348 ALA A CA 1
ATOM 2786 C C . ALA A 1 348 ? -23.945 -9.677 39.341 1.00 52.31 348 ALA A C 1
ATOM 2788 O O . ALA A 1 348 ? -24.433 -8.728 39.947 1.00 52.31 348 ALA A O 1
ATOM 2789 N N . ASN A 1 349 ? -22.932 -10.387 39.854 1.00 60.47 349 ASN A N 1
ATOM 2790 C CA . ASN A 1 349 ? -22.295 -10.116 41.150 1.00 60.47 349 ASN A CA 1
ATOM 2791 C C . ASN A 1 349 ? -20.939 -9.410 40.963 1.00 60.47 349 ASN A C 1
ATOM 2793 O O . ASN A 1 349 ? -19.881 -9.920 41.329 1.00 60.47 349 ASN A O 1
ATOM 2797 N N . ARG A 1 350 ? -20.962 -8.187 40.414 1.00 64.19 350 ARG A N 1
ATOM 2798 C CA . ARG A 1 350 ? -19.746 -7.397 40.112 1.00 64.19 350 ARG A CA 1
ATOM 2799 C C . ARG A 1 350 ? -18.847 -7.106 41.327 1.00 64.19 350 ARG A C 1
ATOM 2801 O O . ARG A 1 350 ? -17.685 -6.764 41.141 1.00 64.19 350 ARG A O 1
ATOM 2808 N N . SER A 1 351 ? -19.348 -7.256 42.555 1.00 60.84 351 SER A N 1
ATOM 2809 C CA . SER A 1 351 ? -18.585 -7.089 43.802 1.00 60.84 351 SER A CA 1
ATOM 2810 C C . SER A 1 351 ? -17.570 -8.208 44.083 1.00 60.84 351 SER A C 1
ATOM 2812 O O . SER A 1 351 ? -16.690 -8.013 44.917 1.00 60.84 351 SER A O 1
ATOM 2814 N N . THR A 1 352 ? -17.658 -9.352 43.394 1.00 65.44 352 THR A N 1
ATOM 2815 C CA . THR A 1 352 ? -16.737 -10.500 43.541 1.00 65.44 352 THR A CA 1
ATOM 2816 C C . THR A 1 352 ? -15.753 -10.635 42.375 1.00 65.44 352 THR A C 1
ATOM 2818 O O . THR A 1 352 ? -15.162 -11.698 42.174 1.00 65.44 352 THR A O 1
ATOM 2821 N N . LEU A 1 353 ? -15.628 -9.591 41.551 1.00 73.06 353 LEU A N 1
ATOM 2822 C CA . LEU A 1 353 ? -14.726 -9.552 40.405 1.00 73.06 353 LEU A CA 1
ATOM 2823 C C . LEU A 1 353 ? -13.531 -8.654 40.711 1.00 73.06 353 LEU A C 1
ATOM 2825 O O . LEU A 1 353 ? -13.649 -7.602 41.337 1.00 73.06 353 LEU A O 1
ATOM 2829 N N . THR A 1 354 ? -12.371 -9.064 40.224 1.00 81.38 354 THR A N 1
ATOM 2830 C CA . THR A 1 354 ? -11.120 -8.312 40.332 1.00 81.38 354 THR A CA 1
ATOM 2831 C C . THR A 1 354 ? -10.533 -8.107 38.948 1.00 81.38 354 THR A C 1
ATOM 2833 O O . THR A 1 354 ? -10.825 -8.847 38.010 1.00 81.38 354 THR A O 1
ATOM 2836 N N . LEU A 1 355 ? -9.717 -7.068 38.811 1.00 87.00 355 LEU A N 1
ATOM 2837 C CA . LEU A 1 355 ? -9.108 -6.708 37.544 1.00 87.00 355 LEU A CA 1
ATOM 2838 C C . LEU A 1 355 ? -7.696 -7.294 37.459 1.00 87.00 355 LEU A C 1
ATOM 2840 O O . LEU A 1 355 ? -6.792 -6.822 38.153 1.00 87.00 355 LEU A O 1
ATOM 2844 N N . ARG A 1 356 ? -7.509 -8.284 36.587 1.00 88.00 356 ARG A N 1
ATOM 2845 C CA . ARG A 1 356 ? -6.201 -8.867 36.273 1.00 88.00 356 ARG A CA 1
ATOM 2846 C C . ARG A 1 356 ? -5.542 -8.095 35.132 1.00 88.00 356 ARG A C 1
ATOM 2848 O O . ARG A 1 356 ? -6.225 -7.685 34.193 1.00 88.00 356 ARG A O 1
ATOM 2855 N N . LYS A 1 357 ? -4.227 -7.880 35.242 1.00 90.69 357 LYS A N 1
ATOM 2856 C CA . LYS A 1 357 ? -3.397 -7.178 34.257 1.00 90.69 357 LYS A CA 1
ATOM 2857 C C . LYS A 1 357 ? -2.645 -8.189 33.391 1.00 90.69 357 LYS A C 1
ATOM 2859 O O . LYS A 1 357 ? -1.912 -9.016 33.913 1.00 90.69 357 LYS A O 1
ATOM 2864 N N . GLU A 1 358 ? -2.767 -8.054 32.081 1.00 90.06 358 GLU A N 1
ATOM 2865 C CA . GLU A 1 358 ? -2.001 -8.773 31.069 1.00 90.06 358 GLU A CA 1
ATOM 2866 C C . GLU A 1 358 ? -1.010 -7.799 30.414 1.00 90.06 358 GLU A C 1
ATOM 2868 O O . GLU A 1 358 ? -1.389 -6.926 29.627 1.00 90.06 358 GLU A O 1
ATOM 2873 N N . VAL A 1 359 ? 0.267 -7.926 30.788 1.00 89.62 359 VAL A N 1
ATOM 2874 C CA . VAL A 1 359 ? 1.342 -7.004 30.386 1.00 89.62 359 VAL A CA 1
ATOM 2875 C C . VAL A 1 359 ? 1.763 -7.231 28.936 1.00 89.62 359 VAL A C 1
ATOM 2877 O O . VAL A 1 359 ? 1.931 -8.377 28.491 1.00 89.62 359 VAL A O 1
ATOM 2880 N N . ASP A 1 360 ? 1.987 -6.127 28.227 1.00 89.94 360 ASP A N 1
ATOM 2881 C CA . ASP A 1 360 ? 2.371 -6.088 26.816 1.00 89.94 360 ASP A CA 1
ATOM 2882 C C . ASP A 1 360 ? 1.385 -6.857 25.939 1.00 89.94 360 ASP A C 1
ATOM 2884 O O . ASP A 1 360 ? 1.772 -7.707 25.132 1.00 89.94 360 ASP A O 1
ATOM 2888 N N . THR A 1 361 ? 0.090 -6.611 26.129 1.00 89.88 361 THR A N 1
ATOM 2889 C CA . THR A 1 361 ? -0.966 -7.237 25.337 1.00 89.88 361 THR A CA 1
ATOM 2890 C C . THR A 1 361 ? -2.014 -6.246 24.853 1.00 89.88 361 THR A C 1
ATOM 2892 O O . THR A 1 361 ? -2.393 -5.308 25.556 1.00 89.88 361 THR A O 1
ATOM 2895 N N . VAL A 1 362 ? -2.529 -6.503 23.650 1.00 89.44 362 VAL A N 1
ATOM 2896 C CA . VAL A 1 362 ? -3.688 -5.825 23.060 1.00 89.44 362 VAL A CA 1
ATOM 2897 C C . VAL A 1 362 ? -4.766 -6.837 22.673 1.00 89.44 362 VAL A C 1
ATOM 2899 O O . VAL A 1 362 ? -4.447 -7.939 22.230 1.00 89.44 362 VAL A O 1
ATOM 2902 N N . PRO A 1 363 ? -6.050 -6.495 22.793 1.00 90.19 363 PRO A N 1
ATOM 2903 C CA . PRO A 1 363 ? -7.135 -7.347 22.330 1.00 90.19 363 PRO A CA 1
ATOM 2904 C C . PRO A 1 363 ? -7.256 -7.371 20.805 1.00 90.19 363 PRO A C 1
ATOM 2906 O O . PRO A 1 363 ? -6.903 -6.413 20.116 1.00 90.19 363 PRO A O 1
ATOM 2909 N N . THR A 1 364 ? -7.830 -8.448 20.265 1.00 84.19 364 THR A N 1
ATOM 2910 C CA . THR A 1 364 ? -8.070 -8.557 18.815 1.00 84.19 364 THR A CA 1
ATOM 2911 C C . THR A 1 364 ? -9.043 -7.475 18.333 1.00 84.19 364 THR A C 1
ATOM 2913 O O . THR A 1 364 ? -8.834 -6.879 17.280 1.00 84.19 364 THR A O 1
ATOM 2916 N N . ASN A 1 365 ? -10.069 -7.168 19.133 1.00 85.69 365 ASN A N 1
ATOM 2917 C CA . ASN A 1 365 ? -11.048 -6.114 18.866 1.00 85.69 365 ASN A CA 1
ATOM 2918 C C . ASN A 1 365 ? -11.395 -5.352 20.147 1.00 85.69 365 ASN A C 1
ATOM 2920 O O . ASN A 1 365 ? -11.327 -5.900 21.245 1.00 85.69 365 ASN A O 1
ATOM 2924 N N . VAL A 1 366 ? -11.867 -4.118 20.002 1.00 90.19 366 VAL A N 1
ATOM 2925 C CA . VAL A 1 366 ? -12.439 -3.329 21.104 1.00 90.19 366 VAL A CA 1
ATOM 2926 C C . VAL A 1 366 ? -13.930 -3.113 20.887 1.00 90.19 366 VAL A C 1
ATOM 2928 O O . VAL A 1 366 ? -14.420 -3.128 19.754 1.00 90.19 366 VAL A O 1
ATOM 2931 N N . TYR A 1 367 ? -14.653 -2.934 21.988 1.00 88.69 367 TYR A N 1
ATOM 2932 C CA . TYR A 1 367 ? -16.086 -2.667 21.973 1.00 88.69 367 TYR A CA 1
ATOM 2933 C C . TYR A 1 367 ? -16.380 -1.192 21.706 1.00 88.69 367 TYR A C 1
ATOM 2935 O O . TYR A 1 367 ? -17.188 -0.884 20.842 1.00 88.69 367 TYR A O 1
ATOM 2943 N N . THR A 1 368 ? -15.710 -0.291 22.429 1.00 89.81 368 THR A N 1
ATOM 2944 C CA . THR A 1 368 ? -15.869 1.173 22.354 1.00 89.81 368 THR A CA 1
ATOM 2945 C C . THR A 1 368 ? -14.783 1.839 23.217 1.00 89.81 368 THR A C 1
ATOM 2947 O O . THR A 1 368 ? -13.954 1.149 23.815 1.00 89.81 368 THR A O 1
ATOM 2950 N N . ARG A 1 369 ? -14.761 3.169 23.295 1.00 91.44 369 ARG A N 1
ATOM 2951 C CA . ARG A 1 369 ? -13.939 3.936 24.243 1.00 91.44 369 ARG A CA 1
ATOM 2952 C C . ARG A 1 369 ? -14.768 4.287 25.479 1.00 91.44 369 ARG A C 1
ATOM 2954 O O . ARG A 1 369 ? -15.991 4.386 25.400 1.00 91.44 369 ARG A O 1
ATOM 2961 N N . LEU A 1 370 ? -14.108 4.482 26.620 1.00 91.75 370 LEU A N 1
ATOM 2962 C CA . LEU A 1 370 ? -14.767 4.994 27.818 1.00 91.75 370 LEU A CA 1
ATOM 2963 C C . LEU A 1 370 ? -15.474 6.337 27.508 1.00 91.75 370 LEU A C 1
ATOM 2965 O O . LEU A 1 370 ? -14.823 7.224 26.945 1.00 91.75 370 LEU A O 1
ATOM 2969 N N . PRO A 1 371 ? -16.760 6.507 27.880 1.00 89.50 371 PRO A N 1
ATOM 2970 C CA . PRO A 1 371 ? -17.515 7.727 27.591 1.00 89.50 371 PRO A CA 1
ATOM 2971 C C . PRO A 1 371 ? -16.926 8.999 28.221 1.00 89.50 371 PRO A C 1
ATOM 2973 O O . PRO A 1 371 ? -16.419 8.973 29.344 1.00 89.50 371 PRO A O 1
ATOM 2976 N N . GLU A 1 372 ? -17.104 10.137 27.540 1.00 86.25 372 GLU A N 1
ATOM 2977 C CA . GLU A 1 372 ? -16.646 11.464 27.999 1.00 86.25 372 GLU A CA 1
ATOM 2978 C C . GLU A 1 372 ? -17.213 11.870 29.368 1.00 86.25 372 GLU A C 1
ATOM 2980 O O . GLU A 1 372 ? -16.523 12.503 30.163 1.00 86.25 372 GLU A O 1
ATOM 2985 N N . ASN A 1 373 ? -18.446 11.457 29.682 1.00 87.75 373 ASN A N 1
ATOM 2986 C CA . ASN A 1 373 ? -19.084 11.754 30.970 1.00 87.75 373 ASN A CA 1
ATOM 2987 C C . ASN A 1 373 ? -18.382 11.077 32.159 1.00 87.75 373 ASN A C 1
ATOM 2989 O O . ASN A 1 373 ? -18.540 11.524 33.293 1.00 87.75 373 ASN A O 1
ATOM 2993 N N . ASN A 1 374 ? -17.633 9.995 31.920 1.00 90.88 374 ASN A N 1
ATOM 2994 C CA . ASN A 1 374 ? -16.854 9.322 32.957 1.00 90.88 374 ASN A CA 1
ATOM 2995 C C . ASN A 1 374 ? -15.471 9.961 33.120 1.00 90.88 374 ASN A C 1
ATOM 2997 O O . ASN A 1 374 ? -14.997 10.118 34.244 1.00 90.88 374 ASN A O 1
ATOM 3001 N N . MET A 1 375 ? -14.824 10.313 32.008 1.00 91.19 375 MET A N 1
ATOM 3002 C CA . MET A 1 375 ? -13.549 11.029 31.971 1.00 91.19 375 MET A CA 1
ATOM 3003 C C . MET A 1 375 ? -13.362 11.645 30.585 1.00 91.19 375 MET A C 1
ATOM 3005 O O . MET A 1 375 ? -13.524 10.937 29.590 1.00 91.19 375 MET A O 1
ATOM 3009 N N . SER A 1 376 ? -12.975 12.922 30.513 1.00 89.81 376 SER A N 1
ATOM 3010 C CA . SER A 1 376 ? -12.790 13.596 29.223 1.00 89.81 376 SER A CA 1
ATOM 3011 C C . SER A 1 376 ? -11.665 12.962 28.400 1.00 89.81 376 SER A C 1
ATOM 3013 O O . SER A 1 376 ? -10.728 12.392 28.963 1.00 89.81 376 SER A O 1
ATOM 3015 N N . PHE A 1 377 ? -11.701 13.086 27.073 1.00 86.94 377 PHE A N 1
ATOM 3016 C CA . PHE A 1 377 ? -10.678 12.524 26.186 1.00 86.94 377 PHE A CA 1
ATOM 3017 C C . PHE A 1 377 ? -9.276 12.996 26.585 1.00 86.94 377 PHE A C 1
ATOM 3019 O O . PHE A 1 377 ? -8.350 12.194 26.698 1.00 86.94 377 PHE A O 1
ATOM 3026 N N . VAL A 1 378 ? -9.128 14.295 26.860 1.00 87.25 378 VAL A N 1
ATOM 3027 C CA . VAL A 1 378 ? -7.851 14.898 27.264 1.00 87.25 378 VAL A CA 1
ATOM 3028 C C . VAL A 1 378 ? -7.373 14.331 28.602 1.00 87.25 378 VAL A C 1
ATOM 3030 O O . VAL A 1 378 ? -6.192 14.009 28.741 1.00 87.25 378 VAL A O 1
ATOM 3033 N N . ASP A 1 379 ? -8.274 14.137 29.564 1.00 91.88 379 ASP A N 1
ATOM 3034 C CA . ASP A 1 379 ? -7.921 13.545 30.856 1.00 91.88 379 ASP A CA 1
ATOM 3035 C C . ASP A 1 379 ? -7.550 12.068 30.710 1.00 91.88 379 ASP A C 1
ATOM 3037 O O . ASP A 1 379 ? -6.556 11.630 31.284 1.00 91.88 379 ASP A O 1
ATOM 3041 N N . GLN A 1 380 ? -8.271 11.305 29.882 1.00 91.75 380 GLN A N 1
ATOM 3042 C CA . GLN A 1 380 ? -7.943 9.904 29.605 1.00 91.75 380 GLN A CA 1
ATOM 3043 C C . GLN A 1 380 ? -6.546 9.761 28.992 1.00 91.75 380 GLN A C 1
ATOM 3045 O O . GLN A 1 380 ? -5.823 8.819 29.321 1.00 91.75 380 GLN A O 1
ATOM 3050 N N . MET A 1 381 ? -6.148 10.685 28.117 1.00 88.38 381 MET A N 1
ATOM 3051 C CA . MET A 1 381 ? -4.819 10.683 27.504 1.00 88.38 381 MET A CA 1
ATOM 3052 C C . MET A 1 381 ? -3.717 10.932 28.541 1.00 88.38 381 MET A C 1
ATOM 3054 O O . MET A 1 381 ? -2.693 10.254 28.507 1.00 88.38 381 MET A O 1
ATOM 3058 N N . ASN A 1 382 ? -3.942 11.845 29.488 1.00 90.94 382 ASN A N 1
ATOM 3059 C CA . ASN A 1 382 ? -2.935 12.270 30.467 1.00 90.94 382 ASN A CA 1
ATOM 3060 C C . ASN A 1 382 ? -2.965 11.476 31.790 1.00 90.94 382 ASN A C 1
ATOM 3062 O O . ASN A 1 382 ? -2.062 11.614 32.616 1.00 90.94 382 ASN A O 1
ATOM 3066 N N . ALA A 1 383 ? -3.994 10.658 32.017 1.00 92.19 383 ALA A N 1
ATOM 3067 C CA . ALA A 1 383 ? -4.185 9.924 33.262 1.00 92.19 383 ALA A CA 1
ATOM 3068 C C . ALA A 1 383 ? -3.145 8.811 33.474 1.00 92.19 383 ALA A C 1
ATOM 3070 O O . ALA A 1 383 ? -2.790 8.060 32.559 1.00 92.19 383 ALA A O 1
ATOM 3071 N N . SER A 1 384 ? -2.727 8.646 34.734 1.00 93.12 384 SER A N 1
ATOM 3072 C CA . SER A 1 384 ? -1.870 7.533 35.156 1.00 93.12 384 SER A CA 1
ATOM 3073 C C . SER A 1 384 ? -2.596 6.179 35.036 1.00 93.12 384 SER A C 1
ATOM 3075 O O . SER A 1 384 ? -3.829 6.139 35.123 1.00 93.12 384 SER A O 1
ATOM 3077 N N . PRO A 1 385 ? -1.873 5.047 34.910 1.00 89.44 385 PRO A N 1
ATOM 3078 C CA . PRO A 1 385 ? -2.491 3.718 34.905 1.00 89.44 385 PRO A CA 1
ATOM 3079 C C . PRO A 1 385 ? -3.387 3.454 36.127 1.00 89.44 385 PRO A C 1
ATOM 3081 O O . PRO A 1 385 ? -4.472 2.890 35.983 1.00 89.44 385 PRO A O 1
ATOM 3084 N N . SER A 1 386 ? -2.980 3.916 37.314 1.00 89.62 386 SER A N 1
ATOM 3085 C CA . SER A 1 386 ? -3.759 3.779 38.553 1.00 89.62 386 SER A CA 1
ATOM 3086 C C . SER A 1 386 ? -5.067 4.567 38.497 1.00 89.62 386 SER A C 1
ATOM 3088 O O . SER A 1 386 ? -6.120 4.038 38.844 1.00 89.62 386 SER A O 1
ATOM 3090 N N . THR A 1 387 ? -5.020 5.800 37.985 1.00 93.75 387 THR A N 1
ATOM 3091 C CA . THR A 1 387 ? -6.210 6.643 37.798 1.00 93.75 387 THR A CA 1
ATOM 3092 C C . THR A 1 387 ? -7.183 6.008 36.803 1.00 93.75 387 THR A C 1
ATOM 3094 O O . THR A 1 387 ? -8.383 5.951 37.057 1.00 93.75 387 THR A O 1
ATOM 3097 N N . LYS A 1 388 ? -6.677 5.470 35.686 1.00 94.50 388 LYS A N 1
ATOM 3098 C CA . LYS A 1 388 ? -7.507 4.774 34.690 1.00 94.50 388 LYS A CA 1
ATOM 3099 C C . LYS A 1 388 ? -8.196 3.540 35.273 1.00 94.50 388 LYS A C 1
ATOM 3101 O O . LYS A 1 388 ? -9.374 3.320 35.001 1.00 94.50 388 LYS A O 1
ATOM 3106 N N . LYS A 1 389 ? -7.484 2.772 36.107 1.00 92.38 389 LYS A N 1
ATOM 3107 C CA . LYS A 1 389 ? -8.035 1.614 36.826 1.00 92.38 389 LYS A CA 1
ATOM 3108 C C . LYS A 1 389 ? -9.172 2.020 37.762 1.00 92.38 389 LYS A C 1
ATOM 3110 O O . LYS A 1 389 ? -10.228 1.396 37.729 1.00 92.38 389 LYS A O 1
ATOM 3115 N N . GLU A 1 390 ? -8.978 3.061 38.568 1.00 92.00 390 GLU A N 1
ATOM 3116 C CA . GLU A 1 390 ? -10.000 3.561 39.498 1.00 92.00 390 GLU A CA 1
ATOM 3117 C C . GLU A 1 390 ? -11.270 4.011 38.761 1.00 92.00 390 GLU A C 1
ATOM 3119 O O . GLU A 1 390 ? -12.377 3.601 39.113 1.00 92.00 390 GLU A O 1
ATOM 3124 N N . ILE A 1 391 ? -11.107 4.779 37.681 1.00 94.12 391 ILE A N 1
ATOM 3125 C CA . ILE A 1 391 ? -12.219 5.265 36.856 1.00 94.12 391 ILE A CA 1
ATOM 3126 C C . ILE A 1 391 ? -12.971 4.116 36.190 1.00 94.12 391 ILE A C 1
ATOM 3128 O O . ILE A 1 391 ? -14.200 4.120 36.190 1.00 94.12 391 ILE A O 1
ATOM 3132 N N . PHE A 1 392 ? -12.264 3.115 35.661 1.00 94.00 392 PHE A N 1
ATOM 3133 C CA . PHE A 1 392 ? -12.908 1.932 35.095 1.00 94.00 392 PHE A CA 1
ATOM 3134 C C . PHE A 1 392 ? -13.720 1.166 36.148 1.00 94.00 392 PHE A C 1
ATOM 3136 O O . PHE A 1 392 ? -14.861 0.791 35.887 1.00 94.00 392 PHE A O 1
ATOM 3143 N N . MET A 1 393 ? -13.170 0.963 37.350 1.00 90.38 393 MET A N 1
ATOM 3144 C CA . MET A 1 393 ? -13.887 0.270 38.426 1.00 90.38 393 MET A CA 1
ATOM 3145 C C . MET A 1 393 ? -15.142 1.035 38.853 1.00 90.38 393 MET A C 1
ATOM 3147 O O . MET A 1 393 ? -16.204 0.429 39.002 1.00 90.38 393 MET A O 1
ATOM 3151 N N . LYS A 1 394 ? -15.048 2.364 38.974 1.00 90.44 394 LYS A N 1
ATOM 3152 C CA . LYS A 1 394 ? -16.200 3.230 39.242 1.00 90.44 394 LYS A CA 1
ATOM 3153 C C . LYS A 1 394 ? -17.252 3.123 38.134 1.00 90.44 394 LYS A C 1
ATOM 3155 O O . LYS A 1 394 ? -18.421 2.891 38.422 1.00 90.44 394 LYS A O 1
ATOM 3160 N N . PHE A 1 395 ? -16.830 3.200 36.873 1.00 91.94 395 PHE A N 1
ATOM 3161 C CA . PHE A 1 395 ? -17.702 3.042 35.709 1.00 91.94 395 PHE A CA 1
ATOM 3162 C C . PHE A 1 395 ? -18.457 1.704 35.732 1.00 91.94 395 PHE A C 1
ATOM 3164 O O . PHE A 1 395 ? -19.672 1.683 35.554 1.00 91.94 395 PHE A O 1
ATOM 3171 N N . ILE A 1 396 ? -17.775 0.589 36.007 1.00 88.06 396 ILE A N 1
ATOM 3172 C CA . ILE A 1 396 ? -18.392 -0.744 36.084 1.00 88.06 396 ILE A CA 1
ATOM 3173 C C . ILE A 1 396 ? -19.413 -0.846 37.230 1.00 88.06 396 ILE A C 1
ATOM 3175 O O . ILE A 1 396 ? -20.418 -1.544 37.083 1.00 88.06 396 ILE A O 1
ATOM 3179 N N . GLN A 1 397 ? -19.190 -0.159 38.351 1.00 84.06 397 GLN A N 1
ATOM 3180 C CA . GLN A 1 397 ? -20.136 -0.123 39.471 1.00 84.06 397 GLN A CA 1
ATOM 3181 C C . GLN A 1 397 ? -21.384 0.704 39.134 1.00 84.06 397 GLN A C 1
ATOM 3183 O O . GLN A 1 397 ? -22.503 0.222 39.309 1.00 84.06 397 GLN A O 1
ATOM 3188 N N . GLU A 1 398 ? -21.193 1.911 38.597 1.00 86.44 398 GLU A N 1
ATOM 3189 C CA . GLU A 1 398 ? -22.274 2.844 38.242 1.00 86.44 398 GLU A CA 1
ATOM 3190 C C . GLU A 1 398 ? -23.148 2.342 37.084 1.00 86.44 398 GLU A C 1
ATOM 3192 O O . GLU A 1 398 ? -24.313 2.714 36.985 1.00 86.44 398 GLU A O 1
ATOM 3197 N N . THR A 1 399 ? -22.603 1.483 36.220 1.00 83.62 399 THR A N 1
ATOM 3198 C CA . THR A 1 399 ? -23.291 0.948 35.031 1.00 83.62 399 THR A CA 1
ATOM 3199 C C . THR A 1 399 ? -23.724 -0.511 35.172 1.00 83.62 399 THR A C 1
ATOM 3201 O O . THR A 1 399 ? -24.007 -1.177 34.177 1.00 83.62 399 THR A O 1
ATOM 3204 N N . SER A 1 400 ? -23.758 -1.034 36.399 1.00 71.81 400 SER A N 1
ATOM 3205 C CA . SER A 1 400 ? -24.088 -2.439 36.678 1.00 71.81 400 SER A CA 1
ATOM 3206 C C . SER A 1 400 ? -25.471 -2.864 36.165 1.00 71.81 400 SER A C 1
ATOM 3208 O O . SER A 1 400 ? -25.597 -3.977 35.656 1.00 71.81 400 SER A O 1
ATOM 3210 N N . ASP A 1 401 ? -26.456 -1.966 36.211 1.00 74.38 401 ASP A N 1
ATOM 3211 C CA . ASP A 1 401 ? -27.830 -2.213 35.751 1.00 74.38 401 ASP A CA 1
ATOM 3212 C C . ASP A 1 401 ? -28.073 -1.845 34.270 1.00 74.38 401 ASP A C 1
ATOM 3214 O O . ASP A 1 401 ? -29.160 -2.078 33.738 1.00 74.38 401 ASP A O 1
ATOM 3218 N N . ASP A 1 402 ? -27.084 -1.266 33.578 1.00 79.12 402 ASP A N 1
ATOM 3219 C CA . ASP A 1 402 ? -27.219 -0.876 32.171 1.00 79.12 402 ASP A CA 1
ATOM 3220 C C . ASP A 1 402 ? -26.868 -2.053 31.249 1.00 79.12 402 ASP A C 1
ATOM 3222 O O . ASP A 1 402 ? -25.715 -2.489 31.153 1.00 79.12 402 ASP A O 1
ATOM 3226 N N . GLU A 1 403 ? -27.863 -2.541 30.506 1.00 76.81 403 GLU A N 1
ATOM 3227 C CA . GLU A 1 403 ? -27.712 -3.641 29.552 1.00 76.81 403 GLU A CA 1
ATOM 3228 C C . GLU A 1 403 ? -26.593 -3.379 28.523 1.00 76.81 403 GLU A C 1
ATOM 3230 O O . GLU A 1 403 ? -25.867 -4.309 28.164 1.00 76.81 403 GLU A O 1
ATOM 3235 N N . ARG A 1 404 ? -26.357 -2.115 28.126 1.00 77.50 404 ARG A N 1
ATOM 3236 C CA . ARG A 1 404 ? -25.274 -1.722 27.200 1.00 77.50 404 ARG A CA 1
ATOM 3237 C C . ARG A 1 404 ? -23.896 -2.090 27.741 1.00 77.50 404 ARG A C 1
ATOM 3239 O O . ARG A 1 404 ? -23.023 -2.509 26.975 1.00 77.50 404 ARG A O 1
ATOM 3246 N N . TRP A 1 405 ? -23.691 -1.863 29.034 1.00 85.62 405 TRP A N 1
ATOM 3247 C CA . TRP A 1 405 ? -22.405 -1.995 29.718 1.00 85.62 405 TRP A CA 1
ATOM 3248 C C . TRP A 1 405 ? -22.268 -3.329 30.448 1.00 85.62 405 TRP A C 1
ATOM 3250 O O . TRP A 1 405 ? -21.169 -3.694 30.874 1.00 85.62 405 TRP A O 1
ATOM 3260 N N . SER A 1 406 ? -23.359 -4.094 30.532 1.00 81.31 406 SER A N 1
ATOM 3261 C CA . SER A 1 406 ? -23.396 -5.439 31.105 1.00 81.31 406 SER A CA 1
ATOM 3262 C C . SER A 1 406 ? -22.372 -6.382 30.469 1.00 81.31 406 SER A C 1
ATOM 3264 O O . SER A 1 406 ? -21.791 -7.191 31.176 1.00 81.31 406 SER A O 1
ATOM 3266 N N . GLN A 1 407 ? -22.087 -6.227 29.172 1.00 84.12 407 GLN A N 1
ATOM 3267 C CA . GLN A 1 407 ? -21.144 -7.042 28.396 1.00 84.12 407 GLN A CA 1
ATOM 3268 C C . GLN A 1 407 ? -19.671 -6.623 28.508 1.00 84.12 407 GLN A C 1
ATOM 3270 O O . GLN A 1 407 ? -18.804 -7.313 27.966 1.00 84.12 407 GLN A O 1
ATOM 3275 N N . VAL A 1 408 ? -19.374 -5.489 29.153 1.00 89.44 408 VAL A N 1
ATOM 3276 C CA . VAL A 1 408 ? -17.993 -5.021 29.306 1.00 89.44 408 VAL A CA 1
ATOM 3277 C C . VAL A 1 408 ? -17.275 -5.906 30.317 1.00 89.44 408 VAL A C 1
ATOM 3279 O O . VAL A 1 408 ? -17.683 -5.999 31.473 1.00 89.44 408 VAL A O 1
ATOM 3282 N N . ILE A 1 409 ? -16.189 -6.539 29.878 1.00 90.44 409 ILE A N 1
ATOM 3283 C CA . ILE A 1 409 ? -15.389 -7.468 30.692 1.00 90.44 409 ILE A CA 1
ATOM 3284 C C . ILE A 1 409 ? -14.003 -6.923 31.035 1.00 90.44 409 ILE A C 1
ATOM 3286 O O . ILE A 1 409 ? -13.220 -7.614 31.674 1.00 90.44 409 ILE A O 1
ATOM 3290 N N . GLY A 1 410 ? -13.654 -5.719 30.587 1.00 93.44 410 GLY A N 1
ATOM 3291 C CA . GLY A 1 410 ? -12.309 -5.186 30.766 1.00 93.44 410 GLY A CA 1
ATOM 3292 C C . GLY A 1 410 ? -12.047 -3.925 29.961 1.00 93.44 410 GLY A C 1
ATOM 3293 O O . GLY A 1 410 ? -12.946 -3.389 29.310 1.00 93.44 410 GLY A O 1
ATOM 3294 N N . TYR A 1 411 ? -10.795 -3.481 29.986 1.00 95.94 411 TYR A N 1
ATOM 3295 C CA . TYR A 1 411 ? -10.287 -2.414 29.138 1.00 95.94 411 TYR A CA 1
ATOM 3296 C C . TYR A 1 411 ? -8.829 -2.659 28.732 1.00 95.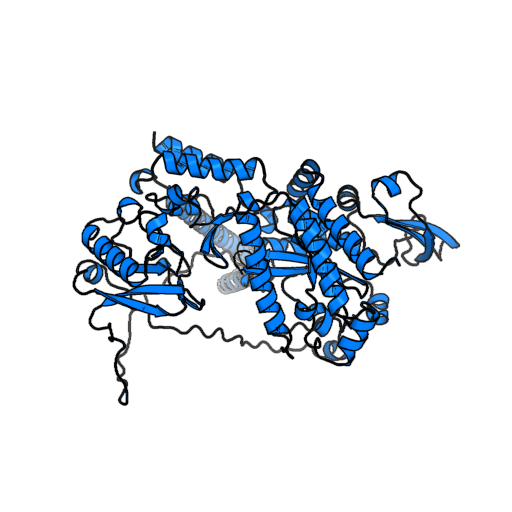94 411 TYR A C 1
ATOM 3298 O O . TYR A 1 411 ? -8.095 -3.347 29.430 1.00 95.94 411 TYR A O 1
ATOM 3306 N N . CYS A 1 412 ? -8.370 -2.057 27.642 1.00 94.69 412 CYS A N 1
ATOM 3307 C CA . CYS A 1 412 ? -6.946 -1.946 27.330 1.00 94.69 412 CYS A CA 1
ATOM 3308 C C . CYS A 1 412 ? -6.542 -0.478 27.178 1.00 94.69 412 CYS A C 1
ATOM 3310 O O . CYS A 1 412 ? -7.356 0.385 26.834 1.00 94.69 412 CYS A O 1
ATOM 3312 N N . THR A 1 413 ? -5.281 -0.169 27.472 1.00 93.31 413 THR A N 1
ATOM 3313 C CA . THR A 1 413 ? -4.741 1.191 27.365 1.00 93.31 413 THR A CA 1
ATOM 3314 C C . THR A 1 413 ? -3.214 1.167 27.306 1.00 93.31 413 THR A C 1
ATOM 3316 O O . THR A 1 413 ? -2.584 0.127 27.480 1.00 93.31 413 THR A O 1
ATOM 3319 N N . LYS A 1 414 ? -2.624 2.343 27.101 1.00 90.69 414 LYS A N 1
ATOM 3320 C CA . LYS A 1 414 ? -1.201 2.612 27.314 1.00 90.69 414 LYS A CA 1
ATOM 3321 C C . LYS A 1 414 ? -0.980 4.068 27.747 1.00 90.69 414 LYS A C 1
ATOM 3323 O O . LYS A 1 414 ? -1.948 4.844 27.743 1.00 90.69 414 LYS A O 1
ATOM 3328 N N . PRO A 1 415 ? 0.244 4.483 28.128 1.00 86.31 415 PRO A N 1
ATOM 3329 C CA . PRO A 1 415 ? 0.544 5.899 28.328 1.00 86.31 415 PRO A CA 1
ATOM 3330 C C . PRO A 1 415 ? 0.151 6.728 27.098 1.00 86.31 415 PRO A C 1
ATOM 3332 O O . PRO A 1 415 ? 0.363 6.299 25.962 1.00 86.31 415 PRO A O 1
ATOM 3335 N N . ASN A 1 416 ? -0.442 7.906 27.313 1.00 85.94 416 ASN A N 1
ATOM 3336 C CA . ASN A 1 416 ? -0.899 8.801 26.242 1.00 85.94 416 ASN A CA 1
ATOM 3337 C C . ASN A 1 416 ? -1.927 8.171 25.282 1.00 85.94 416 ASN A C 1
ATOM 3339 O O . ASN A 1 416 ? -1.970 8.518 24.102 1.00 85.94 416 ASN A O 1
ATOM 3343 N N . LYS A 1 417 ? -2.736 7.217 25.756 1.00 90.00 417 LYS A N 1
ATOM 3344 C CA . LYS A 1 417 ? -3.880 6.645 25.026 1.00 90.00 417 LYS A CA 1
ATOM 3345 C C . LYS A 1 417 ? -5.113 6.561 25.914 1.00 90.00 417 LYS A C 1
ATOM 3347 O O . LYS A 1 417 ? -4.952 6.450 27.126 1.00 90.00 417 LYS A O 1
ATOM 3352 N N . PRO A 1 418 ? -6.332 6.599 25.359 1.00 91.56 418 PRO A N 1
ATOM 3353 C CA . PRO A 1 418 ? -7.535 6.537 26.173 1.00 91.56 418 PRO A CA 1
ATOM 3354 C C . PRO A 1 418 ? -7.808 5.110 26.679 1.00 91.56 418 PRO A C 1
ATOM 3356 O O . PRO A 1 418 ? -6.994 4.196 26.502 1.00 91.56 418 PRO A O 1
ATOM 3359 N N . ILE A 1 419 ? -8.940 4.924 27.356 1.00 94.12 419 ILE A N 1
ATOM 3360 C CA . ILE A 1 419 ? -9.399 3.621 27.848 1.00 94.12 419 ILE A CA 1
ATOM 3361 C C . ILE A 1 419 ? -10.304 2.988 26.786 1.00 94.12 419 ILE A C 1
ATOM 3363 O O . ILE A 1 419 ? -11.374 3.521 26.490 1.00 94.12 419 ILE A O 1
ATOM 3367 N N . TYR A 1 420 ? -9.906 1.840 26.236 1.00 94.44 420 TYR A N 1
ATOM 3368 C CA . TYR A 1 420 ? -10.722 1.081 25.285 1.00 94.44 420 TYR A CA 1
ATOM 3369 C C . TYR A 1 420 ? -11.387 -0.103 25.971 1.00 94.44 420 TYR A C 1
ATOM 3371 O O . TYR A 1 420 ? -10.698 -0.951 26.522 1.00 94.44 420 TYR A O 1
ATOM 3379 N N . LEU A 1 421 ? -12.715 -0.167 25.942 1.00 93.94 421 LEU A N 1
ATOM 3380 C CA . LEU A 1 421 ? -13.515 -1.178 26.628 1.00 93.94 421 LEU A CA 1
ATOM 3381 C C . LEU A 1 421 ? -13.583 -2.482 25.826 1.00 93.94 421 LEU A C 1
ATOM 3383 O O . LEU A 1 421 ? -13.630 -2.465 24.593 1.00 93.94 421 LEU A O 1
ATOM 3387 N N . LEU A 1 422 ? -13.621 -3.609 26.536 1.00 93.19 422 LEU A N 1
ATOM 3388 C CA . LEU A 1 422 ? -13.540 -4.961 25.974 1.00 93.19 422 LEU A CA 1
ATOM 3389 C C . LEU A 1 422 ? -14.809 -5.758 26.234 1.00 93.19 422 LEU A C 1
ATOM 3391 O O . LEU A 1 422 ? -15.454 -5.588 27.266 1.00 93.19 422 LEU A O 1
ATOM 3395 N N . THR A 1 423 ? -15.116 -6.678 25.327 1.00 89.25 423 THR A N 1
ATOM 3396 C CA . THR A 1 423 ? -16.183 -7.680 25.474 1.00 89.25 423 THR A CA 1
ATOM 3397 C C . THR A 1 423 ? -15.601 -9.074 25.258 1.00 89.25 423 THR A C 1
ATOM 3399 O O . THR A 1 423 ? -14.410 -9.231 24.987 1.00 89.25 423 THR A O 1
ATOM 3402 N N . LYS A 1 424 ? -16.434 -10.113 25.334 1.00 82.69 424 LYS A N 1
ATOM 3403 C CA . LYS A 1 424 ? -16.023 -11.487 24.999 1.00 82.69 424 LYS A CA 1
ATOM 3404 C C . LYS A 1 424 ? -15.408 -11.616 23.592 1.00 82.69 424 LYS A C 1
ATOM 3406 O O . LYS A 1 424 ? -14.537 -12.454 23.391 1.00 82.69 424 LYS A O 1
ATOM 3411 N N . ASP A 1 425 ? -15.812 -10.760 22.649 1.00 84.75 425 ASP A N 1
ATOM 3412 C CA . ASP A 1 425 ? -15.340 -10.781 21.257 1.00 84.75 425 ASP A CA 1
ATOM 3413 C C . ASP A 1 425 ? -13.962 -10.098 21.087 1.00 84.75 425 ASP A C 1
ATOM 3415 O O . ASP A 1 425 ? -13.424 -10.014 19.981 1.00 84.75 425 ASP A O 1
ATOM 3419 N N . SER A 1 426 ? -13.381 -9.598 22.184 1.00 88.19 426 SER A N 1
ATOM 3420 C CA . SER A 1 426 ? -12.037 -9.011 22.232 1.00 88.19 426 SER A CA 1
ATOM 3421 C C . SER A 1 426 ? -10.911 -10.054 22.324 1.00 88.19 426 SER A C 1
ATOM 3423 O O . SER A 1 426 ? -9.750 -9.708 22.104 1.00 88.19 426 SER A O 1
ATOM 3425 N N . TYR A 1 427 ? -11.228 -11.312 22.646 1.00 81.25 427 TYR A N 1
ATOM 3426 C CA . TYR A 1 427 ? -10.269 -12.420 22.751 1.00 81.25 427 TYR A CA 1
ATOM 3427 C C . TYR A 1 427 ? -9.966 -13.047 21.367 1.00 81.25 427 TYR A C 1
ATOM 3429 O O . TYR A 1 427 ? -10.862 -13.078 20.521 1.00 81.25 427 TYR A O 1
ATOM 3437 N N . PRO A 1 428 ? -8.753 -13.591 21.113 1.00 87.00 428 PRO A N 1
ATOM 3438 C CA . PRO A 1 428 ? -7.576 -13.645 21.990 1.00 87.00 428 PRO A CA 1
ATOM 3439 C C . PRO A 1 428 ? -6.835 -12.313 22.111 1.00 87.00 428 PRO A C 1
ATOM 3441 O O . PRO A 1 428 ? -6.937 -11.444 21.244 1.00 87.00 428 PRO A O 1
ATOM 3444 N N . PHE A 1 429 ? -6.077 -12.157 23.198 1.00 88.19 429 PHE A N 1
ATOM 3445 C CA . PHE A 1 429 ? -5.124 -11.056 23.343 1.00 88.19 429 PHE A CA 1
ATOM 3446 C C . PHE A 1 429 ? -3.819 -11.397 22.616 1.00 88.19 429 PHE A C 1
ATOM 3448 O O . PHE A 1 429 ? -3.378 -12.544 22.598 1.00 88.19 429 PHE A O 1
ATOM 3455 N N . GLN A 1 430 ? -3.205 -10.390 22.012 1.00 85.56 430 GLN A N 1
ATOM 3456 C CA . GLN A 1 430 ? -2.001 -10.486 21.198 1.00 85.56 430 GLN A CA 1
ATOM 3457 C C . GLN A 1 430 ? -0.872 -9.721 21.882 1.00 85.56 430 GLN A C 1
ATOM 3459 O O . GLN A 1 430 ? -1.111 -8.669 22.471 1.00 85.56 430 GLN A O 1
ATOM 3464 N N . LYS A 1 431 ? 0.363 -10.224 21.799 1.00 85.19 431 LYS A N 1
ATOM 3465 C CA . LYS A 1 431 ? 1.523 -9.536 22.377 1.00 85.19 431 LYS A CA 1
ATOM 3466 C C . LYS A 1 431 ? 1.800 -8.222 21.644 1.00 85.19 431 LYS A C 1
ATOM 3468 O O . LYS A 1 431 ? 1.946 -8.207 20.424 1.00 85.19 431 LYS A O 1
ATOM 3473 N N . LYS A 1 432 ? 1.900 -7.126 22.396 1.00 81.50 432 LYS A N 1
ATOM 3474 C CA . LYS A 1 432 ? 2.268 -5.803 21.895 1.00 81.50 432 LYS A CA 1
ATOM 3475 C C . LYS A 1 432 ? 2.915 -4.982 23.003 1.00 81.50 432 LYS A C 1
ATOM 3477 O O . LYS A 1 432 ? 2.285 -4.710 24.017 1.00 81.50 432 LYS A O 1
ATOM 3482 N N . MET A 1 433 ? 4.155 -4.570 22.764 1.00 79.69 433 MET A N 1
ATOM 3483 C CA . MET A 1 433 ? 4.934 -3.775 23.708 1.00 79.69 433 MET A CA 1
ATOM 3484 C C . MET A 1 433 ? 4.227 -2.462 24.070 1.00 79.69 433 MET A C 1
ATOM 3486 O O . MET A 1 433 ? 3.577 -1.843 23.218 1.00 79.69 433 MET A O 1
ATOM 3490 N N . ASP A 1 434 ? 4.364 -2.067 25.334 1.00 84.00 434 ASP A N 1
ATOM 3491 C CA . ASP A 1 434 ? 3.838 -0.840 25.943 1.00 84.00 434 ASP A CA 1
ATOM 3492 C C . ASP A 1 434 ? 2.312 -0.768 26.061 1.00 84.00 434 ASP A C 1
ATOM 3494 O O . ASP A 1 434 ? 1.780 0.279 26.425 1.00 84.00 434 ASP A O 1
ATOM 3498 N N . TRP A 1 435 ? 1.587 -1.845 25.758 1.00 91.00 435 TRP A N 1
ATOM 3499 C CA . TRP A 1 435 ? 0.140 -1.920 25.945 1.00 91.00 435 TRP A CA 1
ATOM 3500 C C . TRP A 1 435 ? -0.222 -2.850 27.084 1.00 91.00 435 TRP A C 1
ATOM 3502 O O . TRP A 1 435 ? 0.254 -3.974 27.155 1.00 91.00 435 TRP A O 1
ATOM 3512 N N . ASP A 1 436 ? -1.136 -2.407 27.936 1.00 92.44 436 ASP A N 1
ATOM 3513 C CA . ASP A 1 436 ? -1.637 -3.216 29.034 1.00 92.44 436 ASP A CA 1
ATOM 3514 C C . ASP A 1 436 ? -3.125 -3.490 28.834 1.00 92.44 436 ASP A C 1
ATOM 3516 O O . ASP A 1 436 ? -3.936 -2.570 28.654 1.00 92.44 436 ASP A O 1
ATOM 3520 N N . THR A 1 437 ? -3.488 -4.770 28.900 1.00 93.12 437 THR A N 1
ATOM 3521 C CA . THR A 1 437 ? -4.882 -5.202 28.901 1.00 93.12 437 THR A CA 1
ATOM 3522 C C . THR A 1 437 ? -5.296 -5.596 30.306 1.00 93.12 437 THR A C 1
ATOM 3524 O O . THR A 1 437 ? -4.582 -6.287 31.020 1.00 93.12 437 THR A O 1
ATOM 3527 N N . TYR A 1 438 ? -6.470 -5.144 30.712 1.00 93.31 438 TYR A N 1
ATOM 3528 C CA . TYR A 1 438 ? -7.051 -5.392 32.011 1.00 93.31 438 TYR A CA 1
ATOM 3529 C C . TYR A 1 438 ? -8.407 -6.064 31.826 1.00 93.31 438 TYR A C 1
ATOM 3531 O O . TYR A 1 438 ? -9.269 -5.530 31.132 1.00 93.31 438 TYR A O 1
ATOM 3539 N N . HIS A 1 439 ? -8.628 -7.216 32.450 1.00 91.00 439 HIS A N 1
ATOM 3540 C CA . HIS A 1 439 ? -9.908 -7.923 32.355 1.00 91.00 439 HIS A CA 1
ATOM 3541 C C . HIS A 1 439 ? -10.420 -8.388 33.717 1.00 91.00 439 HIS A C 1
ATOM 3543 O O . HIS A 1 439 ? -9.661 -8.553 34.673 1.00 91.00 439 HIS A O 1
ATOM 3549 N N . LEU A 1 440 ? -11.734 -8.532 33.823 1.00 88.06 440 LEU A N 1
ATOM 3550 C CA . LEU A 1 440 ? -12.403 -8.982 35.029 1.00 88.06 440 LEU A CA 1
ATOM 3551 C C . LEU A 1 440 ? -12.266 -10.498 35.148 1.00 88.06 440 LEU A C 1
ATOM 3553 O O . LEU A 1 440 ? -12.597 -11.234 34.220 1.00 88.06 440 LEU A O 1
ATOM 3557 N N . VAL A 1 441 ? -11.813 -10.951 36.311 1.00 81.62 441 VAL A N 1
ATOM 3558 C CA . VAL A 1 441 ? -11.752 -12.362 36.698 1.00 81.62 441 VAL A CA 1
ATOM 3559 C C . VAL A 1 441 ? -12.402 -12.543 38.074 1.00 81.62 441 VAL A C 1
ATOM 3561 O O . VAL A 1 441 ? -12.385 -11.604 38.881 1.00 81.62 441 VAL A O 1
ATOM 3564 N N . PRO A 1 442 ? -12.985 -13.717 38.378 1.00 76.12 442 PRO A N 1
ATOM 3565 C CA . PRO A 1 442 ? -13.471 -14.015 39.725 1.00 76.12 442 PRO A CA 1
ATOM 3566 C C . PRO A 1 442 ? -12.357 -13.838 40.764 1.00 76.12 442 PRO A C 1
ATOM 3568 O O . PRO A 1 442 ? -11.214 -14.210 40.503 1.00 76.12 442 PRO A O 1
ATOM 3571 N N . SER A 1 443 ? -12.672 -13.312 41.954 1.00 70.50 443 SER A N 1
ATOM 3572 C CA . SER A 1 443 ? -11.687 -13.124 43.038 1.00 70.50 443 SER A CA 1
ATOM 3573 C C . SER A 1 443 ? -10.956 -14.412 43.444 1.00 70.50 443 SER A C 1
ATOM 3575 O O . SER A 1 443 ? -9.856 -14.352 43.975 1.00 70.50 443 SER A O 1
ATOM 3577 N N . SER A 1 444 ? -11.530 -15.590 43.185 1.00 65.19 444 SER A N 1
ATOM 3578 C CA . SER A 1 444 ? -10.868 -16.883 43.413 1.00 65.19 444 SER A CA 1
ATOM 3579 C C . SER A 1 444 ? -9.693 -17.152 42.464 1.00 65.19 444 SER A C 1
ATOM 3581 O O . SER A 1 444 ? -8.859 -18.003 42.754 1.00 65.19 444 SER A O 1
ATOM 3583 N N . LEU A 1 445 ? -9.632 -16.443 41.335 1.00 63.88 445 LEU A N 1
ATOM 3584 C CA . LEU A 1 445 ? -8.625 -16.588 40.278 1.00 63.88 445 LEU A CA 1
ATOM 3585 C C . LEU A 1 445 ? -7.669 -15.394 40.222 1.00 63.88 445 LEU A C 1
ATOM 3587 O O . LEU A 1 445 ? -6.736 -15.378 39.416 1.00 63.88 445 LEU A O 1
ATOM 3591 N N . SER A 1 446 ? -7.895 -14.393 41.074 1.00 55.47 446 SER A N 1
ATOM 3592 C CA . SER A 1 446 ? -6.991 -13.270 41.253 1.00 55.47 446 SER A CA 1
ATOM 3593 C C . SER A 1 446 ? -5.846 -13.701 42.151 1.00 55.47 446 SER A C 1
ATOM 3595 O O . SER A 1 446 ? -5.884 -13.537 43.369 1.00 55.47 446 SER A O 1
ATOM 3597 N N . VAL A 1 447 ? -4.831 -14.307 41.550 1.00 46.81 447 VAL A N 1
ATOM 3598 C CA . VAL A 1 447 ? -3.546 -14.441 42.227 1.00 46.81 447 VAL A CA 1
ATOM 3599 C C . VAL A 1 447 ? -2.977 -13.025 42.303 1.00 46.81 447 VAL A C 1
ATOM 3601 O O . VAL A 1 447 ? -2.682 -12.416 41.277 1.00 46.81 447 VAL A O 1
ATOM 3604 N N . GLU A 1 448 ? -2.942 -12.446 43.503 1.00 42.94 448 GLU A N 1
ATOM 3605 C CA . GLU A 1 448 ? -2.199 -11.211 43.743 1.00 42.94 448 GLU A CA 1
ATOM 3606 C C . GLU A 1 448 ? -0.724 -11.499 43.437 1.00 42.94 448 GLU A C 1
ATOM 3608 O O . GLU A 1 448 ? -0.075 -12.267 44.148 1.00 42.94 448 GLU A O 1
ATOM 3613 N N . ASP A 1 449 ? -0.199 -10.924 42.354 1.00 36.25 449 ASP A N 1
ATOM 3614 C CA . ASP A 1 449 ? 1.218 -11.003 41.998 1.00 36.25 449 ASP A CA 1
ATOM 3615 C C . ASP A 1 449 ? 2.068 -10.188 42.990 1.00 36.25 449 ASP A C 1
ATOM 3617 O O . ASP A 1 449 ? 2.553 -9.115 42.657 1.00 36.25 449 ASP A O 1
ATOM 3621 N N . GLU A 1 450 ? 2.258 -10.704 44.208 1.00 36.88 450 GLU A N 1
ATOM 3622 C CA . GLU A 1 450 ? 3.439 -10.473 45.052 1.00 36.88 450 GLU A CA 1
ATOM 3623 C C . GLU A 1 450 ? 3.643 -11.655 46.032 1.00 36.88 450 GLU A C 1
ATOM 3625 O O . GLU A 1 450 ? 3.217 -11.583 47.185 1.00 36.88 450 GLU A O 1
ATOM 3630 N N . LYS A 1 451 ? 4.327 -12.738 45.603 1.00 26.61 451 LYS A N 1
ATOM 3631 C CA . LYS A 1 451 ? 5.393 -13.456 46.363 1.00 26.61 451 LYS A CA 1
ATOM 3632 C C . LYS A 1 451 ? 5.891 -14.759 45.708 1.00 26.61 451 LYS A C 1
ATOM 3634 O O . LYS A 1 451 ? 5.222 -15.406 44.918 1.00 26.61 451 LYS A O 1
ATOM 3639 N N . ILE A 1 452 ? 7.127 -15.084 46.084 1.00 26.36 452 ILE A N 1
ATOM 3640 C CA . ILE A 1 452 ? 8.074 -16.098 45.593 1.00 26.36 452 ILE A CA 1
ATOM 3641 C C . ILE A 1 452 ? 7.752 -17.551 46.038 1.00 26.36 452 ILE A C 1
ATOM 3643 O O . ILE A 1 452 ? 7.307 -17.766 47.159 1.00 26.36 452 ILE A O 1
ATOM 3647 N N . SER A 1 453 ? 8.157 -18.495 45.167 1.00 25.47 453 SER A N 1
ATOM 3648 C CA . SER A 1 453 ? 8.560 -19.918 45.329 1.00 25.47 453 SER A CA 1
ATOM 3649 C C . SER A 1 453 ? 7.554 -21.057 45.584 1.00 25.47 453 SER A C 1
ATOM 3651 O O . SER A 1 453 ? 6.952 -21.136 46.646 1.00 25.47 453 SER A O 1
ATOM 3653 N N . ALA A 1 454 ? 7.655 -22.022 44.654 1.00 27.28 454 ALA A N 1
ATOM 3654 C CA . ALA A 1 454 ? 7.841 -23.476 44.800 1.00 27.28 454 ALA A CA 1
ATOM 3655 C C . ALA A 1 454 ? 6.663 -24.410 45.162 1.00 27.28 454 ALA A C 1
ATOM 3657 O O . ALA A 1 454 ? 6.049 -24.310 46.216 1.00 27.28 454 ALA A O 1
ATOM 3658 N N . ASP A 1 455 ? 6.548 -25.407 44.273 1.00 24.53 455 ASP A N 1
ATOM 3659 C CA . ASP A 1 455 ? 6.054 -26.782 44.414 1.00 24.53 455 ASP A CA 1
ATOM 3660 C C . ASP A 1 455 ? 4.544 -27.070 44.477 1.00 24.53 455 ASP A C 1
ATOM 3662 O O . ASP A 1 455 ? 3.814 -26.582 45.332 1.00 24.53 455 ASP A O 1
ATOM 3666 N N . GLY A 1 456 ? 4.129 -28.016 43.617 1.00 25.44 456 GLY A N 1
ATOM 3667 C CA . GLY A 1 456 ? 3.159 -29.048 43.995 1.00 25.44 456 GLY A CA 1
ATOM 3668 C C . GLY A 1 456 ? 1.846 -29.131 43.205 1.00 25.44 456 GLY A C 1
ATOM 3669 O O . GLY A 1 456 ? 0.859 -28.519 43.584 1.00 25.44 456 GLY A O 1
ATOM 3670 N N . GLU A 1 457 ? 1.858 -30.023 42.205 1.00 24.81 457 GLU A N 1
ATOM 3671 C CA . GLU A 1 457 ? 0.804 -31.001 41.851 1.00 24.81 457 GLU A CA 1
ATOM 3672 C C . GLU A 1 457 ? -0.498 -30.563 41.140 1.00 24.81 457 GLU A C 1
ATOM 3674 O O . GLU A 1 457 ? -1.340 -29.834 41.654 1.00 24.81 457 GLU A O 1
ATOM 3679 N N . ALA A 1 458 ? -0.688 -31.131 39.939 1.00 24.22 458 ALA A N 1
ATOM 3680 C CA . ALA A 1 458 ? -1.915 -31.106 39.146 1.00 24.22 458 ALA A CA 1
ATOM 3681 C C . ALA A 1 458 ? -2.772 -32.354 39.434 1.00 24.22 458 ALA A C 1
ATOM 3683 O O . ALA A 1 458 ? -2.257 -33.473 39.428 1.00 24.22 458 ALA A O 1
ATOM 3684 N N . MET A 1 459 ? -4.076 -32.154 39.643 1.00 25.84 459 MET A N 1
ATOM 3685 C CA . MET A 1 459 ? -5.103 -33.201 39.651 1.00 25.84 459 MET A CA 1
ATOM 3686 C C . MET A 1 459 ? -6.023 -33.039 38.434 1.00 25.84 459 MET A C 1
ATOM 3688 O O . MET A 1 459 ? -6.545 -31.951 38.190 1.00 25.84 459 MET A O 1
ATOM 3692 N N . ASP A 1 460 ? -6.214 -34.143 37.712 1.00 25.09 460 ASP A N 1
ATOM 3693 C CA . ASP A 1 460 ? -7.161 -34.333 36.611 1.00 25.09 460 ASP A CA 1
ATOM 3694 C C . ASP A 1 460 ? -8.619 -34.336 37.096 1.00 25.09 460 ASP A C 1
ATOM 3696 O O . ASP A 1 460 ? -8.922 -35.002 38.087 1.00 25.09 460 ASP A O 1
ATOM 3700 N N . VAL A 1 461 ? -9.532 -33.702 36.342 1.00 30.45 461 VAL A N 1
ATOM 3701 C CA . VAL A 1 461 ? -10.936 -34.145 36.225 1.00 30.45 461 VAL A CA 1
ATOM 3702 C C . VAL A 1 461 ? -11.475 -33.878 34.814 1.00 30.45 461 VAL A C 1
ATOM 3704 O O . VAL A 1 461 ? -11.397 -32.772 34.279 1.00 30.45 461 VAL A O 1
ATOM 3707 N N . ASP A 1 462 ? -12.053 -34.944 34.273 1.00 24.59 462 ASP A N 1
ATOM 3708 C CA . ASP A 1 462 ? -12.704 -35.154 32.986 1.00 24.59 462 ASP A CA 1
ATOM 3709 C C . ASP A 1 462 ? -14.047 -34.406 32.769 1.00 24.59 462 ASP A C 1
ATOM 3711 O O . ASP A 1 462 ? -14.944 -34.448 33.606 1.00 24.59 462 ASP A O 1
ATOM 3715 N N . ASN A 1 463 ? -14.162 -33.825 31.565 1.00 26.31 463 ASN A N 1
ATOM 3716 C CA . ASN A 1 463 ? -15.135 -34.126 30.493 1.00 26.31 463 ASN A CA 1
ATOM 3717 C C . ASN A 1 463 ? -16.610 -33.609 30.486 1.00 26.31 463 ASN A C 1
ATOM 3719 O O . ASN A 1 463 ? -17.320 -33.558 31.483 1.00 26.31 463 ASN A O 1
ATOM 3723 N N . GLU A 1 464 ? -17.043 -33.357 29.235 1.00 26.97 464 GLU A N 1
ATOM 3724 C CA . GLU A 1 464 ? -18.402 -33.335 28.640 1.00 26.97 464 GLU A CA 1
ATOM 3725 C C . GLU A 1 464 ? -19.259 -32.045 28.629 1.00 26.97 464 GLU A C 1
ATOM 3727 O O . GLU A 1 464 ? -19.946 -31.695 29.586 1.00 26.97 464 GLU A O 1
ATOM 3732 N N . ASN A 1 465 ? -19.336 -31.401 27.448 1.00 28.55 465 ASN A N 1
ATOM 3733 C CA . ASN A 1 465 ? -20.553 -31.406 26.606 1.00 28.55 465 ASN A CA 1
ATOM 3734 C C . ASN A 1 465 ? -20.328 -30.696 25.249 1.00 28.55 465 ASN A C 1
ATOM 3736 O O . ASN A 1 465 ? -20.330 -29.469 25.151 1.00 28.55 465 ASN A O 1
ATOM 3740 N N . GLU A 1 466 ? -20.165 -31.490 24.184 1.00 27.34 466 GLU A N 1
ATOM 3741 C CA . GLU A 1 466 ? -20.181 -31.051 22.783 1.00 27.34 466 GLU A CA 1
ATOM 3742 C C . GLU A 1 466 ? -21.626 -30.906 22.273 1.00 27.34 466 GLU A C 1
ATOM 3744 O O . GLU A 1 466 ? -22.285 -31.884 21.917 1.00 27.34 466 GLU A O 1
ATOM 3749 N N . GLU A 1 467 ? -22.118 -29.673 22.146 1.00 29.89 467 GLU A N 1
ATOM 3750 C CA . GLU A 1 467 ? -23.238 -29.383 21.246 1.00 29.89 467 GLU A CA 1
ATOM 3751 C C . GLU A 1 467 ? -22.713 -29.222 19.812 1.00 29.89 467 GLU A C 1
ATOM 3753 O O . GLU A 1 467 ? -22.060 -28.241 19.447 1.00 29.89 467 GLU A O 1
ATOM 3758 N N . THR A 1 468 ? -23.007 -30.227 18.989 1.00 27.88 468 THR A N 1
ATOM 3759 C CA . THR A 1 468 ? -22.698 -30.281 17.554 1.00 27.88 468 THR A CA 1
ATOM 3760 C C . THR A 1 468 ? -23.189 -29.040 16.786 1.00 27.88 468 THR A C 1
ATOM 3762 O O . THR A 1 468 ? -24.364 -28.885 16.455 1.00 27.88 468 THR A O 1
ATOM 3765 N N . LYS A 1 469 ? -22.258 -28.147 16.431 1.00 31.41 469 LYS A N 1
ATOM 3766 C CA . LYS A 1 469 ? -22.473 -27.092 15.429 1.00 31.41 469 LYS A CA 1
ATOM 3767 C C . LYS A 1 469 ? -22.524 -27.730 14.039 1.00 31.41 469 LYS A C 1
ATOM 3769 O O . LYS A 1 469 ? -21.487 -28.067 13.476 1.00 31.41 469 LYS A O 1
ATOM 3774 N N . SER A 1 470 ? -23.712 -27.889 13.457 1.00 36.38 470 SER A N 1
ATOM 3775 C CA . SER A 1 470 ? -23.830 -28.297 12.052 1.00 36.38 470 SER A CA 1
ATOM 3776 C C . SER A 1 470 ? -23.363 -27.163 11.128 1.00 36.38 470 SER A C 1
ATOM 3778 O O . SER A 1 470 ? -23.940 -26.072 11.162 1.00 36.38 470 SER A O 1
ATOM 3780 N N . GLU A 1 471 ? -22.342 -27.410 10.302 1.00 40.84 471 GLU A N 1
ATOM 3781 C CA . GLU A 1 471 ? -21.880 -26.469 9.273 1.00 40.84 471 GLU A CA 1
ATOM 3782 C C . GLU A 1 471 ? -23.008 -26.079 8.294 1.00 40.84 471 GLU A C 1
ATOM 3784 O O . GLU A 1 471 ? -23.885 -26.896 7.990 1.00 40.84 471 GLU A O 1
ATOM 3789 N N . PRO A 1 472 ? -22.993 -24.846 7.748 1.00 49.50 472 PRO A N 1
ATOM 3790 C CA . PRO A 1 472 ? -23.941 -24.448 6.717 1.00 49.50 472 PRO A CA 1
ATOM 3791 C C . PRO A 1 472 ? -23.787 -25.321 5.456 1.00 49.50 472 PRO A C 1
ATOM 3793 O O . PRO A 1 472 ? -22.669 -25.685 5.084 1.00 49.50 472 PRO A O 1
ATOM 3796 N N . PRO A 1 473 ? -24.894 -25.642 4.762 1.00 60.06 473 PRO A N 1
ATOM 3797 C CA . PRO A 1 473 ? -24.860 -26.501 3.582 1.00 60.06 473 PRO A CA 1
ATOM 3798 C C . PRO A 1 473 ? -24.035 -25.865 2.450 1.00 60.06 473 PRO A C 1
ATOM 3800 O O . PRO A 1 473 ? -24.321 -24.748 2.022 1.00 60.06 473 PRO A O 1
ATOM 3803 N N . LYS A 1 474 ? -23.031 -26.589 1.940 1.00 76.19 474 LYS A N 1
ATOM 3804 C CA . LYS A 1 474 ? -22.156 -26.174 0.825 1.00 76.19 474 LYS A CA 1
ATOM 3805 C C . LYS A 1 474 ? -22.590 -26.846 -0.486 1.00 76.19 474 LYS A C 1
ATOM 3807 O O . LYS A 1 474 ? -23.141 -27.943 -0.470 1.00 76.19 474 LYS A O 1
ATOM 3812 N N . MET A 1 475 ? -22.356 -26.193 -1.630 1.00 83.31 475 MET A N 1
ATOM 3813 C CA . MET A 1 475 ? -22.566 -26.808 -2.953 1.00 83.31 475 MET A CA 1
ATOM 3814 C C . MET A 1 475 ? -21.539 -27.921 -3.196 1.00 83.31 475 MET A C 1
ATOM 3816 O O . MET A 1 475 ? -20.359 -27.720 -2.927 1.00 83.31 475 MET A O 1
ATOM 3820 N N . LEU A 1 476 ? -21.976 -29.046 -3.773 1.00 82.88 476 LEU A N 1
ATOM 3821 C CA . LEU A 1 476 ? -21.071 -30.121 -4.186 1.00 82.88 476 LEU A CA 1
ATOM 3822 C C . LEU A 1 476 ? -20.174 -29.661 -5.342 1.00 82.88 476 LEU A C 1
ATOM 3824 O O . LEU A 1 476 ? -20.649 -29.072 -6.320 1.00 82.88 476 LEU A O 1
ATOM 3828 N N . THR A 1 477 ? -18.897 -30.007 -5.270 1.00 85.06 477 THR A N 1
ATOM 3829 C CA . THR A 1 477 ? -17.924 -29.882 -6.358 1.00 85.06 477 THR A CA 1
ATOM 3830 C C . THR A 1 477 ? -18.284 -30.791 -7.540 1.00 85.06 477 THR A C 1
ATOM 3832 O O . THR A 1 477 ? -19.091 -31.716 -7.430 1.00 85.06 477 THR A O 1
ATOM 3835 N N . LYS A 1 478 ? -17.674 -30.555 -8.711 1.00 78.75 478 LYS A N 1
ATOM 3836 C CA . LYS A 1 478 ? -17.886 -31.409 -9.898 1.00 78.75 478 LYS A CA 1
ATOM 3837 C C . LYS A 1 478 ? -17.467 -32.864 -9.657 1.00 78.75 478 LYS A C 1
ATOM 3839 O O . LYS A 1 478 ? -18.077 -33.769 -10.218 1.00 78.75 478 LYS A O 1
ATOM 3844 N N . GLU A 1 479 ? -16.447 -33.077 -8.831 1.00 82.25 479 GLU A N 1
ATOM 3845 C CA . GLU A 1 479 ? -15.942 -34.406 -8.488 1.00 82.25 479 GLU A CA 1
ATOM 3846 C C . GLU A 1 479 ? -16.906 -35.151 -7.557 1.00 82.25 479 GLU A C 1
ATOM 3848 O O . GLU A 1 479 ? -17.273 -36.292 -7.832 1.00 82.25 479 GLU A O 1
ATOM 3853 N N . GLU A 1 480 ? -17.425 -34.477 -6.529 1.00 85.62 480 GLU A N 1
ATOM 3854 C CA . GLU A 1 480 ? -18.452 -35.033 -5.639 1.00 85.62 480 GLU A CA 1
ATOM 3855 C C . GLU A 1 480 ? -19.754 -35.335 -6.388 1.00 85.62 480 GLU A C 1
ATOM 3857 O O . GLU A 1 480 ? -20.362 -36.381 -6.177 1.00 85.62 480 GLU A O 1
ATOM 3862 N N . GLN A 1 481 ? -20.158 -34.469 -7.323 1.00 86.56 481 GLN A N 1
ATOM 3863 C CA . GLN A 1 481 ? -21.299 -34.724 -8.205 1.00 86.56 481 GLN A CA 1
ATOM 3864 C C . GLN A 1 481 ? -21.074 -35.972 -9.070 1.00 86.56 481 GLN A C 1
ATOM 3866 O O . GLN A 1 481 ? -21.969 -36.807 -9.192 1.00 86.56 481 GLN A O 1
ATOM 3871 N N . ALA A 1 482 ? -19.878 -36.141 -9.641 1.00 83.94 482 ALA A N 1
ATOM 3872 C CA . ALA A 1 482 ? -19.548 -37.319 -10.439 1.00 83.94 482 ALA A CA 1
ATOM 3873 C C . ALA A 1 482 ? -19.559 -38.608 -9.599 1.00 83.94 482 ALA A C 1
ATOM 3875 O O . ALA A 1 482 ? -20.078 -39.630 -10.052 1.00 83.94 482 ALA A O 1
ATOM 3876 N N . ASN A 1 483 ? -19.041 -38.561 -8.370 1.00 89.25 483 ASN A N 1
ATOM 3877 C CA . ASN A 1 483 ? -19.083 -39.691 -7.441 1.00 89.25 483 ASN A CA 1
ATOM 3878 C C . ASN A 1 483 ? -20.522 -40.021 -7.025 1.00 89.25 483 ASN A C 1
ATOM 3880 O O . ASN A 1 483 ? -20.923 -41.183 -7.074 1.00 89.25 483 ASN A O 1
ATOM 3884 N N . ARG A 1 484 ? -21.344 -39.001 -6.758 1.00 89.25 484 ARG A N 1
ATOM 3885 C CA . ARG A 1 484 ? -22.757 -39.177 -6.413 1.00 89.25 484 ARG A CA 1
ATOM 3886 C C . ARG A 1 484 ? -23.573 -39.802 -7.547 1.00 89.25 484 ARG A C 1
ATOM 3888 O O . ARG A 1 484 ? -24.409 -40.668 -7.297 1.00 89.25 484 ARG A O 1
ATOM 3895 N N . VAL A 1 485 ? -23.302 -39.437 -8.805 1.00 88.94 485 VAL A N 1
ATOM 3896 C CA . VAL A 1 485 ? -23.923 -40.092 -9.975 1.00 88.94 485 VAL A CA 1
ATOM 3897 C C . VAL A 1 485 ? -23.533 -41.566 -10.053 1.00 88.94 485 VA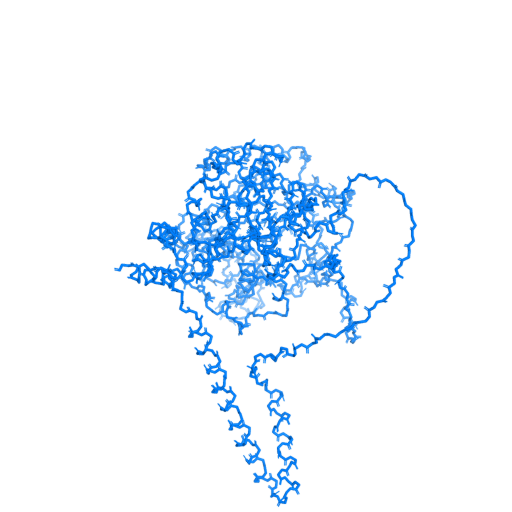L A C 1
ATOM 3899 O O . VAL A 1 485 ? -24.392 -42.392 -10.347 1.00 88.94 485 VAL A O 1
ATOM 3902 N N . LYS A 1 486 ? -22.272 -41.918 -9.770 1.00 88.50 486 LYS A N 1
ATOM 3903 C CA . LYS A 1 486 ? -21.818 -43.320 -9.777 1.00 88.50 486 LYS A CA 1
ATOM 3904 C C . LYS A 1 486 ? -22.518 -44.157 -8.704 1.00 88.50 486 LYS A C 1
ATOM 3906 O O . LYS A 1 486 ? -22.919 -45.282 -8.992 1.00 88.50 486 LYS A O 1
ATOM 3911 N N . GLU A 1 487 ? -22.708 -43.613 -7.505 1.00 91.31 487 GLU A N 1
ATOM 3912 C CA . GLU A 1 487 ? -23.444 -44.280 -6.422 1.00 91.31 487 GLU A CA 1
ATOM 3913 C C . GLU A 1 487 ? -24.916 -44.518 -6.781 1.00 91.31 487 GLU A C 1
ATOM 3915 O O . GLU A 1 487 ? -25.428 -45.635 -6.660 1.00 91.31 487 GLU A O 1
ATOM 3920 N N . LEU A 1 488 ? -25.599 -43.474 -7.263 1.00 89.81 488 LEU A N 1
ATOM 3921 C CA . LEU A 1 488 ? -27.001 -43.553 -7.679 1.00 89.81 488 LEU A CA 1
ATOM 3922 C C . LEU A 1 488 ? -27.175 -44.530 -8.847 1.00 89.81 488 LEU A C 1
ATOM 3924 O O . LEU A 1 488 ? -28.089 -45.350 -8.841 1.00 89.81 488 LEU A O 1
ATOM 3928 N N . PHE A 1 489 ? -26.256 -44.499 -9.814 1.00 90.62 489 PHE A N 1
ATOM 3929 C CA . PHE A 1 489 ? -26.218 -45.443 -10.925 1.00 90.62 489 PHE A CA 1
ATOM 3930 C C . PHE A 1 489 ? -26.084 -46.891 -10.443 1.00 90.62 489 PHE A C 1
ATOM 3932 O O . PHE A 1 489 ? -26.869 -47.745 -10.851 1.00 90.62 489 PHE A O 1
ATOM 3939 N N . ALA A 1 490 ? -25.131 -47.169 -9.547 1.00 88.19 490 ALA A N 1
ATOM 3940 C CA . ALA A 1 490 ? -24.930 -48.506 -8.990 1.00 88.19 490 ALA A CA 1
ATOM 3941 C C . ALA A 1 490 ? -26.177 -49.012 -8.247 1.00 88.19 490 ALA A C 1
ATOM 3943 O O . ALA A 1 490 ? -26.508 -50.195 -8.329 1.00 88.19 490 ALA A O 1
ATOM 3944 N N . THR A 1 491 ? -26.893 -48.109 -7.576 1.00 91.06 491 THR A N 1
ATOM 3945 C CA . THR A 1 491 ? -28.142 -48.416 -6.870 1.00 91.06 491 THR A CA 1
ATOM 3946 C C . THR A 1 491 ? -29.252 -48.786 -7.855 1.00 91.06 491 THR A C 1
ATOM 3948 O O . THR A 1 491 ? -29.828 -49.863 -7.751 1.00 91.06 491 THR A O 1
ATOM 3951 N N . PHE A 1 492 ? -29.485 -47.974 -8.891 1.00 88.88 492 PHE A N 1
ATOM 3952 C CA . PHE A 1 492 ? -30.534 -48.251 -9.878 1.00 88.88 492 PHE A CA 1
ATOM 3953 C C . PHE A 1 492 ? -30.275 -49.511 -10.712 1.00 88.88 492 PHE A C 1
ATOM 3955 O O . PHE A 1 492 ? -31.213 -50.241 -11.028 1.00 88.88 492 PHE A O 1
ATOM 3962 N N . VAL A 1 493 ? -29.014 -49.809 -11.041 1.00 85.69 493 VAL A N 1
ATOM 3963 C CA . VAL A 1 493 ? -28.659 -51.071 -11.711 1.00 85.69 493 VAL A CA 1
ATOM 3964 C C . VAL A 1 493 ? -28.915 -52.269 -10.793 1.00 85.69 493 VAL A C 1
ATOM 3966 O O . VAL A 1 493 ? -29.433 -53.287 -11.251 1.00 85.69 493 VAL A O 1
ATOM 3969 N N . LYS A 1 494 ? -28.603 -52.151 -9.495 1.00 88.38 494 LYS A N 1
ATOM 3970 C CA . LYS A 1 494 ? -28.889 -53.191 -8.494 1.00 88.38 494 LYS A CA 1
ATOM 3971 C C . LYS A 1 494 ? -30.393 -53.450 -8.342 1.00 88.38 494 LYS A C 1
ATOM 3973 O O . LYS A 1 494 ? -30.783 -54.596 -8.138 1.00 88.38 494 LYS A O 1
ATOM 3978 N N . ASP A 1 495 ? -31.214 -52.423 -8.537 1.00 88.19 495 ASP A N 1
ATOM 3979 C CA . ASP A 1 495 ? -32.680 -52.502 -8.518 1.00 88.19 495 ASP A CA 1
ATOM 3980 C C . ASP A 1 495 ? -33.285 -53.012 -9.847 1.00 88.19 495 ASP A C 1
ATOM 3982 O O . ASP A 1 495 ? -34.500 -52.979 -10.043 1.00 88.19 495 ASP A O 1
ATOM 3986 N N . GLY A 1 496 ? -32.455 -53.515 -10.771 1.00 83.88 496 GLY A N 1
ATOM 3987 C CA . GLY A 1 496 ? -32.893 -54.180 -12.003 1.00 83.88 496 GLY A CA 1
ATOM 3988 C C . GLY A 1 496 ? -33.120 -53.249 -13.197 1.00 83.88 496 GLY A C 1
ATOM 3989 O O . GLY A 1 496 ? -33.681 -53.674 -14.209 1.00 83.88 496 GLY A O 1
ATOM 3990 N N . MET A 1 497 ? -32.690 -51.987 -13.115 1.00 87.62 497 MET A N 1
ATOM 3991 C CA . MET A 1 497 ? -32.823 -51.024 -14.208 1.00 87.62 497 MET A CA 1
ATOM 3992 C C . MET A 1 497 ? -31.743 -51.234 -15.281 1.00 87.62 497 MET A C 1
ATOM 3994 O O . MET A 1 497 ? -30.565 -51.431 -14.979 1.00 87.62 497 MET A O 1
ATOM 3998 N N . ALA A 1 498 ? -32.127 -51.152 -16.560 1.00 86.94 498 ALA A N 1
ATOM 3999 C CA . ALA A 1 498 ? -31.180 -51.262 -17.669 1.00 86.94 498 ALA A CA 1
ATOM 4000 C C . ALA A 1 498 ? -30.118 -50.138 -17.609 1.00 86.94 498 ALA A C 1
ATOM 4002 O O . ALA A 1 498 ? -30.481 -48.998 -17.311 1.00 86.94 498 ALA A O 1
ATOM 4003 N N . PRO A 1 499 ? -28.837 -50.389 -17.957 1.00 80.00 499 PRO A N 1
ATOM 4004 C CA . PRO A 1 499 ? -27.744 -49.431 -17.738 1.00 80.00 499 PRO A CA 1
ATOM 4005 C C . PRO A 1 499 ? -27.984 -48.033 -18.328 1.00 80.00 499 PRO A C 1
ATOM 4007 O O . PRO A 1 499 ? -27.737 -47.024 -17.675 1.00 80.00 499 PRO A O 1
ATOM 4010 N N . ASN A 1 500 ? -28.529 -47.945 -19.542 1.00 77.88 500 ASN A N 1
ATOM 4011 C CA . ASN A 1 500 ? -28.806 -46.648 -20.169 1.00 77.88 500 ASN A CA 1
ATOM 4012 C C . ASN A 1 500 ? -29.919 -45.865 -19.453 1.00 77.88 500 ASN A C 1
ATOM 4014 O O . ASN A 1 500 ? -29.870 -44.636 -19.405 1.00 77.88 500 ASN A O 1
ATOM 4018 N N . GLU A 1 501 ? -30.900 -46.565 -18.882 1.00 82.31 501 GLU A N 1
ATOM 4019 C CA . GLU A 1 501 ? -31.983 -45.952 -18.110 1.00 82.31 501 GLU A CA 1
ATOM 4020 C C . GLU A 1 501 ? -31.501 -45.575 -16.701 1.00 82.31 501 GLU A C 1
ATOM 4022 O O . GLU A 1 501 ? -31.735 -44.454 -16.255 1.00 82.31 501 GLU A O 1
ATOM 4027 N N . ALA A 1 502 ? -30.699 -46.430 -16.058 1.00 82.12 502 ALA A N 1
ATOM 4028 C CA . ALA A 1 502 ? -30.065 -46.149 -14.769 1.00 82.12 502 ALA A CA 1
ATOM 4029 C C . ALA A 1 502 ? -29.164 -44.906 -14.821 1.00 82.12 502 ALA A C 1
ATOM 4031 O O . ALA A 1 502 ? -29.180 -44.087 -13.902 1.00 82.12 502 ALA A O 1
ATOM 4032 N N . GLY A 1 503 ? -28.424 -44.716 -15.920 1.00 77.75 503 GLY A N 1
ATOM 4033 C CA . GLY A 1 503 ? -27.608 -43.519 -16.144 1.00 77.75 503 GLY A CA 1
ATOM 4034 C C . GLY A 1 503 ? -28.444 -42.241 -16.219 1.00 77.75 503 GLY A C 1
ATOM 4035 O O . GLY A 1 503 ? -28.106 -41.237 -15.591 1.00 77.75 503 GLY A O 1
ATOM 4036 N N . ARG A 1 504 ? -29.575 -42.283 -16.934 1.00 83.81 504 ARG A N 1
ATOM 4037 C CA . ARG A 1 504 ? -30.501 -41.144 -17.026 1.00 83.81 504 ARG A CA 1
ATOM 4038 C C . ARG A 1 504 ? -31.152 -40.833 -15.680 1.00 83.81 504 ARG A C 1
ATOM 4040 O O . ARG A 1 504 ? -31.190 -39.666 -15.290 1.00 83.81 504 ARG A O 1
ATOM 4047 N N . GLN A 1 505 ? -31.609 -41.853 -14.956 1.00 86.25 505 GLN A N 1
ATOM 4048 C CA . GLN A 1 505 ? -32.250 -41.675 -13.651 1.00 86.25 505 GLN A CA 1
ATOM 4049 C C . GLN A 1 505 ? -31.272 -41.170 -12.584 1.00 86.25 505 GLN A C 1
ATOM 4051 O O . GLN A 1 505 ? -31.638 -40.301 -11.797 1.00 86.25 505 GLN A O 1
ATOM 4056 N N . ALA A 1 506 ? -30.010 -41.612 -12.598 1.00 87.88 506 ALA A N 1
ATOM 4057 C CA . ALA A 1 506 ? -28.972 -41.109 -11.695 1.00 87.88 506 ALA A CA 1
ATOM 4058 C C . ALA A 1 506 ? -28.693 -39.610 -11.896 1.00 87.88 506 ALA A C 1
ATOM 4060 O O . ALA A 1 506 ? -28.626 -38.853 -10.926 1.00 87.88 506 ALA A O 1
ATOM 4061 N N . ILE A 1 507 ? -28.598 -39.157 -13.151 1.00 86.62 507 ILE A N 1
ATOM 4062 C CA . ILE A 1 507 ? -28.406 -37.735 -13.477 1.00 86.62 507 ILE A CA 1
ATOM 4063 C C . ILE A 1 507 ? -29.633 -36.911 -13.059 1.00 86.62 507 ILE A C 1
ATOM 4065 O O . ILE A 1 507 ? -29.491 -35.830 -12.484 1.00 86.62 507 ILE A O 1
ATOM 4069 N N . LEU A 1 508 ? -30.842 -37.423 -13.309 1.00 88.50 508 LEU A N 1
ATOM 4070 C CA . LEU A 1 508 ? -32.086 -36.750 -12.933 1.00 88.50 508 LEU A CA 1
ATOM 4071 C C . LEU A 1 508 ? -32.248 -36.650 -11.405 1.00 88.50 508 LEU A C 1
ATOM 4073 O O . LEU A 1 508 ? -32.675 -35.612 -10.897 1.00 88.50 508 LEU A O 1
ATOM 4077 N N . ALA A 1 509 ? -31.887 -37.703 -10.672 1.00 86.00 509 ALA A N 1
ATOM 4078 C CA . ALA A 1 509 ? -31.910 -37.734 -9.214 1.00 86.00 509 ALA A CA 1
ATOM 4079 C C . ALA A 1 509 ? -30.915 -36.731 -8.614 1.00 86.00 509 ALA A C 1
ATOM 4081 O O . ALA A 1 509 ? -31.316 -35.914 -7.784 1.00 86.00 509 ALA A O 1
ATOM 4082 N N . LEU A 1 510 ? -29.669 -36.692 -9.107 1.00 90.00 510 LEU A N 1
ATOM 4083 C CA . LEU A 1 510 ? -28.697 -35.680 -8.684 1.00 90.00 510 LEU A CA 1
ATOM 4084 C C . LEU A 1 510 ? -29.190 -34.260 -9.001 1.00 90.00 510 LEU A C 1
ATOM 4086 O O . LEU A 1 510 ? -29.048 -33.355 -8.183 1.00 90.00 510 LEU A O 1
ATOM 4090 N N . SER A 1 511 ? -29.799 -34.045 -10.171 1.00 86.31 511 SER A N 1
ATOM 4091 C CA . SER A 1 511 ? -30.350 -32.736 -10.541 1.00 86.31 511 SER A CA 1
ATOM 4092 C C . SER A 1 511 ? -31.405 -32.253 -9.535 1.00 86.31 511 SER A C 1
ATOM 4094 O O . SER A 1 511 ? -31.382 -31.088 -9.127 1.00 86.31 511 SER A O 1
ATOM 4096 N N . LYS A 1 512 ? -32.276 -33.155 -9.057 1.00 87.62 512 LYS A N 1
ATOM 4097 C CA . LYS A 1 512 ? -33.252 -32.865 -7.993 1.00 87.62 512 LYS A CA 1
ATOM 4098 C C . LYS A 1 512 ? -32.582 -32.600 -6.640 1.00 87.62 512 LYS A C 1
ATOM 4100 O O . LYS A 1 512 ? -32.969 -31.647 -5.966 1.00 87.62 512 LYS A O 1
ATOM 4105 N N . GLU A 1 513 ? -31.573 -33.388 -6.259 1.00 88.44 513 GLU A N 1
ATOM 4106 C CA . GLU A 1 513 ? -30.792 -33.170 -5.028 1.00 88.44 513 GLU A CA 1
ATOM 4107 C C . GLU A 1 513 ? -30.112 -31.787 -5.037 1.00 88.44 513 GLU A C 1
ATOM 4109 O O . GLU A 1 513 ? -30.227 -31.029 -4.071 1.00 88.44 513 GLU A O 1
ATOM 4114 N N . LEU A 1 514 ? -29.484 -31.403 -6.155 1.00 85.75 514 LEU A N 1
ATOM 4115 C CA . LEU A 1 514 ? -28.840 -30.098 -6.327 1.00 85.75 514 LEU A CA 1
ATOM 4116 C C . LEU A 1 514 ? -29.846 -28.941 -6.321 1.00 85.75 514 LEU A C 1
ATOM 4118 O O . LEU A 1 514 ? -29.547 -27.884 -5.768 1.00 85.75 514 LEU A O 1
ATOM 4122 N N . ALA A 1 515 ? -31.033 -29.117 -6.908 1.00 82.00 515 ALA A N 1
ATOM 4123 C CA . ALA A 1 515 ? -32.091 -28.109 -6.867 1.00 82.00 515 ALA A CA 1
ATOM 4124 C C . ALA A 1 515 ? -32.598 -27.877 -5.433 1.00 82.00 515 ALA A C 1
ATOM 4126 O O . ALA A 1 515 ? -32.751 -26.731 -5.007 1.00 82.00 515 ALA A O 1
ATOM 4127 N N . LEU A 1 516 ? -32.787 -28.952 -4.660 1.00 81.00 516 LEU A N 1
ATOM 4128 C CA . LEU A 1 516 ? -33.179 -28.868 -3.254 1.00 81.00 516 LEU A CA 1
ATOM 4129 C C . LEU A 1 516 ? -32.085 -28.213 -2.401 1.00 81.00 516 LEU A C 1
ATOM 4131 O O . LEU A 1 516 ? -32.383 -27.385 -1.542 1.00 81.00 516 LEU A O 1
ATOM 4135 N N . LEU A 1 517 ? -30.819 -28.553 -2.649 1.00 80.38 517 LEU A N 1
ATOM 4136 C CA . LEU A 1 517 ? -29.679 -27.956 -1.960 1.00 80.38 517 LEU A CA 1
ATOM 4137 C C . LEU A 1 517 ? -29.554 -26.461 -2.275 1.00 80.38 517 LEU A C 1
ATOM 4139 O O . LEU A 1 517 ? -29.389 -25.664 -1.357 1.00 80.38 517 LEU A O 1
ATOM 4143 N N . LYS A 1 518 ? -29.735 -26.059 -3.541 1.00 80.69 518 LYS A N 1
ATOM 4144 C CA . LYS A 1 518 ? -29.804 -24.644 -3.938 1.00 80.69 518 LYS A CA 1
ATOM 4145 C C . LYS A 1 518 ? -30.937 -23.905 -3.232 1.00 80.69 518 LYS A C 1
ATOM 4147 O O . LYS A 1 518 ? -30.713 -22.810 -2.735 1.00 80.69 518 LYS A O 1
ATOM 4152 N N . ALA A 1 519 ? -32.123 -24.506 -3.130 1.00 74.12 519 ALA A N 1
ATOM 4153 C CA . ALA A 1 519 ? -33.246 -23.911 -2.407 1.00 74.12 519 ALA A CA 1
ATOM 4154 C C . ALA A 1 519 ? -32.969 -23.781 -0.896 1.00 74.12 519 ALA A C 1
ATOM 4156 O O . ALA A 1 519 ? -33.334 -22.779 -0.286 1.00 74.12 519 ALA A O 1
ATOM 4157 N N . LYS A 1 520 ? -32.289 -24.763 -0.287 1.00 72.62 520 LYS A N 1
ATOM 4158 C CA . LYS A 1 520 ? -31.857 -24.702 1.121 1.00 72.62 520 LYS A CA 1
ATOM 4159 C C . LYS A 1 520 ? -30.806 -23.620 1.353 1.00 72.62 520 LYS A C 1
ATOM 4161 O O . LYS A 1 520 ? -30.920 -22.893 2.333 1.00 72.62 520 LYS A O 1
ATOM 4166 N N . ILE A 1 521 ? -29.832 -23.491 0.452 1.00 72.00 521 ILE A N 1
ATOM 4167 C CA . ILE A 1 521 ? -28.816 -22.432 0.495 1.00 72.00 521 ILE A CA 1
ATOM 4168 C C . ILE A 1 521 ? -29.483 -21.062 0.338 1.00 72.00 521 ILE A C 1
ATOM 4170 O O . ILE A 1 521 ? -29.255 -20.195 1.171 1.00 72.00 521 ILE A O 1
ATOM 4174 N N . ALA A 1 522 ? -30.383 -20.896 -0.635 1.00 69.00 522 ALA A N 1
ATOM 4175 C CA . ALA A 1 522 ? -31.119 -19.650 -0.846 1.00 69.00 522 ALA A CA 1
ATOM 4176 C C . ALA A 1 522 ? -31.994 -19.273 0.363 1.00 69.00 522 ALA A C 1
ATOM 4178 O O . ALA A 1 522 ? -32.014 -18.120 0.774 1.00 69.00 522 ALA A O 1
ATOM 4179 N N . ASN A 1 523 ? -32.675 -20.238 0.991 1.00 61.50 523 ASN A N 1
ATOM 4180 C CA . ASN A 1 523 ? -33.440 -19.989 2.217 1.00 61.50 523 ASN A CA 1
ATOM 4181 C C . ASN A 1 523 ? -32.547 -19.707 3.433 1.00 61.50 523 ASN A C 1
ATOM 4183 O O . ASN A 1 523 ? -32.942 -18.937 4.302 1.00 61.50 523 ASN A O 1
ATOM 4187 N N . ALA A 1 524 ? -31.364 -20.320 3.526 1.00 59.59 524 ALA A N 1
ATOM 4188 C CA . ALA A 1 524 ? -30.395 -20.018 4.577 1.00 59.59 524 ALA A CA 1
ATOM 4189 C C . ALA A 1 524 ? -29.809 -18.608 4.403 1.00 59.59 524 ALA A C 1
ATOM 4191 O O . ALA A 1 524 ? -29.707 -17.881 5.384 1.00 59.59 524 ALA A O 1
ATOM 4192 N N . GLN A 1 525 ? -29.513 -18.205 3.164 1.00 58.88 525 GLN A N 1
ATOM 4193 C CA . GLN A 1 525 ? -29.096 -16.847 2.805 1.00 58.88 525 GLN A CA 1
ATOM 4194 C C . GLN A 1 525 ? -30.198 -15.836 3.119 1.00 58.88 525 GLN A C 1
ATOM 4196 O O . GLN A 1 525 ? -29.953 -14.898 3.863 1.00 58.88 525 GLN A O 1
ATOM 4201 N N . LYS A 1 526 ? -31.437 -16.103 2.695 1.00 50.50 526 LYS A N 1
ATOM 4202 C CA . LYS A 1 526 ? -32.595 -15.260 3.006 1.00 50.50 526 LYS A CA 1
ATOM 4203 C C . LYS A 1 526 ? -32.850 -15.138 4.513 1.00 50.50 526 LYS A C 1
ATOM 4205 O O . LYS A 1 526 ? -33.155 -14.058 4.992 1.00 50.50 526 LYS A O 1
ATOM 4210 N N . ARG A 1 527 ? -32.668 -16.212 5.293 1.00 47.03 527 ARG A N 1
ATOM 4211 C CA . ARG A 1 527 ? -32.756 -16.174 6.769 1.00 47.03 527 ARG A CA 1
ATOM 4212 C C . ARG A 1 527 ? -31.588 -15.441 7.434 1.00 47.03 527 ARG A C 1
ATOM 4214 O O . ARG A 1 527 ? -31.754 -14.948 8.546 1.00 47.03 527 ARG A O 1
ATOM 4221 N N . LEU A 1 528 ? -30.416 -15.402 6.798 1.00 49.81 528 LEU A N 1
ATOM 4222 C CA . LEU A 1 528 ? -29.286 -14.569 7.220 1.00 49.81 528 LEU A CA 1
ATOM 4223 C C . LEU A 1 528 ? -29.560 -13.089 6.917 1.00 49.81 528 LEU A C 1
ATOM 4225 O O . LEU A 1 528 ? -29.318 -12.248 7.775 1.00 49.81 528 LEU A O 1
ATOM 4229 N N . GLU A 1 529 ? -30.125 -12.794 5.747 1.00 49.66 529 GLU A N 1
ATOM 4230 C CA . GLU A 1 529 ? -30.556 -11.453 5.332 1.00 49.66 529 GLU A CA 1
ATOM 4231 C C . GLU A 1 529 ? -31.702 -10.930 6.221 1.00 49.66 529 GLU A C 1
ATOM 4233 O O . GLU A 1 529 ? -31.658 -9.794 6.684 1.00 49.66 529 GLU A O 1
ATOM 4238 N N . GLU A 1 530 ? -32.679 -11.776 6.569 1.00 42.53 530 GLU A N 1
ATOM 4239 C CA . GLU A 1 530 ? -33.791 -11.449 7.480 1.00 42.53 530 GLU A CA 1
ATOM 4240 C C . GLU A 1 530 ? -33.346 -11.283 8.951 1.00 42.53 530 GLU A C 1
ATOM 4242 O O . GLU A 1 530 ? -34.041 -10.631 9.729 1.00 42.53 530 GLU A O 1
ATOM 4247 N N . LYS A 1 531 ? -32.178 -11.815 9.348 1.00 45.06 531 LYS A N 1
ATOM 4248 C CA . LYS A 1 531 ? -31.576 -11.609 10.683 1.00 45.06 531 LYS A CA 1
ATOM 4249 C C . LYS A 1 531 ? -30.731 -10.331 10.802 1.00 45.06 531 LYS A C 1
ATOM 4251 O O . LYS A 1 531 ? -30.257 -10.043 11.897 1.00 45.06 531 LYS A O 1
ATOM 4256 N N . ALA A 1 532 ? -30.552 -9.565 9.725 1.00 52.62 532 ALA A N 1
ATOM 4257 C CA . ALA A 1 532 ? -29.641 -8.419 9.671 1.00 52.62 532 ALA A CA 1
ATOM 4258 C C . ALA A 1 532 ? -30.344 -7.075 9.398 1.00 52.62 532 ALA A C 1
ATOM 4260 O O . ALA A 1 532 ? -29.767 -6.181 8.777 1.00 52.62 532 ALA A O 1
ATOM 4261 N N . VAL A 1 533 ? -31.584 -6.888 9.860 1.00 59.50 533 VAL A N 1
ATOM 4262 C CA . VAL A 1 533 ? -32.153 -5.534 9.918 1.00 59.50 533 VAL A CA 1
ATOM 4263 C C . VAL A 1 533 ? -31.487 -4.811 11.085 1.00 59.50 533 VAL A C 1
ATOM 4265 O O . VAL A 1 533 ? -31.816 -5.060 12.241 1.00 59.50 533 VAL A O 1
ATOM 4268 N N . PHE A 1 534 ? -30.531 -3.930 10.785 1.00 70.31 534 PHE A N 1
ATOM 4269 C CA . PHE A 1 534 ? -29.994 -3.007 11.779 1.00 70.31 534 PHE A CA 1
ATOM 4270 C C . PHE A 1 534 ? -31.127 -2.081 12.224 1.00 70.31 534 PHE A C 1
ATOM 4272 O O . PHE A 1 534 ? -31.606 -1.253 11.443 1.00 70.31 534 PHE A O 1
ATOM 4279 N N . ASP A 1 535 ? -31.605 -2.277 13.452 1.00 71.94 535 ASP A N 1
ATOM 4280 C CA . ASP A 1 535 ? -32.593 -1.405 14.074 1.00 71.94 535 ASP A CA 1
ATOM 4281 C C . ASP A 1 535 ? -31.864 -0.353 14.927 1.00 71.94 535 ASP A C 1
ATOM 4283 O O . ASP A 1 535 ? -31.417 -0.657 16.041 1.00 71.94 535 ASP A O 1
ATOM 4287 N N . PRO A 1 536 ? -31.731 0.893 14.432 1.00 72.88 536 PRO A N 1
ATOM 4288 C CA . PRO A 1 536 ? -31.028 1.939 15.162 1.00 72.88 536 PRO A CA 1
ATOM 4289 C C . PRO A 1 536 ? -31.744 2.318 16.467 1.00 72.88 536 PRO A C 1
ATOM 4291 O O . PRO A 1 536 ? -31.084 2.777 17.399 1.00 72.88 536 PRO A O 1
ATOM 4294 N N . LYS A 1 537 ? -33.065 2.091 16.578 1.00 70.88 537 LYS A N 1
ATOM 4295 C CA . LYS A 1 537 ? -33.841 2.382 17.796 1.00 70.88 537 LYS A CA 1
ATOM 4296 C C . LYS A 1 537 ? -33.565 1.354 18.884 1.00 70.88 537 LYS A C 1
ATOM 4298 O O . LYS A 1 537 ? -33.406 1.734 20.040 1.00 70.88 537 LYS A O 1
ATOM 4303 N N . HIS A 1 538 ? -33.444 0.080 18.514 1.00 73.12 538 HIS A N 1
ATOM 4304 C CA . HIS A 1 538 ? -33.090 -0.985 19.455 1.00 73.12 538 HIS A CA 1
ATOM 4305 C C . HIS A 1 538 ? -31.708 -0.758 20.084 1.00 73.12 538 HIS A C 1
ATOM 4307 O O . HIS A 1 538 ? -31.522 -0.957 21.282 1.00 73.12 538 HIS A O 1
ATOM 4313 N N . ILE A 1 539 ? -30.752 -0.278 19.287 1.00 72.06 539 ILE A N 1
ATOM 4314 C CA . ILE A 1 539 ? -29.382 -0.027 19.744 1.00 72.06 539 ILE A CA 1
ATOM 4315 C C . ILE A 1 539 ? -29.262 1.358 20.410 1.00 72.06 539 ILE A C 1
ATOM 4317 O O . ILE A 1 539 ? -28.342 1.586 21.187 1.00 72.06 539 ILE A O 1
ATOM 4321 N N . GLY A 1 540 ? -30.218 2.268 20.201 1.00 74.94 540 GLY A N 1
ATOM 4322 C CA . GLY A 1 540 ? -30.185 3.630 20.744 1.00 74.94 540 GLY A CA 1
ATOM 4323 C C . GLY A 1 540 ? -29.136 4.511 20.065 1.00 74.94 540 GLY A C 1
ATOM 4324 O O . GLY A 1 540 ? -28.489 5.312 20.735 1.00 74.94 540 GLY A O 1
ATOM 4325 N N . LEU A 1 541 ? -28.944 4.319 18.758 1.00 85.19 541 LEU A N 1
ATOM 4326 C CA . LEU A 1 541 ? -28.017 5.092 17.938 1.00 85.19 541 LEU A CA 1
ATOM 4327 C C . LEU A 1 541 ? -28.581 6.491 17.668 1.00 85.19 541 LEU A C 1
ATOM 4329 O O . LEU A 1 541 ? -29.726 6.639 17.239 1.00 85.19 541 LEU A O 1
ATOM 4333 N N . GLU A 1 542 ? -27.769 7.521 17.893 1.00 89.56 542 GLU A N 1
ATOM 4334 C CA . GLU A 1 542 ? -28.189 8.908 17.710 1.00 89.56 542 GLU A CA 1
ATOM 4335 C C . GLU A 1 542 ? -28.075 9.374 16.255 1.00 89.56 542 GLU A C 1
ATOM 4337 O O . GLU A 1 542 ? -27.158 9.010 15.512 1.00 89.56 542 GLU A O 1
ATOM 4342 N N . LYS A 1 543 ? -28.985 10.275 15.869 1.00 91.75 543 LYS A N 1
ATOM 4343 C CA . LYS A 1 543 ? -29.006 10.911 14.546 1.00 91.75 543 LYS A CA 1
ATOM 4344 C C . LYS A 1 543 ? -27.669 11.578 14.195 1.00 91.75 543 LYS A C 1
ATOM 4346 O O . LYS A 1 543 ? -27.171 11.404 13.084 1.00 91.75 543 LYS A O 1
ATOM 4351 N N . ALA A 1 544 ? -27.074 12.294 15.151 1.00 91.81 544 ALA A N 1
ATOM 4352 C CA . ALA A 1 544 ? -25.814 13.011 14.960 1.00 91.81 544 ALA A CA 1
ATOM 4353 C C . ALA A 1 544 ? -24.648 12.070 14.600 1.00 91.81 544 ALA A C 1
ATOM 4355 O O . ALA A 1 544 ? -23.838 12.394 13.731 1.00 91.81 544 ALA A O 1
ATOM 4356 N N . THR A 1 545 ? -24.595 10.878 15.205 1.00 92.00 545 THR A N 1
ATOM 4357 C CA . THR A 1 545 ? -23.578 9.861 14.902 1.00 92.00 545 THR A CA 1
ATOM 4358 C C . THR A 1 545 ? -23.699 9.363 13.464 1.00 92.00 545 THR A C 1
ATOM 4360 O O . THR A 1 545 ? -22.693 9.259 12.762 1.00 92.00 545 THR A O 1
ATOM 4363 N N . ILE A 1 546 ? -24.923 9.108 12.985 1.00 93.06 546 ILE A N 1
ATOM 4364 C CA . ILE A 1 546 ? -25.154 8.674 11.599 1.00 93.06 546 ILE A CA 1
ATOM 4365 C C . ILE A 1 546 ? -24.741 9.766 10.609 1.00 93.06 546 ILE A C 1
ATOM 4367 O O . ILE A 1 546 ? -24.046 9.484 9.633 1.00 93.06 546 ILE A O 1
ATOM 4371 N N . GLU A 1 547 ? -25.121 11.019 10.870 1.00 94.56 547 GLU A N 1
ATOM 4372 C CA . GLU A 1 547 ? -24.741 12.168 10.039 1.00 94.56 547 GLU A CA 1
ATOM 4373 C C . GLU A 1 547 ? -23.218 12.355 9.976 1.00 94.56 547 GLU A C 1
ATOM 4375 O O . GLU A 1 547 ? -22.672 12.687 8.922 1.00 94.56 547 GLU A O 1
ATOM 4380 N N . LEU A 1 548 ? -22.506 12.110 11.078 1.00 94.31 548 LEU A N 1
ATOM 4381 C CA . LEU A 1 548 ? -21.047 12.159 11.113 1.00 94.31 548 LEU A CA 1
ATOM 4382 C C . LEU A 1 548 ? -20.409 11.018 10.303 1.00 94.31 548 LEU A C 1
ATOM 4384 O O . LEU A 1 548 ? -19.501 11.266 9.508 1.00 94.31 548 LEU A O 1
ATOM 4388 N N . VAL A 1 549 ? -20.910 9.786 10.428 1.00 95.19 549 VAL A N 1
ATOM 4389 C CA . VAL A 1 549 ? -20.453 8.647 9.610 1.00 95.19 549 VAL A CA 1
ATOM 4390 C C . VAL A 1 549 ? -20.714 8.890 8.118 1.00 95.19 549 VAL A C 1
ATOM 4392 O O . VAL A 1 549 ? -19.836 8.631 7.293 1.00 95.19 549 VAL A O 1
ATOM 4395 N N . LEU A 1 550 ? -21.859 9.482 7.762 1.00 95.81 550 LEU A N 1
ATOM 4396 C CA . LEU A 1 550 ? -22.165 9.905 6.391 1.00 95.81 550 LEU A CA 1
ATOM 4397 C C . LEU A 1 550 ? -21.139 10.907 5.847 1.00 95.81 550 LEU A C 1
ATOM 4399 O O . LEU A 1 550 ? -20.727 10.772 4.696 1.00 95.81 550 LEU A O 1
ATOM 4403 N N . LYS A 1 551 ? -20.665 11.862 6.660 1.00 95.56 551 LYS A N 1
ATOM 4404 C CA . LYS A 1 551 ? -19.594 12.792 6.250 1.00 95.56 551 LYS A CA 1
ATOM 4405 C C . LYS A 1 551 ? -18.289 12.057 5.936 1.00 95.56 551 LYS A C 1
ATOM 4407 O O . LYS A 1 551 ? -17.617 12.405 4.968 1.00 95.56 551 LYS A O 1
ATOM 4412 N N . TYR A 1 552 ? -17.924 11.032 6.709 1.00 95.50 552 TYR A N 1
ATOM 4413 C CA . TYR A 1 552 ? -16.739 10.220 6.405 1.00 95.50 552 TYR A CA 1
ATOM 4414 C C . TYR A 1 552 ? -16.885 9.450 5.091 1.00 95.50 552 TYR A C 1
ATOM 4416 O O . TYR A 1 552 ? -15.964 9.463 4.274 1.00 95.50 552 TYR A O 1
ATOM 4424 N N . ILE A 1 553 ? -18.052 8.849 4.851 1.00 96.44 553 ILE A N 1
ATOM 4425 C CA . ILE A 1 553 ? -18.361 8.156 3.592 1.00 96.44 553 ILE A CA 1
ATOM 4426 C C . ILE A 1 553 ? -18.317 9.137 2.414 1.00 96.44 553 ILE A C 1
ATOM 4428 O O . ILE A 1 553 ? -17.695 8.837 1.397 1.00 96.44 553 ILE A O 1
ATOM 4432 N N . GLN A 1 554 ? -18.894 10.332 2.567 1.00 96.62 554 GLN A N 1
ATOM 4433 C CA . GLN A 1 554 ? -18.872 11.383 1.550 1.00 96.62 554 GLN A CA 1
ATOM 4434 C C . GLN A 1 554 ? -17.445 11.853 1.235 1.00 96.62 554 GLN A C 1
ATOM 4436 O O . GLN A 1 554 ? -17.090 11.989 0.068 1.00 96.62 554 GLN A O 1
ATOM 4441 N N . ASN A 1 555 ? -16.586 12.026 2.244 1.00 95.62 555 ASN A N 1
ATOM 4442 C CA . ASN A 1 555 ? -15.185 12.386 2.014 1.00 95.62 555 ASN A CA 1
ATOM 4443 C C . ASN A 1 555 ? -14.455 11.340 1.155 1.00 95.62 555 ASN A C 1
ATOM 4445 O O . ASN A 1 555 ? -13.643 11.709 0.304 1.00 95.62 555 ASN A O 1
ATOM 4449 N N . VAL A 1 556 ? -14.743 10.047 1.356 1.00 95.75 556 VAL A N 1
ATOM 4450 C CA . VAL A 1 556 ? -14.203 8.961 0.520 1.00 95.75 556 VAL A CA 1
ATOM 4451 C C . VAL A 1 556 ? -14.841 8.948 -0.868 1.00 95.75 556 VAL A C 1
ATOM 4453 O O . VAL A 1 556 ? -14.135 8.712 -1.842 1.00 95.75 556 VAL A O 1
ATOM 4456 N N . GLU A 1 557 ? -16.138 9.223 -0.990 1.00 94.94 557 GLU A N 1
ATOM 4457 C CA . GLU A 1 557 ? -16.837 9.337 -2.278 1.00 94.94 557 GLU A CA 1
ATOM 4458 C C . GLU A 1 557 ? -16.242 10.449 -3.154 1.00 94.94 557 GLU A C 1
ATOM 4460 O O . GLU A 1 557 ? -15.979 10.236 -4.337 1.00 94.94 557 GLU A O 1
ATOM 4465 N N . GLU A 1 558 ? -15.968 11.611 -2.561 1.00 94.81 558 GLU A N 1
ATOM 4466 C CA . GLU A 1 558 ? -15.368 12.765 -3.237 1.00 94.81 558 GLU A CA 1
ATOM 4467 C C . GLU A 1 558 ? -13.875 12.557 -3.532 1.00 94.81 558 GLU A C 1
ATOM 4469 O O . GLU A 1 558 ? -13.337 13.114 -4.490 1.00 94.81 558 GLU A O 1
ATOM 4474 N N . ASN A 1 559 ? -13.190 11.735 -2.728 1.00 94.12 559 ASN A N 1
ATOM 4475 C CA . ASN A 1 559 ? -11.744 11.530 -2.803 1.00 94.12 559 ASN A CA 1
ATOM 4476 C C . ASN A 1 559 ? -11.356 10.036 -2.755 1.00 94.12 559 ASN A C 1
ATOM 4478 O O . ASN A 1 559 ? -10.553 9.632 -1.904 1.00 94.12 559 ASN A O 1
ATOM 4482 N N . PRO A 1 560 ? -11.850 9.191 -3.680 1.00 92.94 560 PRO A N 1
ATOM 4483 C CA . PRO A 1 560 ? -11.792 7.730 -3.545 1.00 92.94 560 PRO A CA 1
ATOM 4484 C C . PRO A 1 560 ? -10.376 7.164 -3.624 1.00 92.94 560 PRO A C 1
ATOM 4486 O O . PRO A 1 560 ? -10.111 6.091 -3.073 1.00 92.94 560 PRO A O 1
ATOM 4489 N N . CYS A 1 561 ? -9.478 7.891 -4.289 1.00 92.44 561 CYS A N 1
ATOM 4490 C CA . CYS A 1 561 ? -8.076 7.537 -4.453 1.00 92.44 561 CYS A CA 1
ATOM 4491 C C . CYS A 1 561 ? -7.209 8.047 -3.293 1.00 92.44 561 CYS A C 1
ATOM 4493 O O . CYS A 1 561 ? -6.026 7.751 -3.270 1.00 92.44 561 CYS A O 1
ATOM 4495 N N . THR A 1 562 ? -7.720 8.847 -2.355 1.00 90.94 562 THR A N 1
ATOM 4496 C CA . THR A 1 562 ? -6.885 9.488 -1.327 1.00 90.94 562 THR A CA 1
ATOM 4497 C C . THR A 1 562 ? -6.908 8.667 -0.033 1.00 90.94 562 THR A C 1
ATOM 4499 O O . THR A 1 562 ? -7.930 8.669 0.656 1.00 90.94 562 THR A O 1
ATOM 4502 N N . PRO A 1 563 ? -5.790 8.022 0.368 1.00 87.94 563 PRO A N 1
ATOM 4503 C CA . PRO A 1 563 ? -5.800 7.072 1.482 1.00 87.94 563 PRO A CA 1
ATOM 4504 C C . PRO A 1 563 ? -6.273 7.683 2.807 1.00 87.94 563 PRO A C 1
ATOM 4506 O O . PRO A 1 563 ? -7.015 7.050 3.546 1.00 87.94 563 PRO A O 1
ATOM 4509 N N . LYS A 1 564 ? -5.911 8.942 3.099 1.00 86.88 564 LYS A N 1
ATOM 4510 C CA . LYS A 1 564 ? -6.171 9.587 4.401 1.00 86.88 564 LYS A CA 1
ATOM 4511 C C . LYS A 1 564 ? -7.646 9.607 4.826 1.00 86.88 564 LYS A C 1
ATOM 4513 O O . LYS A 1 564 ? -7.920 9.595 6.016 1.00 86.88 564 LYS A O 1
ATOM 4518 N N . PHE A 1 565 ? -8.588 9.648 3.879 1.00 91.25 565 PHE A N 1
ATOM 4519 C CA . PHE A 1 565 ? -10.022 9.699 4.194 1.00 91.25 565 PHE A CA 1
ATOM 4520 C C . PHE A 1 565 ? -10.601 8.332 4.566 1.00 91.25 565 PHE A C 1
ATOM 4522 O O . PHE A 1 565 ? -11.715 8.260 5.072 1.00 91.25 565 PHE A O 1
ATOM 4529 N N . ARG A 1 566 ? -9.842 7.257 4.334 1.00 92.19 566 ARG A N 1
ATOM 4530 C CA . ARG A 1 566 ? -10.236 5.884 4.648 1.00 92.19 566 ARG A CA 1
ATOM 4531 C C . ARG A 1 566 ? -9.745 5.418 6.011 1.00 92.19 566 ARG A C 1
ATOM 4533 O O . ARG A 1 566 ? -10.201 4.374 6.439 1.00 92.19 566 ARG A O 1
ATOM 4540 N N . PHE A 1 567 ? -8.836 6.142 6.671 1.00 89.19 567 PHE A N 1
ATOM 4541 C CA . PHE A 1 567 ? -8.219 5.730 7.938 1.00 89.19 567 PHE A CA 1
ATOM 4542 C C . PHE A 1 567 ? -8.659 6.640 9.088 1.00 89.19 567 PHE A C 1
ATOM 4544 O O . PHE A 1 567 ? -8.229 7.790 9.179 1.00 89.19 567 PHE A O 1
ATOM 4551 N N . LEU A 1 568 ? -9.495 6.116 9.987 1.00 90.81 568 LEU A N 1
ATOM 4552 C CA . LEU A 1 568 ? -10.070 6.844 11.117 1.00 90.81 568 LEU A CA 1
ATOM 4553 C C . LEU A 1 568 ? -9.513 6.279 12.428 1.00 90.81 568 LEU A C 1
ATOM 4555 O O . LEU A 1 568 ? -9.901 5.205 12.881 1.00 90.81 568 LEU A O 1
ATOM 4559 N N . LYS A 1 569 ? -8.565 6.996 13.035 1.00 87.81 569 LYS A N 1
ATOM 4560 C CA . LYS A 1 569 ? -7.969 6.620 14.328 1.00 87.81 569 LYS A CA 1
ATOM 4561 C C . LYS A 1 569 ? -8.941 6.876 15.469 1.00 87.81 569 LYS A C 1
ATOM 4563 O O . LYS A 1 569 ? -9.603 7.909 15.481 1.00 87.81 569 LYS A O 1
ATOM 4568 N N . PHE A 1 570 ? -8.962 5.987 16.454 1.00 88.75 570 PHE A N 1
ATOM 4569 C CA . PHE A 1 570 ? -9.834 6.147 17.616 1.00 88.75 570 PHE A CA 1
ATOM 4570 C C . PHE A 1 570 ? -9.366 7.288 18.524 1.00 88.75 570 PHE A C 1
ATOM 4572 O O . PHE A 1 570 ? -10.200 8.008 19.056 1.00 88.75 570 PHE A O 1
ATOM 4579 N N . ALA A 1 571 ? -8.057 7.555 18.614 1.00 79.56 571 ALA A N 1
ATOM 4580 C CA . ALA A 1 571 ? -7.544 8.763 19.267 1.00 79.56 571 ALA A CA 1
ATOM 4581 C C . ALA A 1 571 ? -7.638 10.036 18.394 1.00 79.56 571 ALA A C 1
ATOM 4583 O O . ALA A 1 571 ? -6.841 10.963 18.553 1.00 79.56 571 ALA A O 1
ATOM 4584 N N . ASN A 1 572 ? -8.573 10.094 17.442 1.00 81.00 572 ASN A N 1
ATOM 4585 C CA . ASN A 1 572 ? -8.900 11.313 16.712 1.00 81.00 572 ASN A CA 1
ATOM 4586 C C . ASN A 1 572 ? -10.182 11.913 17.287 1.00 81.00 572 ASN A C 1
ATOM 4588 O O . ASN A 1 572 ? -11.244 11.321 17.138 1.00 81.00 572 ASN A O 1
ATOM 4592 N N . ILE A 1 573 ? -10.081 13.126 17.838 1.00 73.25 573 ILE A N 1
ATOM 4593 C CA . ILE A 1 573 ? -11.212 13.865 18.419 1.00 73.25 573 ILE A CA 1
ATOM 4594 C C . ILE A 1 573 ? -12.428 13.964 17.486 1.00 73.25 573 ILE A C 1
ATOM 4596 O O . ILE A 1 573 ? -13.553 14.005 17.949 1.00 73.25 573 ILE A O 1
ATOM 4600 N N . MET A 1 574 ? -12.226 13.964 16.165 1.00 75.19 574 MET A N 1
ATOM 4601 C CA . MET A 1 574 ? -13.339 14.022 15.213 1.00 75.19 574 MET A CA 1
ATOM 4602 C C . MET A 1 574 ? -14.092 12.693 15.100 1.00 75.19 574 MET A C 1
ATOM 4604 O O . MET A 1 574 ? -15.288 12.696 14.846 1.00 75.19 574 MET A O 1
ATOM 4608 N N . PHE A 1 575 ? -13.391 11.561 15.229 1.00 85.31 575 PHE A N 1
ATOM 4609 C CA . PHE A 1 575 ? -14.010 10.229 15.178 1.00 85.31 575 PHE A CA 1
ATOM 4610 C C . PHE A 1 575 ? -14.510 9.783 16.557 1.00 85.31 575 PHE A C 1
ATOM 4612 O O . PHE A 1 575 ? -15.237 8.802 16.688 1.00 85.31 575 PHE A O 1
ATOM 4619 N N . ASP A 1 576 ? -14.135 10.533 17.583 1.00 82.88 576 ASP A N 1
ATOM 4620 C CA . ASP A 1 576 ? -14.409 10.258 18.976 1.00 82.88 576 ASP A CA 1
ATOM 4621 C C . ASP A 1 576 ? -15.903 10.181 19.311 1.00 82.88 576 ASP A C 1
ATOM 4623 O O . ASP A 1 576 ? -16.348 9.261 20.004 1.00 82.88 576 ASP A O 1
ATOM 4627 N N . ASP A 1 577 ? -16.684 11.081 18.714 1.00 85.62 577 ASP A N 1
ATOM 4628 C CA . ASP A 1 577 ? -18.144 11.102 18.813 1.00 85.62 577 ASP A CA 1
ATOM 4629 C C . ASP A 1 577 ? -18.776 9.817 18.253 1.00 85.62 577 ASP A C 1
ATOM 4631 O O . ASP A 1 577 ? -19.840 9.397 18.698 1.00 85.62 577 ASP A O 1
ATOM 4635 N N . VAL A 1 578 ? -18.128 9.153 17.286 1.00 89.62 578 VAL A N 1
ATOM 4636 C CA . VAL A 1 578 ? -18.587 7.856 16.760 1.00 89.62 578 VAL A CA 1
ATOM 4637 C C . VAL A 1 578 ? -18.171 6.725 17.687 1.00 89.62 578 VAL A C 1
ATOM 4639 O O . VAL A 1 578 ? -18.971 5.839 17.980 1.00 89.62 578 VAL A O 1
ATOM 4642 N N . VAL A 1 579 ? -16.921 6.747 18.155 1.00 88.38 579 VAL A N 1
ATOM 4643 C CA . VAL A 1 579 ? -16.367 5.670 18.980 1.00 88.38 579 VAL A CA 1
ATOM 4644 C C . VAL A 1 579 ? -17.076 5.590 20.327 1.00 88.38 579 VAL A C 1
ATOM 4646 O O . VAL A 1 579 ? -17.262 4.479 20.806 1.00 88.38 579 VAL A O 1
ATOM 4649 N N . THR A 1 580 ? -17.481 6.712 20.927 1.00 87.00 580 THR A N 1
ATOM 4650 C CA . THR A 1 580 ? -18.157 6.760 22.241 1.00 87.00 580 THR A CA 1
ATOM 4651 C C . THR A 1 580 ? -19.683 6.658 22.179 1.00 87.00 580 THR A C 1
ATOM 4653 O O . THR A 1 580 ? -20.322 6.270 23.171 1.00 87.00 580 THR A O 1
ATOM 4656 N N . ALA A 1 581 ? -20.284 6.963 21.026 1.00 86.00 581 ALA A N 1
ATOM 4657 C CA . ALA A 1 581 ? -21.726 6.873 20.832 1.00 86.00 581 ALA A CA 1
ATOM 4658 C C . ALA A 1 581 ? -22.249 5.443 21.015 1.00 86.00 581 ALA A C 1
ATOM 4660 O O . ALA A 1 581 ? -21.591 4.445 20.706 1.00 86.00 581 ALA A O 1
ATOM 4661 N N . LYS A 1 582 ? -23.482 5.337 21.517 1.00 83.00 582 LYS A N 1
ATOM 4662 C CA . LYS A 1 582 ? -24.168 4.052 21.657 1.00 83.00 582 LYS A CA 1
ATOM 4663 C C . LYS A 1 582 ? -24.438 3.464 20.271 1.00 83.00 582 LYS A C 1
ATOM 4665 O O . LYS A 1 582 ? -25.083 4.107 19.452 1.00 83.00 582 LYS A O 1
ATOM 4670 N N . GLY A 1 583 ? -23.931 2.262 20.000 1.00 83.81 583 GLY A N 1
ATOM 4671 C CA . GLY A 1 583 ? -24.099 1.617 18.698 1.00 83.81 583 GLY A CA 1
ATOM 4672 C C . GLY A 1 583 ? -23.214 2.161 17.577 1.00 83.81 583 GLY A C 1
ATOM 4673 O O . GLY A 1 583 ? -23.400 1.756 16.432 1.00 83.81 583 GLY A O 1
ATOM 4674 N N . GLY A 1 584 ? -22.314 3.114 17.852 1.00 89.81 584 GLY A N 1
ATOM 4675 C CA . GLY A 1 584 ? -21.557 3.812 16.810 1.00 89.81 584 GLY A CA 1
ATOM 4676 C C . GLY A 1 584 ? -20.598 2.892 16.053 1.00 89.81 584 GLY A C 1
ATOM 4677 O O . GLY A 1 584 ? -20.610 2.855 14.822 1.00 89.81 584 GLY A O 1
ATOM 4678 N N . LEU A 1 585 ? -19.811 2.081 16.770 1.00 89.81 585 LEU A N 1
ATOM 4679 C CA . LEU A 1 585 ? -18.912 1.110 16.137 1.00 89.81 585 LEU A CA 1
ATOM 4680 C C . LEU A 1 585 ? -19.671 -0.064 15.514 1.00 89.81 585 LEU A C 1
ATOM 4682 O O . LEU A 1 585 ? -19.256 -0.569 14.472 1.00 89.81 585 LEU A O 1
ATOM 4686 N N . GLU A 1 586 ? -20.789 -0.487 16.102 1.00 88.19 586 GLU A N 1
ATOM 4687 C CA . GLU A 1 586 ? -21.685 -1.486 15.521 1.00 88.19 586 GLU A CA 1
ATOM 4688 C C . GLU A 1 586 ? -22.276 -0.997 14.201 1.00 88.19 586 GLU A C 1
ATOM 4690 O O . GLU A 1 586 ? -22.333 -1.762 13.240 1.00 88.19 586 GLU A O 1
ATOM 4695 N N . PHE A 1 587 ? -22.644 0.283 14.122 1.00 91.75 587 PHE A N 1
ATOM 4696 C CA . PHE A 1 587 ? -23.101 0.912 12.890 1.00 91.75 587 PHE A CA 1
ATOM 4697 C C . PHE A 1 587 ? -21.992 0.961 11.836 1.00 91.75 587 PHE A C 1
ATOM 4699 O O . PHE A 1 587 ? -22.219 0.563 10.696 1.00 91.75 587 PHE A O 1
ATOM 4706 N N . CYS A 1 588 ? -20.767 1.351 12.207 1.00 93.56 588 CYS A N 1
ATOM 4707 C CA . CYS A 1 588 ? -19.618 1.280 11.301 1.00 93.56 588 CYS A CA 1
ATOM 4708 C C . CYS A 1 588 ? -19.401 -0.146 10.766 1.00 93.56 588 CYS A C 1
ATOM 4710 O O . CYS A 1 588 ? -19.278 -0.329 9.555 1.00 93.56 588 CYS A O 1
ATOM 4712 N N . LYS A 1 589 ? -19.412 -1.167 11.634 1.00 90.81 589 LYS A N 1
ATOM 4713 C CA . LYS A 1 589 ? -19.287 -2.578 11.223 1.00 90.81 589 LYS A CA 1
ATOM 4714 C C . LYS A 1 589 ? -20.432 -3.007 10.305 1.00 90.81 589 LYS A C 1
ATOM 4716 O O . LYS A 1 589 ? -20.183 -3.667 9.303 1.00 90.81 589 LYS A O 1
ATOM 4721 N N . TYR A 1 590 ? -21.666 -2.603 10.612 1.00 90.69 590 TYR A N 1
ATOM 4722 C CA . TYR A 1 590 ? -22.843 -2.883 9.786 1.00 90.69 590 TYR A CA 1
ATOM 4723 C C . TYR A 1 590 ? -22.715 -2.297 8.375 1.00 90.69 590 TYR A C 1
ATOM 4725 O O . TYR A 1 590 ? -23.072 -2.952 7.399 1.00 90.69 590 TYR A O 1
ATOM 4733 N N . LEU A 1 591 ? -22.147 -1.095 8.255 1.00 92.31 591 LEU A N 1
ATOM 4734 C CA . LEU A 1 591 ? -21.858 -0.476 6.962 1.00 92.31 591 LEU A CA 1
ATOM 4735 C C . LEU A 1 591 ? -20.654 -1.102 6.239 1.00 92.31 591 LEU A C 1
ATOM 4737 O O . LEU A 1 591 ? -20.440 -0.796 5.072 1.00 92.31 591 LEU A O 1
ATOM 4741 N N . GLY A 1 592 ? -19.872 -1.964 6.893 1.00 91.12 592 GLY A N 1
ATOM 4742 C CA . GLY A 1 592 ? -18.704 -2.620 6.300 1.00 91.12 592 GLY A CA 1
ATOM 4743 C C . GLY A 1 592 ? -17.377 -1.893 6.528 1.00 91.12 592 GLY A C 1
ATOM 4744 O O . GLY A 1 592 ? -16.455 -2.046 5.729 1.00 91.12 592 GLY A O 1
ATOM 4745 N N . PHE A 1 593 ? -17.265 -1.088 7.588 1.00 93.69 593 PHE A N 1
ATOM 4746 C CA . PHE A 1 593 ? -15.960 -0.619 8.055 1.00 93.69 593 PHE A CA 1
ATOM 4747 C C . PHE A 1 593 ? -15.182 -1.788 8.663 1.00 93.69 593 PHE A C 1
ATOM 4749 O O . PHE A 1 593 ? -15.724 -2.565 9.453 1.00 93.69 593 PHE A O 1
ATOM 4756 N N . ASP A 1 594 ? -13.889 -1.841 8.373 1.00 90.50 594 ASP A N 1
ATOM 4757 C CA . ASP A 1 594 ? -12.956 -2.733 9.045 1.00 90.50 594 ASP A CA 1
ATOM 4758 C C . ASP A 1 594 ? -12.449 -2.060 10.322 1.00 90.50 594 ASP A C 1
ATOM 4760 O O . ASP A 1 594 ? -11.999 -0.919 10.298 1.00 90.50 594 ASP A O 1
ATOM 4764 N N . ILE A 1 595 ? -12.498 -2.762 11.454 1.00 90.38 595 ILE A N 1
ATOM 4765 C CA . ILE A 1 595 ? -11.973 -2.259 12.729 1.00 90.38 595 ILE A CA 1
ATOM 4766 C C . ILE A 1 595 ? -10.895 -3.210 13.215 1.00 90.38 595 ILE A C 1
ATOM 4768 O O . ILE A 1 595 ? -11.118 -4.417 13.278 1.00 90.38 595 ILE A O 1
ATOM 4772 N N . TYR A 1 596 ? -9.723 -2.672 13.530 1.00 88.56 596 TYR A N 1
ATOM 4773 C CA . TYR A 1 596 ? -8.583 -3.456 13.992 1.00 88.56 596 TYR A CA 1
ATOM 4774 C C . TYR A 1 596 ? -7.559 -2.579 14.710 1.00 88.56 596 TYR A C 1
ATOM 4776 O O . TYR A 1 596 ? -7.593 -1.348 14.638 1.00 88.56 596 TYR A O 1
ATOM 4784 N N . PHE A 1 597 ? -6.638 -3.231 15.411 1.00 86.56 597 PHE A N 1
ATOM 4785 C CA . PHE A 1 597 ? -5.459 -2.582 15.964 1.00 86.56 597 PHE A CA 1
ATOM 4786 C C . PHE A 1 597 ? -4.423 -2.331 14.856 1.00 86.56 597 PHE A C 1
ATOM 4788 O O . PHE A 1 597 ? -4.016 -3.270 14.176 1.00 86.56 597 PHE A O 1
ATOM 4795 N N . ALA A 1 598 ? -4.001 -1.080 14.671 1.00 83.44 598 ALA A N 1
ATOM 4796 C CA . ALA A 1 598 ? -3.034 -0.649 13.664 1.00 83.44 598 ALA A CA 1
ATOM 4797 C C . ALA A 1 598 ? -1.884 0.124 14.319 1.00 83.44 598 ALA A C 1
ATOM 4799 O O . ALA A 1 598 ? -2.111 1.174 14.921 1.00 83.44 598 ALA A O 1
ATOM 4800 N N . ASP A 1 599 ? -0.647 -0.353 14.152 1.00 74.88 599 ASP A N 1
ATOM 4801 C CA . ASP A 1 599 ? 0.595 0.251 14.663 1.00 74.88 599 ASP A CA 1
ATOM 4802 C C . ASP A 1 599 ? 0.602 0.535 16.178 1.00 74.88 599 ASP A C 1
ATOM 4804 O O . ASP A 1 599 ? 1.196 -0.207 16.969 1.00 74.88 599 ASP A O 1
ATOM 4808 N N . VAL A 1 600 ? -0.042 1.639 16.563 1.00 77.69 600 VAL A N 1
ATOM 4809 C CA . VAL A 1 600 ? -0.061 2.254 17.891 1.00 77.69 600 VAL A CA 1
ATOM 4810 C C . VAL A 1 600 ? -1.464 2.614 18.375 1.00 77.69 600 VAL A C 1
ATOM 4812 O O . VAL A 1 600 ? -1.562 3.305 19.390 1.00 77.69 600 VAL A O 1
ATOM 4815 N N . ASP A 1 601 ? -2.528 2.252 17.656 1.00 86.62 601 ASP A N 1
ATOM 4816 C CA . ASP A 1 601 ? -3.904 2.549 18.059 1.00 86.62 601 ASP A CA 1
ATOM 4817 C C . ASP A 1 601 ? -4.953 1.679 17.359 1.00 86.62 601 ASP A C 1
ATOM 4819 O O . ASP A 1 601 ? -4.681 1.067 16.330 1.00 86.62 601 ASP A O 1
ATOM 4823 N N . TYR A 1 602 ? -6.185 1.689 17.863 1.00 89.31 602 TYR A N 1
ATOM 4824 C CA . TYR A 1 602 ? -7.321 1.162 17.112 1.00 89.31 602 TYR A CA 1
ATOM 4825 C C . TYR A 1 602 ? -7.751 2.129 16.015 1.00 89.31 602 TYR A C 1
ATOM 4827 O O . TYR A 1 602 ? -7.737 3.357 16.177 1.00 89.31 602 TYR A O 1
ATOM 4835 N N . VAL A 1 603 ? -8.143 1.555 14.883 1.00 90.50 603 VAL A N 1
ATOM 4836 C CA . VAL A 1 603 ? -8.626 2.291 13.720 1.00 90.50 603 VAL A CA 1
ATOM 4837 C C . VAL A 1 603 ? -9.910 1.669 13.198 1.00 90.50 603 VAL A C 1
ATOM 4839 O O . VAL A 1 603 ? -10.090 0.453 13.253 1.00 90.50 603 VAL A O 1
ATOM 4842 N N . ALA A 1 604 ? -10.784 2.514 12.663 1.00 92.69 604 ALA A N 1
ATOM 4843 C CA . ALA A 1 604 ? -11.826 2.118 11.733 1.00 92.69 604 ALA A CA 1
ATOM 4844 C C . ALA A 1 604 ? -11.380 2.526 10.332 1.00 92.69 604 ALA A C 1
ATOM 4846 O O . ALA A 1 604 ? -10.915 3.651 10.120 1.00 92.69 604 ALA A O 1
ATOM 4847 N N . THR A 1 605 ? -11.516 1.624 9.371 1.00 93.00 605 THR A N 1
ATOM 4848 C CA . THR A 1 605 ? -11.144 1.880 7.990 1.00 93.00 605 THR A CA 1
ATOM 4849 C C . THR A 1 605 ? -12.288 1.592 7.044 1.00 93.00 605 THR A C 1
ATOM 4851 O O . THR A 1 605 ? -13.092 0.695 7.277 1.00 93.00 605 THR A O 1
ATOM 4854 N N . ILE A 1 606 ? -12.386 2.388 5.980 1.00 95.06 606 ILE A N 1
ATOM 4855 C CA . ILE A 1 606 ? -13.290 2.118 4.859 1.00 95.06 606 ILE A CA 1
ATOM 4856 C C . ILE A 1 606 ? -12.468 1.362 3.811 1.00 95.06 606 ILE A C 1
ATOM 4858 O O . ILE A 1 606 ? -11.654 2.011 3.131 1.00 95.06 606 ILE A O 1
ATOM 4862 N N . PRO A 1 607 ? -12.657 0.032 3.662 1.00 93.44 607 PRO A N 1
ATOM 4863 C CA . PRO A 1 607 ? -11.828 -0.790 2.787 1.00 93.44 607 PRO A CA 1
ATOM 4864 C C . PRO A 1 607 ? -11.739 -0.219 1.376 1.00 93.44 607 PRO A C 1
ATOM 4866 O O . PRO A 1 607 ? -12.688 0.379 0.855 1.00 93.44 607 PRO A O 1
ATOM 4869 N N . VAL A 1 608 ? -10.603 -0.416 0.716 1.00 92.94 608 VAL A N 1
ATOM 4870 C CA . VAL A 1 608 ? -10.366 0.070 -0.651 1.00 92.94 608 VAL A CA 1
ATOM 4871 C C . VAL A 1 608 ? -11.424 -0.456 -1.628 1.00 92.94 608 VAL A C 1
ATOM 4873 O O . VAL A 1 608 ? -11.858 0.272 -2.531 1.00 92.94 608 VAL A O 1
ATOM 4876 N N . ALA A 1 609 ? -11.865 -1.692 -1.403 1.00 90.44 609 ALA A N 1
ATOM 4877 C CA . ALA A 1 609 ? -12.901 -2.377 -2.165 1.00 90.44 609 ALA A CA 1
ATOM 4878 C C . ALA A 1 609 ? -14.347 -1.993 -1.800 1.00 90.44 609 ALA A C 1
ATOM 4880 O O . ALA A 1 609 ? -15.272 -2.458 -2.462 1.00 90.44 609 ALA A O 1
ATOM 4881 N N . ALA A 1 610 ? -14.570 -1.182 -0.764 1.00 90.25 610 ALA A N 1
ATOM 4882 C CA . ALA A 1 610 ? -15.916 -0.909 -0.277 1.00 90.25 610 ALA A CA 1
ATOM 4883 C C . ALA A 1 610 ? -16.807 -0.256 -1.350 1.00 90.25 610 ALA A C 1
ATOM 4885 O O . ALA A 1 610 ? -16.398 0.684 -2.044 1.00 90.25 610 ALA A O 1
ATOM 4886 N N . ASN A 1 611 ? -18.055 -0.725 -1.447 1.00 89.56 611 ASN A N 1
ATOM 4887 C CA . ASN A 1 611 ? -19.076 -0.106 -2.285 1.00 89.56 611 ASN A CA 1
ATOM 4888 C C . ASN A 1 611 ? -19.633 1.137 -1.577 1.00 89.56 611 ASN A C 1
ATOM 4890 O O . ASN A 1 611 ? -20.612 1.070 -0.839 1.00 89.56 611 ASN A O 1
ATOM 4894 N N . ILE A 1 612 ? -18.984 2.277 -1.810 1.00 92.50 612 ILE A N 1
ATOM 4895 C CA . ILE A 1 612 ? -19.292 3.552 -1.146 1.00 92.50 612 ILE A CA 1
ATOM 4896 C C . ILE A 1 612 ? -20.744 3.992 -1.375 1.00 92.50 612 ILE A C 1
ATOM 4898 O O . ILE A 1 612 ? -21.380 4.494 -0.450 1.00 92.50 612 ILE A O 1
ATOM 4902 N N . ALA A 1 613 ? -21.288 3.764 -2.574 1.00 89.12 613 ALA A N 1
ATOM 4903 C CA . ALA A 1 613 ? -22.676 4.100 -2.883 1.00 89.12 613 ALA A CA 1
ATOM 4904 C C . ALA A 1 613 ? -23.648 3.276 -2.028 1.00 89.12 613 ALA A C 1
ATOM 4906 O O . ALA A 1 613 ? -24.550 3.842 -1.417 1.00 89.12 613 ALA A O 1
ATOM 4907 N N . LEU A 1 614 ? -23.414 1.963 -1.916 1.00 89.38 614 LEU A N 1
ATOM 4908 C CA . LEU A 1 614 ? -24.204 1.093 -1.047 1.00 89.38 614 LEU A CA 1
ATOM 4909 C C . LEU A 1 614 ? -24.085 1.518 0.420 1.00 89.38 614 LEU A C 1
ATOM 4911 O O . LEU A 1 614 ? -25.105 1.674 1.077 1.00 89.38 614 LEU A O 1
ATOM 4915 N N . MET A 1 615 ? -22.871 1.779 0.920 1.00 93.56 615 MET A N 1
ATOM 4916 C CA . MET A 1 615 ? -22.671 2.255 2.297 1.00 93.56 615 MET A CA 1
ATOM 4917 C C . MET A 1 615 ? -23.475 3.529 2.580 1.00 93.56 615 MET A C 1
ATOM 4919 O O . MET A 1 615 ? -24.120 3.640 3.620 1.00 93.56 615 MET A O 1
ATOM 4923 N N . LYS A 1 616 ? -23.452 4.486 1.645 1.00 93.75 616 LYS A N 1
ATOM 4924 C CA . LYS A 1 616 ? -24.177 5.753 1.754 1.00 93.75 616 LYS A CA 1
ATOM 4925 C C . LYS A 1 616 ? -25.688 5.540 1.757 1.00 93.75 616 LYS A C 1
ATOM 4927 O O . LYS A 1 616 ? -26.361 6.080 2.630 1.00 93.75 616 LYS A O 1
ATOM 4932 N N . THR A 1 617 ? -26.216 4.749 0.823 1.00 92.00 617 THR A N 1
ATOM 4933 C CA . THR A 1 617 ? -27.649 4.433 0.763 1.00 92.00 617 THR A CA 1
ATOM 4934 C C . THR A 1 617 ? -28.106 3.713 2.029 1.00 92.00 617 THR A C 1
ATOM 4936 O O . THR A 1 617 ? -29.057 4.163 2.657 1.00 92.00 617 THR A O 1
ATOM 4939 N N . THR A 1 618 ? -27.378 2.688 2.478 1.00 91.38 618 THR A N 1
ATOM 4940 C CA . THR A 1 618 ? -27.680 1.970 3.724 1.00 91.38 618 THR A CA 1
ATOM 4941 C C . THR A 1 618 ? -27.673 2.909 4.933 1.00 91.38 618 THR A C 1
ATOM 4943 O O . THR A 1 618 ? -28.569 2.852 5.772 1.00 91.38 618 THR A O 1
ATOM 4946 N N . ALA A 1 619 ? -26.697 3.816 5.029 1.00 92.56 619 ALA A N 1
ATOM 4947 C CA . ALA A 1 619 ? -26.644 4.788 6.117 1.00 92.56 619 ALA A CA 1
ATOM 4948 C C . ALA A 1 619 ? -27.830 5.772 6.092 1.00 92.56 619 ALA A C 1
ATOM 4950 O O . ALA A 1 619 ? -28.373 6.096 7.150 1.00 92.56 619 ALA A O 1
ATOM 4951 N N . LEU A 1 620 ? -28.265 6.212 4.906 1.00 93.38 620 LEU A N 1
ATOM 4952 C CA . LEU A 1 620 ? -29.449 7.062 4.738 1.00 93.38 620 LEU A CA 1
ATOM 4953 C C . LEU A 1 620 ? -30.748 6.326 5.101 1.00 93.38 620 LEU A C 1
ATOM 4955 O O . LEU A 1 620 ? -31.585 6.897 5.790 1.00 93.38 620 LEU A O 1
ATOM 4959 N N . GLU A 1 621 ? -30.897 5.052 4.734 1.00 91.00 621 GLU A N 1
ATOM 4960 C CA . GLU A 1 621 ? -32.058 4.237 5.125 1.00 91.00 621 GLU A CA 1
ATOM 4961 C C . GLU A 1 621 ? -32.158 4.068 6.649 1.00 91.00 621 GLU A C 1
ATOM 4963 O O . GLU A 1 621 ? -33.246 4.113 7.226 1.00 91.00 621 GLU A O 1
ATOM 4968 N N . VAL A 1 622 ? -31.022 3.890 7.332 1.00 89.69 622 VAL A N 1
ATOM 4969 C CA . VAL A 1 622 ? -30.983 3.831 8.802 1.00 89.69 622 VAL A CA 1
ATOM 4970 C C . VAL A 1 622 ? -31.340 5.192 9.411 1.00 89.69 622 VAL A C 1
ATOM 4972 O O . VAL A 1 622 ? -32.085 5.241 10.391 1.00 89.69 622 VAL A O 1
ATOM 4975 N N . LEU A 1 623 ? -30.874 6.295 8.815 1.00 90.62 623 LEU A N 1
ATOM 4976 C CA . LEU A 1 623 ? -31.229 7.655 9.232 1.00 90.62 623 LEU A CA 1
ATOM 4977 C C . LEU A 1 623 ? -32.736 7.926 9.095 1.00 90.62 623 LEU A C 1
ATOM 4979 O O . LEU A 1 623 ? -33.335 8.533 9.981 1.00 90.62 623 LEU A O 1
ATOM 4983 N N . GLU A 1 624 ? -33.357 7.466 8.009 1.00 88.88 624 GLU A N 1
ATOM 4984 C CA . GLU A 1 624 ? -34.799 7.594 7.779 1.00 88.88 624 GLU A CA 1
ATOM 4985 C C . GLU A 1 624 ? -35.622 6.825 8.813 1.00 88.88 624 GLU A C 1
ATOM 4987 O O . GLU A 1 624 ? -36.620 7.353 9.288 1.00 88.88 624 GLU A O 1
ATOM 4992 N N . LYS A 1 625 ? -35.178 5.631 9.230 1.00 85.44 625 LYS A N 1
ATOM 4993 C CA . LYS A 1 625 ? -35.853 4.831 10.272 1.00 85.44 625 LYS A CA 1
ATOM 4994 C C . LYS A 1 625 ? -35.848 5.485 11.658 1.00 85.44 625 LYS A C 1
ATOM 4996 O O . LYS A 1 625 ? -36.659 5.095 12.505 1.00 85.44 625 LYS A O 1
ATOM 5001 N N . LEU A 1 626 ? -34.917 6.408 11.924 1.00 82.38 626 LEU A N 1
ATOM 5002 C CA . LEU A 1 626 ? -34.855 7.163 13.180 1.00 82.38 626 LEU A CA 1
ATOM 5003 C C . LEU A 1 626 ? -35.821 8.348 13.223 1.00 82.38 626 LEU A C 1
ATOM 5005 O O . LEU A 1 626 ? -36.286 8.675 14.317 1.00 82.38 626 LEU A O 1
ATOM 5009 N N . ASN A 1 627 ? -36.094 8.973 12.072 1.00 71.44 627 ASN A N 1
ATOM 5010 C CA . ASN A 1 627 ? -37.126 10.007 11.959 1.00 71.44 627 ASN A CA 1
ATOM 5011 C C . ASN A 1 627 ? -38.527 9.376 12.058 1.00 71.44 627 ASN A C 1
ATOM 5013 O O . ASN A 1 627 ? -39.457 10.137 12.401 1.00 71.44 627 ASN A O 1
#

InterPro domains:
  IPR002931 Transglutaminase-like [PF01841] (102-184)
  IPR002931 Transglutaminase-like [SM00460] (132-187)
  IPR036339 PUB-like domain superfamily [SSF143503] (542-615)
  IPR038765 Papain-like cysteine peptidase superfamily [SSF54001] (13-258)
  IPR050883 Peptide-N(4)-(N-acetyl-beta-glucosaminyl)asparagine amidase [PTHR12143] (56-318)

Radius of gyration: 29.73 Å; chains: 1; bounding box: 70×75×90 Å

pLDDT: mean 83.7, std 18.74, range [22.83, 98.81]